Protein AF-A0AAU0M7L0-F1 (afdb_monomer)

Foldseek 3Di:
DPPVVVVVVPLADDPLCQQQLQDDPPDDLVVVVVLLVVLQLVLVQQLPADDDSNVVSVVSNVSSVVVCQCSVDPVSVVVSVVSNVVGPPPPPDPDPPRQLLSNLVSCLSVLVLPSNQVSLVVNCVVPVLALSSLLSNLSSCLLVLVLVSNQVSLVSSVVSCPVVRCLLSSLLSLLVSLQSLLVVLVDPDDHDPPDDRDPDSPVSSVVSLVSSLVSLVRNCVRGGLASLLVSLLSNLVSCVVVLNLVSSLVSLLSSLQSPDDYDPVSLLSSLLSNLVSLCSVCVPPQLVVNLVVLVVVLVVLVPGNHDPVSSVLNNVLSVLSNVLSVLVVVLVVLVVVDQPDCPVPDDPVVVLVVVVVVCPPPDPVVNVVCVVVVVVVVVVVVVVSVVVVVVSVVSSVVSVVSSVVSVVVNCVSNPPPPPPSVVVSD

Radius of gyration: 33.62 Å; Cα contacts (8 Å, |Δi|>4): 455; chains: 1; bounding box: 93×35×106 Å

Solvent-accessible surface area (backbone atoms only — not comparable to full-atom values): 22797 Å² total; per-residue (Å²): 145,68,64,77,76,52,46,79,74,67,81,63,80,78,58,61,44,70,72,66,56,72,49,58,90,85,56,54,56,67,57,45,46,51,53,46,54,55,53,43,60,56,26,54,42,39,34,74,43,77,65,68,67,8,51,53,19,45,55,50,41,55,53,46,56,54,45,51,63,39,42,66,44,68,67,47,32,52,54,48,56,52,49,63,71,66,52,74,79,73,75,90,59,74,77,77,82,73,60,27,49,61,36,14,49,54,27,46,76,71,64,37,58,68,63,13,47,53,25,18,50,50,18,32,72,75,38,77,72,42,25,67,26,24,35,53,33,17,51,39,24,30,54,69,54,38,60,67,59,14,47,52,26,28,52,51,14,53,65,48,40,76,82,55,82,54,42,26,58,36,22,40,49,38,13,46,49,25,38,32,60,22,52,56,62,72,46,92,63,85,62,61,96,91,55,74,83,60,97,60,43,65,69,53,25,55,50,24,39,55,51,12,48,55,22,34,56,53,8,55,76,65,40,47,52,45,50,34,26,57,48,25,38,56,48,18,55,49,24,52,78,68,70,37,28,67,59,15,26,51,29,16,50,50,25,56,36,48,78,45,86,66,56,72,67,57,51,48,51,30,55,28,51,27,53,42,19,56,51,62,64,41,70,84,49,55,40,69,58,37,42,56,49,42,53,51,52,50,53,50,59,73,72,43,72,41,50,69,81,69,41,50,61,53,53,52,48,46,53,50,51,40,54,39,30,53,47,51,42,53,47,51,56,61,60,69,68,57,78,64,95,50,81,84,69,62,68,67,56,70,58,54,52,55,52,56,67,72,42,77,86,51,62,70,68,58,54,54,49,52,51,51,53,50,52,51,52,48,50,53,50,53,51,50,52,54,49,54,50,50,52,51,52,51,49,49,54,50,48,53,51,54,44,52,52,45,50,52,58,52,43,64,60,46,65,54,78,71,52,70,63,57,69,73,28,76

Sequence (426 aa):
MTDVTVAEQTGTEVDLYAALGLLDRGATTEEIRGSLRILEVQNRARASRAGATGADARAMLALVDRAKVVFADDDSRMAYDLRLRQTPVAGEAAEPIVDWRGRAWNYYYLQDEGAAGVAARKAREQDPNSAMAFVVSAWVSLLQGDLRQATRESDEAFVLDELAEDTADVHHVRGAVFYSLGAAQETDQPLAPGMMRVPDPVPYRNRQYARALKSFDRALMSASPQEAAEIRWRKALVWEKKEDYRTMYAESLGGLSTGAEMTDFMQQRLVTTLCRAVDLEFRQATPHKEIEGLATYEKQISRSAVPGELRRPVLAYLKTATRRAKKISELDDLKGKGAPFGAEGGAPVKILIAAAVVLVLAQIWAILYFLVAGAVAWAAYAFYMRKEWREVQQRIQQLRKEIGDLNREIAARIDLPIDRESTQRA

Secondary structure (DSSP, 8-state):
--STTTGGGTT----HHHHHS---TTS-HHHHHHHHHHHHHHHHHHHTSSHHHHHHHHHHHHHHHHHHHHTSSHHHHHHHHHHHHHS---TT-------HHHHHHHHHHTT-HHHHHHHHHHHHHH-TT-HHHHHHHHHHHHHTT-HHHHHHHHHHHHHH-TT-SSHHHHHHHHHHHHHHHHHHTTS-SPPSTTPPPPSSHHHHHHHHHHHHHHHHHHHHHH--HHHHHHHHHHHHHHHHHTT-HHHHHHHHHHHHTS-----HHHHHHHHHHHHHHHHHHHTT--HHHHHHHHHHHHHHHHHS---HHHHHHHHHHHHHHHHHHHHHHHHHHHHHT-SPTTTT----HHHHHHHHHHGGGS-HHHHHHHHHHHHHHHHHHHHHHHHHHHHHHHHHHHHHHHHHHHHHHHHHHH-S---HHHHH--

pLDDT: mean 81.0, std 16.61, range [29.88, 97.75]

Mean predicted aligned error: 12.18 Å

Nearest PDB structures (foldseek):
  4r7s-assembly1_A  TM=3.655E-01  e=9.842E-02  Parabacteroides merdae ATCC 43184
  9hmf-assembly1_L  TM=2.121E-01  e=2.626E-01  Campylobacter jejuni
  7b70-assembly1_I  TM=2.858E-01  e=2.593E+00  Drosophila melanogaster
  6u1s-assembly1_A  TM=1.843E-01  e=9.211E+00  synthetic construct

Structure (mmCIF, N/CA/C/O backbone):
data_AF-A0AAU0M7L0-F1
#
_entry.id   AF-A0AAU0M7L0-F1
#
loop_
_atom_site.group_PDB
_atom_site.id
_atom_site.type_symbol
_atom_site.label_atom_id
_atom_site.label_alt_id
_atom_site.label_comp_id
_atom_site.label_asym_id
_atom_site.label_entity_id
_atom_site.label_seq_id
_atom_site.pdbx_PDB_ins_code
_atom_site.Cartn_x
_atom_site.Cartn_y
_atom_site.Cartn_z
_atom_site.occupancy
_atom_site.B_iso_or_equiv
_atom_site.auth_seq_id
_atom_site.auth_comp_id
_atom_site.auth_asym_id
_atom_site.auth_atom_id
_atom_site.pdbx_PDB_model_num
ATOM 1 N N . MET A 1 1 ? -25.244 -9.023 26.313 1.00 38.47 1 MET A N 1
ATOM 2 C CA . MET A 1 1 ? -26.043 -9.611 25.210 1.00 38.47 1 MET A CA 1
ATOM 3 C C . MET A 1 1 ? -27.535 -9.705 25.571 1.00 38.47 1 MET A C 1
ATOM 5 O O . MET A 1 1 ? -28.230 -10.568 25.059 1.00 38.47 1 MET A O 1
ATOM 9 N N . THR A 1 2 ? -28.039 -8.803 26.422 1.00 29.88 2 THR A N 1
ATOM 10 C CA . THR A 1 2 ? -29.402 -8.880 26.984 1.00 29.88 2 THR A CA 1
ATOM 11 C C . THR A 1 2 ? -30.219 -7.599 26.796 1.00 29.88 2 THR A C 1
ATOM 13 O O . THR A 1 2 ? -31.430 -7.664 26.940 1.00 29.88 2 THR A O 1
ATOM 16 N N . ASP A 1 3 ? -29.613 -6.473 26.400 1.00 38.16 3 ASP A N 1
ATOM 17 C CA . ASP A 1 3 ? -30.335 -5.191 26.289 1.00 38.16 3 ASP A CA 1
ATOM 18 C C . ASP A 1 3 ? -30.925 -4.892 24.906 1.00 38.16 3 ASP A C 1
ATOM 20 O O . ASP A 1 3 ? -31.907 -4.162 24.799 1.00 38.16 3 ASP A O 1
ATOM 24 N N . VAL A 1 4 ? -30.393 -5.479 23.829 1.00 37.97 4 VAL A N 1
ATOM 25 C CA . VAL A 1 4 ? -30.873 -5.166 22.466 1.00 37.97 4 VAL A CA 1
ATOM 26 C C . VAL A 1 4 ? -32.240 -5.803 22.187 1.00 37.97 4 VAL A C 1
ATOM 28 O O . VAL A 1 4 ? -33.074 -5.210 21.515 1.00 37.97 4 VAL A O 1
ATOM 31 N N . THR A 1 5 ? -32.515 -6.973 22.768 1.00 33.62 5 THR A N 1
ATOM 32 C CA . THR A 1 5 ? -33.802 -7.679 22.635 1.00 33.62 5 THR A CA 1
ATOM 33 C C . THR A 1 5 ? -34.905 -7.137 23.547 1.00 33.62 5 THR A C 1
ATOM 35 O O . THR A 1 5 ? -36.073 -7.436 23.324 1.00 33.62 5 THR A O 1
ATOM 38 N N . VAL A 1 6 ? -34.568 -6.341 24.569 1.00 33.97 6 VAL A N 1
ATOM 39 C CA . VAL A 1 6 ? -35.561 -5.746 25.486 1.00 33.97 6 VAL A CA 1
ATOM 40 C C . VAL A 1 6 ? -36.114 -4.428 24.927 1.00 33.97 6 VAL A C 1
ATOM 42 O O . VAL A 1 6 ? -37.282 -4.116 25.145 1.00 33.97 6 VAL A O 1
ATOM 45 N N . ALA A 1 7 ? -35.331 -3.698 24.124 1.00 37.25 7 ALA A N 1
ATOM 46 C CA . ALA A 1 7 ? -35.765 -2.451 23.486 1.00 37.25 7 ALA A CA 1
ATOM 47 C C . ALA A 1 7 ? -36.877 -2.641 22.430 1.00 37.25 7 ALA A C 1
ATOM 49 O O . ALA A 1 7 ? -37.674 -1.732 22.204 1.00 37.25 7 ALA A O 1
ATOM 50 N N . GLU A 1 8 ? -36.995 -3.827 21.819 1.00 33.16 8 GLU A N 1
ATOM 51 C CA . GLU A 1 8 ? -38.114 -4.137 20.911 1.00 33.16 8 GLU A CA 1
ATOM 52 C C . GLU A 1 8 ? -39.466 -4.259 21.637 1.00 33.16 8 GLU A C 1
ATOM 54 O O . GLU A 1 8 ? -40.510 -4.180 20.992 1.00 33.16 8 GLU A O 1
ATOM 59 N N . GLN A 1 9 ? -39.480 -4.398 22.971 1.00 33.34 9 GLN A N 1
ATOM 60 C CA . GLN A 1 9 ? -40.713 -4.555 23.754 1.00 33.34 9 GLN A CA 1
ATOM 61 C C . GLN A 1 9 ? -41.178 -3.282 24.482 1.00 33.34 9 GLN A C 1
ATOM 63 O O . GLN A 1 9 ? -42.248 -3.300 25.088 1.00 33.34 9 GLN A O 1
ATOM 68 N N . THR A 1 10 ? -40.438 -2.167 24.411 1.00 34.53 10 THR A N 1
ATOM 69 C CA . THR A 1 10 ? -40.736 -0.950 25.201 1.00 34.53 10 THR A CA 1
ATOM 70 C C . THR A 1 10 ? -41.035 0.318 24.395 1.00 34.53 10 THR A C 1
ATOM 72 O O . THR A 1 10 ? -41.332 1.350 24.990 1.00 34.53 10 THR A O 1
ATOM 75 N N . GLY A 1 11 ? -41.050 0.275 23.058 1.00 41.97 11 GLY A N 1
ATOM 76 C CA . GLY A 1 11 ? -41.496 1.416 22.240 1.00 41.97 11 GLY A CA 1
ATOM 77 C C . GLY A 1 11 ? -40.574 2.646 22.272 1.00 41.97 11 GLY A C 1
ATOM 78 O O . GLY A 1 11 ? -40.995 3.733 21.880 1.00 41.97 11 GLY A O 1
ATOM 79 N N . THR A 1 12 ? -39.323 2.503 22.715 1.00 57.22 12 THR A N 1
ATOM 80 C CA . THR A 1 12 ? -38.305 3.559 22.663 1.00 57.22 12 THR A CA 1
ATOM 81 C C . THR A 1 12 ? -37.548 3.508 21.333 1.00 57.22 12 THR A C 1
ATOM 83 O O . THR A 1 12 ? -36.765 2.598 21.063 1.00 57.22 12 THR A O 1
ATOM 86 N N . GLU A 1 13 ? -37.787 4.495 20.465 1.00 69.38 13 GLU A N 1
ATOM 87 C CA . GLU A 1 13 ? -37.030 4.668 19.218 1.00 69.38 13 GLU A CA 1
ATOM 88 C C . GLU A 1 13 ? -35.545 4.919 19.553 1.00 69.38 13 GLU A C 1
ATOM 90 O O . GLU A 1 13 ? -35.214 5.867 20.265 1.00 69.38 13 GLU A O 1
ATOM 95 N N . VAL A 1 14 ? -34.645 4.062 19.057 1.00 76.25 14 VAL A N 1
ATOM 96 C CA . VAL A 1 14 ? -33.193 4.207 19.252 1.00 76.25 14 VAL A CA 1
ATOM 97 C C . VAL A 1 14 ? -32.716 5.432 18.478 1.00 76.25 14 VAL A C 1
ATOM 99 O O . VAL A 1 14 ? -32.933 5.503 17.268 1.00 76.25 14 VAL A O 1
ATOM 102 N N . ASP A 1 15 ? -32.041 6.368 19.151 1.00 81.94 15 ASP A N 1
ATOM 103 C CA . ASP A 1 15 ? -31.387 7.508 18.502 1.00 81.94 15 ASP A CA 1
ATOM 104 C C . ASP A 1 15 ? -30.162 7.025 17.708 1.00 81.94 15 ASP A C 1
ATOM 106 O O . ASP A 1 15 ? -29.078 6.819 18.255 1.00 81.94 15 ASP A O 1
ATOM 110 N N . LEU A 1 16 ? -30.340 6.839 16.401 1.00 81.00 16 LEU A N 1
ATOM 111 C CA . LEU A 1 16 ? -29.315 6.377 15.471 1.00 81.00 16 LEU A CA 1
ATOM 112 C C . LEU A 1 16 ? -28.214 7.423 15.275 1.00 81.00 16 LEU A C 1
ATOM 114 O O . LEU A 1 16 ? -27.080 7.039 14.989 1.00 81.00 16 LEU A O 1
ATOM 118 N N . TYR A 1 17 ? -28.506 8.714 15.488 1.00 77.69 17 TYR A N 1
ATOM 119 C CA . TYR A 1 17 ? -27.475 9.750 15.485 1.00 77.69 17 TYR A CA 1
ATOM 120 C C . TYR A 1 17 ? -26.511 9.548 16.655 1.00 77.69 17 TYR A C 1
ATOM 122 O O . TYR A 1 17 ? -25.291 9.540 16.477 1.00 77.69 17 TYR A O 1
ATOM 130 N N . ALA A 1 18 ? -27.057 9.307 17.848 1.00 72.94 18 ALA A N 1
ATOM 131 C CA . ALA A 1 18 ? -26.269 9.085 19.055 1.00 72.94 18 ALA A CA 1
ATOM 132 C C . ALA A 1 18 ? -25.574 7.712 19.082 1.00 72.94 18 ALA A C 1
ATOM 134 O O . ALA A 1 18 ? -24.417 7.629 19.514 1.00 72.94 18 ALA A O 1
ATOM 135 N N . ALA A 1 19 ? -26.266 6.663 18.622 1.00 74.12 19 ALA A N 1
ATOM 136 C CA . ALA A 1 19 ? -25.807 5.274 18.658 1.00 74.12 19 ALA A CA 1
ATOM 137 C C . ALA A 1 19 ? -24.678 4.998 17.657 1.00 74.12 19 ALA A C 1
ATOM 139 O O . ALA A 1 19 ? -23.717 4.314 17.997 1.00 74.12 19 ALA A O 1
ATOM 140 N N . LEU A 1 20 ? -24.752 5.567 16.449 1.00 74.62 20 LEU A N 1
ATOM 141 C CA . LEU A 1 20 ? -23.670 5.461 15.464 1.00 74.62 20 LEU A CA 1
ATOM 142 C C . LEU A 1 20 ? -22.566 6.500 15.702 1.00 74.62 20 LEU A C 1
ATOM 144 O O . LEU A 1 20 ? -21.464 6.357 15.177 1.00 74.62 20 LEU A O 1
ATOM 148 N N . GLY A 1 21 ? -22.841 7.546 16.492 1.00 64.69 21 GLY A N 1
ATOM 149 C CA . GLY A 1 21 ? -21.853 8.532 16.942 1.00 64.69 21 GLY A CA 1
ATOM 150 C C . GLY A 1 21 ? -21.171 9.329 15.824 1.00 64.69 21 GLY A C 1
ATOM 151 O O . GLY A 1 21 ? -20.168 9.980 16.091 1.00 64.69 21 GLY A O 1
ATOM 152 N N . LEU A 1 22 ? -21.690 9.241 14.595 1.00 57.03 22 LEU A N 1
ATOM 153 C CA . LEU A 1 22 ? -21.101 9.781 13.363 1.00 57.03 22 LEU A CA 1
ATOM 154 C C . LEU A 1 22 ? -22.060 10.595 12.512 1.00 57.03 22 LEU A C 1
ATOM 156 O O . LEU A 1 22 ? -21.652 11.188 11.516 1.00 57.03 22 LEU A O 1
ATOM 160 N N . LEU A 1 23 ? -23.342 10.562 12.845 1.00 59.94 23 LEU A N 1
ATOM 161 C CA . LEU A 1 23 ? -24.332 11.266 12.061 1.00 59.94 23 LEU A CA 1
ATOM 162 C C . LEU A 1 23 ? -24.509 12.635 12.706 1.00 59.94 23 LEU A C 1
ATOM 164 O O . LEU A 1 23 ? -25.010 12.746 13.826 1.00 59.94 23 LEU A O 1
ATOM 168 N N . ASP A 1 24 ? -24.064 13.674 12.007 1.00 65.31 24 ASP A N 1
ATOM 169 C CA . ASP A 1 24 ? -24.452 15.032 12.352 1.00 65.31 24 ASP A CA 1
ATOM 170 C C . ASP A 1 24 ? -25.914 15.229 11.933 1.00 65.31 24 ASP A C 1
ATOM 172 O O . ASP A 1 24 ? -26.299 14.967 10.790 1.00 65.31 24 ASP A O 1
ATOM 176 N N . ARG A 1 25 ? -26.744 15.707 12.863 1.00 70.94 25 ARG A N 1
ATOM 177 C CA . ARG A 1 25 ? -28.136 16.069 12.570 1.00 70.94 25 ARG A CA 1
ATOM 178 C C . ARG A 1 25 ? -28.222 17.207 11.546 1.00 70.94 25 ARG A C 1
ATOM 180 O O . ARG A 1 25 ? -29.257 17.330 10.895 1.00 70.94 25 ARG A O 1
ATOM 187 N N . GLY A 1 26 ? -27.159 18.004 11.393 1.00 71.69 26 GLY A N 1
ATOM 188 C CA . GLY A 1 26 ? -27.014 19.053 10.383 1.00 71.69 26 GLY A CA 1
ATOM 189 C C . GLY A 1 26 ? -26.494 18.587 9.017 1.00 71.69 26 GLY A C 1
ATOM 190 O O . GLY A 1 26 ? -26.627 19.341 8.055 1.00 71.69 26 GLY A O 1
ATOM 191 N N . ALA A 1 27 ? -25.953 17.368 8.895 1.00 79.00 27 ALA A N 1
ATOM 192 C CA . ALA A 1 27 ? -25.453 16.849 7.619 1.00 79.00 27 ALA A CA 1
ATOM 193 C C . ALA A 1 27 ? -26.594 16.571 6.631 1.00 79.00 27 ALA A C 1
ATOM 195 O O . ALA A 1 27 ? -27.729 16.280 7.026 1.00 79.00 27 ALA A O 1
ATOM 196 N N . THR A 1 28 ? -26.302 16.616 5.335 1.00 84.50 28 THR A N 1
ATOM 197 C CA . THR A 1 28 ? -27.233 16.199 4.279 1.00 84.50 28 THR A CA 1
ATOM 198 C C . THR A 1 28 ? -27.445 14.683 4.297 1.00 84.50 28 THR A C 1
ATOM 200 O O . THR A 1 28 ? -26.626 13.917 4.808 1.00 84.50 28 THR A O 1
ATOM 203 N N . THR A 1 29 ? -28.560 14.216 3.734 1.00 85.12 29 THR A N 1
ATOM 204 C CA . THR A 1 29 ? -28.870 12.777 3.704 1.00 85.12 29 THR A CA 1
ATOM 205 C C . THR A 1 29 ? -27.843 11.990 2.884 1.00 85.12 29 THR A C 1
ATOM 207 O O . THR A 1 29 ? -27.488 10.876 3.262 1.00 85.12 29 THR A O 1
ATOM 210 N N . GLU A 1 30 ? -27.273 12.572 1.823 1.00 83.56 30 GLU A N 1
ATOM 211 C CA . GLU A 1 30 ? -26.216 11.902 1.052 1.00 83.56 30 GLU A CA 1
ATOM 212 C C . GLU A 1 30 ? -24.898 11.785 1.835 1.00 83.56 30 GLU A C 1
ATOM 214 O O . GLU A 1 30 ? -24.257 10.735 1.782 1.00 83.56 30 GLU A O 1
ATOM 219 N N . GLU A 1 31 ? -24.517 12.796 2.621 1.00 80.31 31 GLU A N 1
ATOM 220 C CA . GLU A 1 31 ? -23.343 12.720 3.508 1.00 80.31 31 GLU A CA 1
ATOM 221 C C . GLU A 1 31 ? -23.516 11.628 4.571 1.00 80.31 31 GLU A C 1
ATOM 223 O O . GLU A 1 31 ? -22.611 10.818 4.780 1.00 80.31 31 GLU A O 1
ATOM 228 N N . ILE A 1 32 ? -24.707 11.535 5.176 1.00 83.44 32 ILE A N 1
ATOM 229 C CA . ILE A 1 32 ? -25.056 10.459 6.115 1.00 83.44 32 ILE A CA 1
ATOM 230 C C . ILE A 1 32 ? -24.905 9.090 5.441 1.00 83.44 32 ILE A C 1
ATOM 232 O O . ILE A 1 32 ? -24.262 8.193 5.989 1.00 83.44 32 ILE A O 1
ATOM 236 N N . ARG A 1 33 ? -25.436 8.920 4.224 1.00 86.75 33 ARG A N 1
ATOM 237 C CA . ARG A 1 33 ? -25.305 7.667 3.461 1.00 86.75 33 ARG A CA 1
ATOM 238 C C . ARG A 1 33 ? -23.850 7.340 3.130 1.00 86.75 33 ARG A C 1
ATOM 240 O O . ARG A 1 33 ? -23.478 6.167 3.179 1.00 86.75 33 ARG A O 1
ATOM 247 N N . GLY A 1 34 ? -23.027 8.344 2.823 1.00 81.06 34 GLY A N 1
ATOM 248 C CA . GLY A 1 34 ? -21.582 8.196 2.649 1.00 81.06 34 GLY A CA 1
ATOM 249 C C . GLY A 1 34 ? -20.910 7.625 3.901 1.00 81.06 34 GLY A C 1
ATOM 250 O O . GLY A 1 34 ? -20.238 6.593 3.821 1.00 81.06 34 GLY A O 1
ATOM 251 N N . SER A 1 35 ? -21.176 8.220 5.065 1.00 79.88 35 SER A N 1
ATOM 252 C CA . SER A 1 35 ? -20.666 7.749 6.360 1.00 79.88 35 SER A CA 1
ATOM 253 C C . SER A 1 35 ? -21.127 6.325 6.696 1.00 79.88 35 SER A C 1
ATOM 255 O O . SER A 1 35 ? -20.330 5.513 7.167 1.00 79.88 35 SER A O 1
ATOM 257 N N . LEU A 1 36 ? -22.381 5.970 6.390 1.00 85.06 36 LEU A N 1
ATOM 258 C CA . LEU A 1 36 ? -22.899 4.611 6.601 1.00 85.06 36 LEU A CA 1
ATOM 259 C C . LEU A 1 36 ? -22.179 3.556 5.749 1.00 85.06 36 LEU A C 1
ATOM 261 O O . LEU A 1 36 ? -21.941 2.451 6.235 1.00 85.06 36 LEU A O 1
ATOM 265 N N . ARG A 1 37 ? -21.802 3.874 4.500 1.00 83.00 37 ARG A N 1
ATOM 266 C CA . ARG A 1 37 ? -21.021 2.953 3.647 1.00 83.00 37 ARG A CA 1
ATOM 267 C C . ARG A 1 37 ? -19.632 2.695 4.235 1.00 83.00 37 ARG A C 1
ATOM 269 O O . ARG A 1 37 ? -19.170 1.557 4.232 1.00 83.00 37 ARG A O 1
ATOM 276 N N . ILE A 1 38 ? -18.982 3.733 4.765 1.00 75.00 38 ILE A N 1
ATOM 277 C CA . ILE A 1 38 ? -17.669 3.614 5.419 1.00 75.00 38 ILE A CA 1
ATOM 278 C C . ILE A 1 38 ? -17.776 2.708 6.654 1.00 75.00 38 ILE A C 1
ATOM 280 O O . ILE A 1 38 ? -17.021 1.739 6.774 1.00 75.00 38 ILE A O 1
ATOM 284 N N . LEU A 1 39 ? -18.757 2.980 7.522 1.00 78.81 39 LEU A N 1
ATOM 285 C CA . LEU A 1 39 ? -19.015 2.192 8.727 1.00 78.81 39 LEU A CA 1
ATOM 286 C C . LEU A 1 39 ? -19.292 0.722 8.421 1.00 78.81 39 LEU A C 1
ATOM 288 O O . LEU A 1 39 ? -18.783 -0.160 9.113 1.00 78.81 39 LEU A O 1
ATOM 292 N N . GLU A 1 40 ? -20.094 0.450 7.395 1.00 83.94 40 GLU A N 1
ATOM 293 C CA . GLU A 1 40 ? -20.426 -0.911 6.992 1.00 83.94 40 GLU A CA 1
ATOM 294 C C . GLU A 1 40 ? -19.183 -1.703 6.594 1.00 83.94 40 GLU A C 1
ATOM 296 O O . GLU A 1 40 ? -18.961 -2.794 7.116 1.00 83.94 40 GLU A O 1
ATOM 301 N N . VAL A 1 41 ? -18.362 -1.172 5.685 1.00 76.50 41 VAL A N 1
ATOM 302 C CA . VAL A 1 41 ? -17.199 -1.911 5.175 1.00 76.50 41 VAL A CA 1
ATOM 303 C C . VAL A 1 41 ? -16.218 -2.227 6.306 1.00 76.50 41 VAL A C 1
ATOM 305 O O . VAL A 1 41 ? -15.707 -3.345 6.398 1.00 76.50 41 VAL A O 1
ATOM 308 N N . GLN A 1 42 ? -16.008 -1.278 7.217 1.00 73.12 42 GLN A N 1
ATOM 309 C CA . GLN A 1 42 ? -15.109 -1.453 8.359 1.00 73.12 42 GLN A CA 1
ATOM 310 C C . GLN A 1 42 ? -15.634 -2.472 9.366 1.00 73.12 42 GLN A C 1
ATOM 312 O O . GLN A 1 42 ? -14.890 -3.344 9.821 1.00 73.12 42 GLN A O 1
ATOM 317 N N . ASN A 1 43 ? -16.920 -2.392 9.708 1.00 78.50 43 ASN A N 1
ATOM 318 C CA . ASN A 1 43 ? -17.501 -3.320 10.667 1.00 78.50 43 ASN A CA 1
ATOM 319 C C . ASN A 1 43 ? -17.708 -4.710 10.058 1.00 78.50 43 ASN A C 1
ATOM 321 O O . ASN A 1 43 ? -17.582 -5.684 10.786 1.00 78.50 43 ASN A O 1
ATOM 325 N N . ARG A 1 44 ? -17.904 -4.857 8.739 1.00 79.81 44 ARG A N 1
ATOM 326 C CA . ARG A 1 44 ? -17.899 -6.175 8.070 1.00 79.81 44 ARG A CA 1
ATOM 327 C C . ARG A 1 44 ? -16.572 -6.905 8.247 1.00 79.81 44 ARG A C 1
ATOM 329 O O . ARG A 1 44 ? -16.583 -8.098 8.545 1.00 79.81 44 ARG A O 1
ATOM 336 N N . ALA A 1 45 ? -15.448 -6.198 8.116 1.00 68.12 45 ALA A N 1
ATOM 337 C CA . ALA A 1 45 ? -14.123 -6.776 8.340 1.00 68.12 45 ALA A CA 1
ATOM 338 C C . ALA A 1 45 ? -13.990 -7.334 9.766 1.00 68.12 45 ALA A C 1
ATOM 340 O O . ALA A 1 45 ? -13.670 -8.510 9.955 1.00 68.12 45 ALA A O 1
ATOM 341 N N . ARG A 1 46 ? -14.355 -6.518 10.762 1.00 71.00 46 ARG A N 1
ATOM 342 C CA . ARG A 1 46 ? -14.269 -6.868 12.187 1.00 71.00 46 ARG A CA 1
ATOM 343 C C . ARG A 1 46 ? -15.307 -7.912 12.612 1.00 71.00 46 ARG A C 1
ATOM 345 O O . ARG A 1 46 ? -15.012 -8.763 13.441 1.00 71.00 46 ARG A O 1
ATOM 352 N N . ALA A 1 47 ? -16.497 -7.908 12.011 1.00 78.19 47 ALA A N 1
ATOM 353 C CA . ALA A 1 47 ? -17.601 -8.820 12.322 1.00 78.19 47 ALA A CA 1
ATOM 354 C C . ALA A 1 47 ? -17.289 -10.289 12.018 1.00 78.19 47 ALA A C 1
ATOM 356 O O . ALA A 1 47 ? -17.930 -11.175 12.589 1.00 78.19 47 ALA A O 1
ATOM 357 N N . SER A 1 48 ? -16.314 -10.552 11.143 1.00 70.62 48 SER A N 1
ATOM 358 C CA . SER A 1 48 ? -15.829 -11.905 10.847 1.00 70.62 48 SER A CA 1
ATOM 359 C C . SER A 1 48 ? -15.028 -12.531 11.997 1.00 70.62 48 SER A C 1
ATOM 361 O O . SER A 1 48 ? -14.833 -13.746 12.018 1.00 70.62 48 SER A O 1
ATOM 363 N N . ARG A 1 49 ? -14.587 -11.722 12.971 1.00 67.19 49 ARG A N 1
ATOM 364 C CA . ARG A 1 49 ? -13.779 -12.180 14.101 1.00 67.19 49 ARG A CA 1
ATOM 365 C C . ARG A 1 49 ? -14.618 -12.913 15.153 1.00 67.19 49 ARG A C 1
ATOM 367 O O . ARG A 1 49 ? -15.814 -12.656 15.348 1.00 67.19 49 ARG A O 1
ATOM 374 N N . ALA A 1 50 ? -13.960 -13.833 15.852 1.00 63.78 50 ALA A N 1
ATOM 375 C CA . ALA A 1 50 ? -14.477 -14.436 17.075 1.00 63.78 50 ALA A CA 1
ATOM 376 C C . ALA A 1 50 ? -14.285 -13.479 18.270 1.00 63.78 50 ALA A C 1
ATOM 378 O O . ALA A 1 50 ? -13.532 -12.513 18.180 1.00 63.78 50 ALA A O 1
ATOM 379 N N . GLY A 1 51 ? -14.975 -13.737 19.382 1.00 70.12 51 GLY A N 1
ATOM 380 C CA . GLY A 1 51 ? -14.830 -12.949 20.611 1.00 70.12 51 GLY A CA 1
ATOM 381 C C . GLY A 1 51 ? -15.621 -11.636 20.634 1.00 70.12 51 GLY A C 1
ATOM 382 O O . GLY A 1 51 ? -16.526 -11.414 19.818 1.00 70.12 51 GLY A O 1
ATOM 383 N N . ALA A 1 52 ? -15.296 -10.785 21.611 1.00 70.19 52 ALA A N 1
ATOM 384 C CA . ALA A 1 52 ? -16.010 -9.538 21.891 1.00 70.19 52 ALA A CA 1
ATOM 385 C C . ALA A 1 52 ? -15.933 -8.550 20.715 1.00 70.19 52 ALA A C 1
ATOM 387 O O . ALA A 1 52 ? -16.963 -8.062 20.257 1.00 70.19 52 ALA A O 1
ATOM 388 N N . THR A 1 53 ? -14.747 -8.368 20.128 1.00 67.69 53 THR A N 1
ATOM 389 C CA . THR A 1 53 ? -14.518 -7.459 18.991 1.00 67.69 53 THR A CA 1
ATOM 390 C C . THR A 1 53 ? -15.414 -7.778 17.786 1.00 67.69 53 THR A C 1
ATOM 392 O O . THR A 1 53 ? -15.979 -6.875 17.165 1.00 67.69 53 THR A O 1
ATOM 395 N N . GLY A 1 54 ? -15.613 -9.061 17.468 1.00 73.56 54 GLY A N 1
ATOM 396 C CA . GLY A 1 54 ? -16.528 -9.462 16.398 1.00 73.56 54 GLY A CA 1
ATOM 397 C C . GLY A 1 54 ? -18.006 -9.321 16.765 1.00 73.56 54 GLY A C 1
ATOM 398 O O . GLY A 1 54 ? -18.826 -9.006 15.900 1.00 73.56 54 GLY A O 1
ATOM 399 N N . ALA A 1 55 ? -18.365 -9.537 18.034 1.00 76.75 55 ALA A N 1
ATOM 400 C CA . ALA A 1 55 ? -19.732 -9.335 18.514 1.00 76.75 55 ALA A CA 1
ATOM 401 C C . ALA A 1 55 ? -20.143 -7.857 18.445 1.00 76.75 55 ALA A C 1
ATOM 403 O O . ALA A 1 55 ? -21.225 -7.556 17.938 1.00 76.75 55 ALA A O 1
ATOM 404 N N . ASP A 1 56 ? -19.251 -6.954 18.851 1.00 74.81 56 ASP A N 1
ATOM 405 C CA . ASP A 1 56 ? -19.466 -5.507 18.793 1.00 74.81 56 ASP A CA 1
ATOM 406 C C . ASP A 1 56 ? -19.641 -5.028 17.349 1.00 74.81 56 ASP A C 1
ATOM 408 O O . ASP A 1 56 ? -20.576 -4.292 17.032 1.00 74.81 56 ASP A O 1
ATOM 412 N N . ALA A 1 57 ? -18.797 -5.516 16.437 1.00 79.06 57 ALA A N 1
ATOM 413 C CA . ALA A 1 57 ? -18.896 -5.180 15.023 1.00 79.06 57 ALA A CA 1
ATOM 414 C C . ALA A 1 57 ? -20.206 -5.680 14.384 1.00 79.06 57 ALA A C 1
ATOM 416 O O . ALA A 1 57 ? -20.811 -4.968 13.582 1.00 79.06 57 ALA A O 1
ATOM 417 N N . ARG A 1 58 ? -20.703 -6.869 14.763 1.00 82.44 58 ARG A N 1
ATOM 418 C CA . ARG A 1 58 ? -22.019 -7.365 14.312 1.00 82.44 58 ARG A CA 1
ATOM 419 C C . ARG A 1 58 ? -23.173 -6.518 14.851 1.00 82.44 58 ARG A C 1
ATOM 421 O O . ARG A 1 58 ? -24.111 -6.244 14.107 1.00 82.44 58 ARG A O 1
ATOM 428 N N . ALA A 1 59 ? -23.097 -6.074 16.106 1.00 82.50 59 ALA A N 1
ATOM 429 C CA . ALA A 1 59 ? -24.083 -5.155 16.675 1.00 82.50 59 ALA A CA 1
ATOM 430 C C . ALA A 1 59 ? -24.077 -3.799 15.947 1.00 82.50 59 ALA A C 1
ATOM 432 O O . ALA A 1 59 ? -25.137 -3.263 15.625 1.00 82.50 59 ALA A O 1
ATOM 433 N N . MET A 1 60 ? -22.890 -3.287 15.606 1.00 82.25 60 MET A N 1
ATOM 434 C CA . MET A 1 60 ? -22.742 -2.058 14.828 1.00 82.25 60 MET A CA 1
ATOM 435 C C . MET A 1 60 ? -23.333 -2.194 13.417 1.00 82.25 60 MET A C 1
ATOM 437 O O . MET A 1 60 ? -24.034 -1.296 12.958 1.00 82.25 60 MET A O 1
ATOM 441 N N . LEU A 1 61 ? -23.127 -3.330 12.741 1.00 86.56 61 LEU A N 1
ATOM 442 C CA . LEU A 1 61 ? -23.733 -3.583 11.427 1.00 86.56 61 LEU A CA 1
ATOM 443 C C . LEU A 1 61 ? -25.263 -3.591 11.476 1.00 86.56 61 LEU A C 1
ATOM 445 O O . LEU A 1 61 ? -25.890 -3.004 10.601 1.00 86.56 61 LEU A O 1
ATOM 449 N N . ALA A 1 62 ? -25.866 -4.163 12.521 1.00 86.44 62 ALA A N 1
ATOM 450 C CA . ALA A 1 62 ? -27.319 -4.132 12.686 1.00 86.44 62 ALA A CA 1
ATOM 451 C C . ALA A 1 62 ? -27.862 -2.693 12.816 1.00 86.44 62 ALA A C 1
ATOM 453 O O . ALA A 1 62 ? -28.910 -2.362 12.256 1.00 86.44 62 ALA A O 1
ATOM 454 N N . LEU A 1 63 ? -27.130 -1.810 13.510 1.00 86.12 63 LEU A N 1
ATOM 455 C CA . LEU A 1 63 ? -27.469 -0.385 13.585 1.00 86.12 63 LEU A CA 1
ATOM 456 C C . LEU A 1 63 ? -27.300 0.316 12.232 1.00 86.12 63 LEU A C 1
ATOM 458 O O . LEU A 1 63 ? -28.152 1.123 11.856 1.00 86.12 63 LEU A O 1
ATOM 462 N N . VAL A 1 64 ? -26.239 -0.005 11.485 1.00 87.19 64 VAL A N 1
ATOM 463 C CA . VAL A 1 64 ? -26.003 0.530 10.135 1.00 87.19 64 VAL A CA 1
ATOM 464 C C . VAL A 1 64 ? -27.115 0.114 9.171 1.00 87.19 64 VAL A C 1
ATOM 466 O O . VAL A 1 64 ? -27.610 0.957 8.424 1.00 87.19 64 VAL A O 1
ATOM 469 N N . ASP A 1 65 ? -27.563 -1.140 9.212 1.00 89.44 65 ASP A N 1
ATOM 470 C CA . ASP A 1 65 ? -28.651 -1.632 8.361 1.00 89.44 65 ASP A CA 1
ATOM 471 C C . ASP A 1 65 ? -29.968 -0.904 8.652 1.00 89.44 65 ASP A C 1
ATOM 473 O O . ASP A 1 65 ? -30.646 -0.447 7.728 1.00 89.44 65 ASP A O 1
ATOM 477 N N . ARG A 1 66 ? -30.293 -0.692 9.934 1.00 88.69 66 ARG A N 1
ATOM 478 C CA . ARG A 1 66 ? -31.456 0.116 10.329 1.00 88.69 66 ARG A CA 1
ATOM 479 C C . ARG A 1 66 ? -31.320 1.567 9.859 1.00 88.69 66 ARG A C 1
ATOM 481 O O . ARG A 1 66 ? -32.274 2.136 9.330 1.00 88.69 66 ARG A O 1
ATOM 488 N N . ALA A 1 67 ? -30.137 2.158 10.007 1.00 88.25 67 ALA A N 1
ATOM 489 C CA . ALA A 1 67 ? -29.867 3.526 9.582 1.00 88.25 67 ALA A CA 1
ATOM 490 C C . ALA A 1 67 ? -29.973 3.707 8.064 1.00 88.25 67 ALA A C 1
ATOM 492 O O . ALA A 1 67 ? -30.504 4.715 7.616 1.00 88.25 67 ALA A O 1
ATOM 493 N N . LYS A 1 68 ? -29.567 2.727 7.255 1.00 90.06 68 LYS A N 1
ATOM 494 C CA . LYS A 1 68 ? -29.734 2.792 5.794 1.00 90.06 68 LYS A CA 1
ATOM 495 C C . LYS A 1 68 ? -31.191 2.855 5.350 1.00 90.06 68 LYS A C 1
ATOM 497 O O . LYS A 1 68 ? -31.472 3.476 4.331 1.00 90.06 68 LYS A O 1
ATOM 502 N N . VAL A 1 69 ? -32.095 2.214 6.092 1.00 90.56 69 VAL A N 1
ATOM 503 C CA . VAL A 1 69 ? -33.541 2.294 5.838 1.00 90.56 69 VAL A CA 1
ATOM 504 C C . VAL A 1 69 ? -34.076 3.667 6.240 1.00 90.56 69 VAL A C 1
ATOM 506 O O . VAL A 1 69 ? -34.847 4.271 5.504 1.00 90.56 69 VAL A O 1
ATOM 509 N N . VAL A 1 70 ? -33.650 4.174 7.398 1.00 89.44 70 VAL A N 1
ATOM 510 C CA . VAL A 1 70 ? -34.090 5.471 7.930 1.00 89.44 70 VAL A CA 1
ATOM 511 C C . VAL A 1 70 ? -33.580 6.649 7.095 1.00 89.44 70 VAL A C 1
ATOM 513 O O . VAL A 1 70 ? -34.331 7.585 6.837 1.00 89.44 70 VAL A O 1
ATOM 516 N N . PHE A 1 71 ? -32.329 6.599 6.647 1.00 90.31 71 PHE A N 1
ATOM 517 C CA . PHE A 1 71 ? -31.659 7.649 5.876 1.00 90.31 71 PHE A CA 1
ATOM 518 C C . PHE A 1 71 ? -31.580 7.299 4.383 1.00 90.31 71 PHE A C 1
ATOM 520 O O . PHE A 1 71 ? -30.589 7.605 3.719 1.00 90.31 71 PHE A O 1
ATOM 527 N N . ALA A 1 72 ? -32.595 6.603 3.861 1.00 89.00 72 ALA A N 1
ATOM 528 C CA . ALA A 1 72 ? -32.679 6.267 2.444 1.00 89.00 72 ALA A CA 1
ATOM 529 C C . ALA A 1 72 ? -32.903 7.522 1.583 1.00 89.00 72 ALA A C 1
ATOM 531 O O . ALA A 1 72 ? -32.244 7.678 0.552 1.00 89.00 72 ALA A O 1
ATOM 532 N N . ASP A 1 73 ? -33.785 8.412 2.046 1.00 90.81 73 ASP A N 1
ATOM 533 C CA . ASP A 1 73 ? -34.153 9.677 1.415 1.00 90.81 73 ASP A CA 1
ATOM 534 C C . ASP A 1 73 ? -34.557 10.737 2.464 1.00 90.81 73 ASP A C 1
ATOM 536 O O . ASP A 1 73 ? -34.582 10.482 3.674 1.00 90.81 73 ASP A O 1
ATOM 540 N N . ASP A 1 74 ? -34.806 11.965 2.002 1.00 88.56 74 ASP A N 1
ATOM 541 C CA . ASP A 1 74 ? -35.133 13.092 2.882 1.00 88.56 74 ASP A CA 1
ATOM 542 C C . ASP A 1 74 ? -36.495 12.920 3.578 1.00 88.56 74 ASP A C 1
ATOM 544 O O . ASP A 1 74 ? -36.651 13.345 4.726 1.00 88.56 74 ASP A O 1
ATOM 548 N N . ASP A 1 75 ? -37.457 12.246 2.940 1.00 88.75 75 ASP A N 1
ATOM 549 C CA . ASP A 1 75 ? -38.792 12.017 3.501 1.00 88.75 75 ASP A CA 1
ATOM 550 C C . ASP A 1 75 ? -38.737 10.987 4.639 1.00 88.75 75 ASP A C 1
ATOM 552 O O . ASP A 1 75 ? -39.300 11.205 5.720 1.00 88.75 75 ASP A O 1
ATOM 556 N N . SER A 1 76 ? -38.007 9.882 4.439 1.00 89.19 76 SER A N 1
ATOM 557 C CA . SER A 1 76 ? -37.802 8.836 5.445 1.00 89.19 76 SER A CA 1
ATOM 558 C C . SER A 1 76 ? -37.057 9.374 6.667 1.00 89.19 76 SER A C 1
ATOM 560 O O . SER A 1 76 ? -37.444 9.090 7.809 1.00 89.19 76 SER A O 1
ATOM 562 N N . ARG A 1 77 ? -36.037 10.209 6.432 1.00 88.25 77 ARG A N 1
ATOM 563 C CA . ARG A 1 77 ? -35.289 10.897 7.486 1.00 88.25 77 ARG A CA 1
ATOM 564 C C . ARG A 1 77 ? -36.183 11.857 8.258 1.00 88.25 77 ARG A C 1
ATOM 566 O O . ARG A 1 77 ? -36.207 11.801 9.483 1.00 88.25 77 ARG A O 1
ATOM 573 N N . MET A 1 78 ? -36.942 12.710 7.570 1.00 86.56 78 MET A N 1
ATOM 574 C CA . MET A 1 78 ? -37.822 13.680 8.223 1.00 86.56 78 MET A CA 1
ATOM 575 C C . MET A 1 78 ? -38.878 12.982 9.091 1.00 86.56 78 MET A C 1
ATOM 577 O O . MET A 1 78 ? -39.136 13.410 10.217 1.00 86.56 78 MET A O 1
ATOM 581 N N . ALA A 1 79 ? -39.452 11.874 8.612 1.00 87.00 79 ALA A N 1
ATOM 582 C CA . ALA A 1 79 ? -40.381 11.062 9.395 1.00 87.00 79 ALA A CA 1
ATOM 583 C C . ALA A 1 79 ? -39.723 10.472 10.654 1.00 87.00 79 ALA A C 1
ATOM 585 O O . ALA A 1 79 ? -40.334 10.452 11.724 1.00 87.00 79 ALA A O 1
ATOM 586 N N . TYR A 1 80 ? -38.476 10.012 10.546 1.00 86.69 80 TYR A N 1
ATOM 587 C CA . TYR A 1 80 ? -37.707 9.523 11.687 1.00 86.69 80 TYR A CA 1
ATOM 588 C C . TYR A 1 80 ? -37.368 10.632 12.691 1.00 86.69 80 TYR A C 1
ATOM 590 O O . TYR A 1 80 ? -37.595 10.450 13.886 1.00 86.69 80 TYR A O 1
ATOM 598 N N . ASP A 1 81 ? -36.924 11.800 12.226 1.00 85.38 81 ASP A N 1
ATOM 599 C CA . ASP A 1 81 ? -36.628 12.957 13.078 1.00 85.38 81 ASP A CA 1
ATOM 600 C C . ASP A 1 81 ? -37.869 13.423 13.850 1.00 85.38 81 ASP A C 1
ATOM 602 O O . ASP A 1 81 ? -37.779 13.810 15.018 1.00 85.38 81 ASP A O 1
ATOM 606 N N . LEU A 1 82 ? -39.047 13.358 13.221 1.00 85.19 82 LEU A N 1
ATOM 607 C CA . LEU A 1 82 ? -40.326 13.633 13.875 1.00 85.19 82 LEU A CA 1
ATOM 608 C C . LEU A 1 82 ? -40.656 12.594 14.953 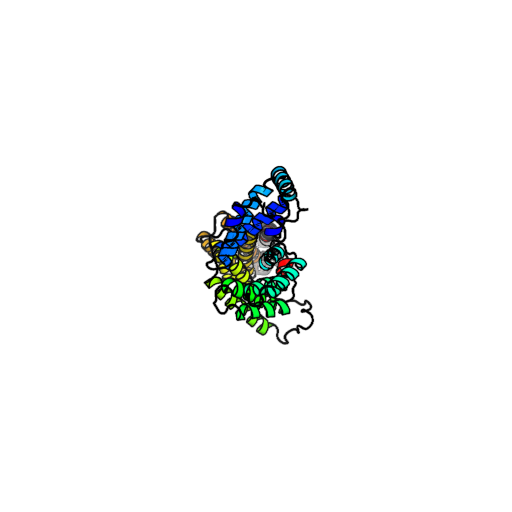1.00 85.19 82 LEU A C 1
ATOM 610 O O . LEU A 1 82 ? -41.054 12.991 16.048 1.00 85.19 82 LEU A O 1
ATOM 614 N N . ARG A 1 83 ? -40.451 11.293 14.689 1.00 85.31 83 ARG A N 1
ATOM 615 C CA . ARG A 1 83 ? -40.626 10.235 15.704 1.00 85.31 83 ARG A CA 1
ATOM 616 C C . ARG A 1 83 ? -39.684 10.437 16.886 1.00 85.31 83 ARG A C 1
ATOM 618 O O . ARG A 1 83 ? -40.131 10.404 18.026 1.00 85.31 83 ARG A O 1
ATOM 625 N N . LEU A 1 84 ? -38.415 10.745 16.623 1.00 82.38 84 LEU A N 1
ATOM 626 C CA . LEU A 1 84 ? -37.404 10.957 17.659 1.00 82.38 84 LEU A CA 1
ATOM 627 C C . LEU A 1 84 ? -37.747 12.136 18.585 1.00 82.38 84 LEU A C 1
ATOM 629 O O . LEU A 1 84 ? -37.449 12.091 19.774 1.00 82.38 84 LEU A O 1
ATOM 633 N N . ARG A 1 85 ? -38.409 13.178 18.060 1.00 78.69 85 ARG A N 1
ATOM 634 C CA . ARG A 1 85 ? -38.924 14.313 18.853 1.00 78.69 85 ARG A CA 1
ATOM 635 C C . ARG A 1 85 ? -40.162 13.970 19.685 1.00 78.69 85 ARG A C 1
ATOM 637 O O . ARG A 1 85 ? -40.447 14.678 20.646 1.00 78.69 85 ARG A O 1
ATOM 644 N N . GLN A 1 86 ? -40.920 12.951 19.284 1.00 74.75 86 GLN A N 1
ATOM 645 C CA . GLN A 1 86 ? -42.157 12.521 19.943 1.00 74.75 86 GLN A CA 1
ATOM 646 C C . GLN A 1 86 ? -41.918 11.453 21.016 1.00 74.75 86 GLN A C 1
ATOM 648 O O . GLN A 1 86 ? -42.772 11.273 21.884 1.00 74.75 86 GLN A O 1
ATOM 653 N N . THR A 1 87 ? -40.773 10.768 20.987 1.00 64.56 87 THR A N 1
ATOM 654 C CA . THR A 1 87 ? -40.376 9.812 22.024 1.00 64.56 87 THR A CA 1
ATOM 655 C C . THR A 1 87 ? -40.165 10.550 23.355 1.00 64.56 87 THR A C 1
ATOM 657 O O . THR A 1 87 ? -39.303 11.430 23.427 1.00 64.56 87 THR A O 1
ATOM 660 N N . PRO A 1 88 ? -40.916 10.223 24.426 1.00 53.47 88 PRO A N 1
ATOM 661 C CA . PRO A 1 88 ? -40.649 10.768 25.752 1.00 53.47 88 PRO A CA 1
ATOM 662 C C . PRO A 1 88 ? -39.225 10.388 26.159 1.00 53.47 88 PRO A C 1
ATOM 664 O O . PRO A 1 88 ? -38.843 9.226 26.017 1.00 53.47 88 PRO A O 1
ATOM 667 N N . VAL A 1 89 ? -38.443 11.346 26.668 1.00 51.78 89 VAL A N 1
ATOM 668 C CA . VAL A 1 89 ? -37.148 11.050 27.296 1.00 51.78 89 VAL A CA 1
ATOM 669 C C . VAL A 1 89 ? -37.446 10.098 28.452 1.00 51.78 89 VAL A C 1
ATOM 671 O O . VAL A 1 89 ? -38.003 10.521 29.464 1.00 51.78 89 VAL A O 1
ATOM 674 N N . ALA A 1 90 ? -37.188 8.803 28.263 1.00 46.56 90 ALA A N 1
ATOM 675 C CA . ALA A 1 90 ? -37.398 7.804 29.297 1.00 46.56 90 ALA A CA 1
ATOM 676 C C . ALA A 1 90 ? -36.600 8.247 30.531 1.00 46.56 90 ALA A C 1
ATOM 678 O O . ALA A 1 90 ? -35.384 8.422 30.455 1.00 46.56 90 ALA A O 1
ATOM 679 N N . GLY A 1 91 ? -37.317 8.535 31.619 1.00 41.75 91 GLY A N 1
ATOM 680 C CA . GLY A 1 91 ? -36.747 9.097 32.838 1.00 41.75 91 GLY A CA 1
ATOM 681 C C . GLY A 1 91 ? -35.622 8.228 33.384 1.00 41.75 91 GLY A C 1
ATOM 682 O O . GLY A 1 91 ? -35.757 7.010 33.382 1.00 41.75 91 GLY A O 1
ATOM 683 N N . GLU A 1 92 ? -34.537 8.882 33.813 1.00 43.16 92 GLU A N 1
ATOM 684 C CA . GLU A 1 92 ? -33.424 8.354 34.625 1.00 43.16 92 GLU A CA 1
ATOM 685 C C . GLU A 1 92 ? -33.046 6.881 34.369 1.00 43.16 92 GLU A C 1
ATOM 687 O O . GLU A 1 92 ? -32.709 6.131 35.284 1.00 43.16 92 GLU A O 1
ATOM 692 N N . ALA A 1 93 ? -33.059 6.451 33.107 1.00 43.72 93 ALA A N 1
ATOM 693 C CA . ALA A 1 93 ? -32.304 5.283 32.699 1.00 43.72 93 ALA A CA 1
ATOM 694 C C . ALA A 1 93 ? -30.831 5.680 32.821 1.00 43.72 93 ALA A C 1
ATOM 696 O O . ALA A 1 93 ? -30.450 6.731 32.301 1.00 43.72 93 ALA A O 1
ATOM 697 N N . ALA A 1 94 ? -30.041 4.887 33.555 1.00 41.59 94 ALA A N 1
ATOM 698 C CA . ALA A 1 94 ? -28.600 5.077 33.711 1.00 41.59 94 ALA A CA 1
ATOM 699 C C . ALA A 1 94 ? -28.002 5.582 32.393 1.00 41.59 94 ALA A C 1
ATOM 701 O O . ALA A 1 94 ? -28.257 4.963 31.356 1.00 41.59 94 ALA A O 1
ATOM 702 N N . GLU A 1 95 ? -27.302 6.727 32.431 1.00 46.19 95 GLU A N 1
ATOM 703 C CA . GLU A 1 95 ? -26.759 7.363 31.227 1.00 46.19 95 GLU A CA 1
ATOM 704 C C . GLU A 1 95 ? -26.147 6.281 30.330 1.00 46.19 95 GLU A C 1
ATOM 706 O O . GLU A 1 95 ? -25.288 5.530 30.811 1.00 46.19 95 GLU A O 1
ATOM 711 N N . PRO A 1 96 ? -26.618 6.122 29.076 1.00 55.41 96 PRO A N 1
ATOM 712 C CA . PRO A 1 96 ? -26.160 5.036 28.231 1.00 55.41 96 PRO A CA 1
ATOM 713 C C . PRO A 1 96 ? -24.645 5.146 28.128 1.00 55.41 96 PRO A C 1
ATOM 715 O O . PRO A 1 96 ? -24.131 6.174 27.682 1.00 55.41 96 PRO A O 1
ATOM 718 N N . ILE A 1 97 ? -23.942 4.109 28.599 1.00 64.81 97 ILE A N 1
ATOM 719 C CA . ILE A 1 97 ? -22.482 4.060 28.589 1.00 64.81 97 ILE A CA 1
ATOM 720 C C . ILE A 1 97 ? -22.044 4.330 27.152 1.00 64.81 97 ILE A C 1
ATOM 722 O O . ILE A 1 97 ? -22.287 3.533 26.246 1.00 64.81 97 ILE A O 1
ATOM 726 N N . VAL A 1 98 ? -21.454 5.502 26.937 1.00 76.25 98 VAL A N 1
ATOM 727 C CA . VAL A 1 98 ? -21.053 5.944 25.608 1.00 76.25 98 VAL A CA 1
ATOM 728 C C . VAL A 1 98 ? -19.923 5.038 25.131 1.00 76.25 98 VAL A C 1
ATOM 730 O O . VAL A 1 98 ? -18.898 4.945 25.798 1.00 76.25 98 VAL A O 1
ATOM 733 N N . ASP A 1 99 ? -20.075 4.406 23.965 1.00 81.00 99 ASP A N 1
ATOM 734 C CA . ASP A 1 99 ? -18.984 3.659 23.329 1.00 81.00 99 ASP A CA 1
ATOM 735 C C . ASP A 1 99 ? -17.933 4.632 22.769 1.00 81.00 99 ASP A C 1
ATOM 737 O O . ASP A 1 99 ? -17.924 4.996 21.587 1.00 81.00 99 ASP A O 1
ATOM 741 N N . TRP A 1 100 ? -17.047 5.106 23.648 1.00 87.56 100 TRP A N 1
ATOM 742 C CA . TRP A 1 100 ? -15.973 6.024 23.276 1.00 87.56 100 TRP A CA 1
ATOM 743 C C . TRP A 1 100 ? -14.970 5.382 22.315 1.00 87.56 100 TRP A C 1
ATOM 745 O O . TRP A 1 100 ? -14.418 6.086 21.468 1.00 87.56 100 TRP A O 1
ATOM 755 N N . ARG A 1 101 ? -14.768 4.058 22.384 1.00 87.56 101 ARG A N 1
ATOM 756 C CA . ARG A 1 101 ? -13.872 3.320 21.480 1.00 87.56 101 ARG A CA 1
ATOM 757 C C . ARG A 1 101 ? -14.435 3.290 20.060 1.00 87.56 101 ARG A C 1
ATOM 759 O O . ARG A 1 101 ? -13.709 3.608 19.118 1.00 87.56 101 ARG A O 1
ATOM 766 N N . GLY A 1 102 ? -15.712 2.946 19.898 1.00 79.62 102 GLY A N 1
ATOM 767 C CA . GLY A 1 102 ? -16.404 3.005 18.610 1.00 79.62 102 GLY A CA 1
ATOM 768 C C . GLY A 1 102 ? -16.363 4.413 18.020 1.00 79.62 102 GLY A C 1
ATOM 769 O O . GLY A 1 102 ? -15.926 4.593 16.885 1.00 79.62 102 GLY A O 1
ATOM 770 N N . ARG A 1 103 ? -16.686 5.434 18.828 1.00 83.88 103 ARG A N 1
ATOM 771 C CA . ARG A 1 103 ? -16.596 6.849 18.419 1.00 83.88 103 ARG A CA 1
ATOM 772 C C . ARG A 1 103 ? -15.185 7.272 18.003 1.00 83.88 103 ARG A C 1
ATOM 774 O O . ARG A 1 103 ? -15.038 8.020 17.043 1.00 83.88 103 ARG A O 1
ATOM 781 N N . ALA A 1 104 ? -14.147 6.790 18.681 1.00 88.06 104 ALA A N 1
ATOM 782 C CA . ALA A 1 104 ? -12.766 7.098 18.319 1.00 88.06 104 ALA A CA 1
ATOM 783 C C . ALA A 1 104 ? -12.398 6.552 16.933 1.00 88.06 104 ALA A C 1
ATOM 785 O O . ALA A 1 104 ? -11.845 7.287 16.118 1.00 88.06 104 ALA A O 1
ATOM 786 N N . TRP A 1 105 ? -12.751 5.295 16.641 1.00 84.31 105 TRP A N 1
ATOM 787 C CA . TRP A 1 105 ? -12.535 4.699 15.317 1.00 84.31 105 TRP A CA 1
ATOM 788 C C . TRP A 1 105 ? -13.268 5.464 14.229 1.00 84.31 105 TRP A C 1
ATOM 790 O O . TRP A 1 105 ? -12.709 5.796 13.189 1.00 84.31 105 TRP A O 1
ATOM 800 N N . ASN A 1 106 ? -14.516 5.773 14.517 1.00 78.19 106 ASN A N 1
ATOM 801 C CA . ASN A 1 106 ? -15.398 6.530 13.665 1.00 78.19 106 ASN A CA 1
ATOM 802 C C . ASN A 1 106 ? -14.800 7.894 13.271 1.00 78.19 106 ASN A C 1
ATOM 804 O O . ASN A 1 106 ? -14.655 8.177 12.081 1.00 78.19 106 ASN A O 1
ATOM 808 N N . TYR A 1 107 ? -14.362 8.698 14.244 1.00 82.25 107 TYR A N 1
ATOM 809 C CA . TYR A 1 107 ? -13.696 9.976 13.970 1.00 82.25 107 TYR A CA 1
ATOM 810 C C . TYR A 1 107 ? -12.340 9.810 13.276 1.00 82.25 107 TYR A C 1
ATOM 812 O O . TYR A 1 107 ? -12.022 10.583 12.375 1.00 82.25 107 TYR A O 1
ATOM 820 N N . TYR A 1 108 ? -11.561 8.784 13.635 1.00 83.62 108 TYR A N 1
ATOM 821 C CA . TYR A 1 108 ? -10.291 8.474 12.971 1.00 83.62 108 TYR A CA 1
ATOM 822 C C . TYR A 1 108 ? -10.484 8.242 11.467 1.00 83.62 108 TYR A C 1
ATOM 824 O O . TYR A 1 108 ? -9.758 8.801 10.643 1.00 83.62 108 TYR A O 1
ATOM 832 N N . TYR A 1 109 ? -11.495 7.463 11.085 1.00 75.69 109 TYR A N 1
ATOM 833 C CA . TYR A 1 109 ? -11.773 7.183 9.679 1.00 75.69 109 TYR A CA 1
ATOM 834 C C . TYR A 1 109 ? -12.352 8.376 8.917 1.00 75.69 109 TYR A C 1
ATOM 836 O O . TYR A 1 109 ? -12.127 8.480 7.714 1.00 75.69 109 TYR A O 1
ATOM 844 N N . LEU A 1 110 ? -13.031 9.292 9.609 1.00 72.94 110 LEU A N 1
ATOM 845 C CA . LEU A 1 110 ? -13.410 10.594 9.056 1.00 72.94 110 LEU A CA 1
ATOM 846 C C . LEU A 1 110 ? -12.258 11.606 9.020 1.00 72.94 110 LEU A C 1
ATOM 848 O O . LEU A 1 110 ? -12.439 12.699 8.494 1.00 72.94 110 LEU A O 1
ATOM 852 N N . GLN A 1 111 ? -11.086 11.247 9.552 1.00 77.00 111 GLN A N 1
ATOM 853 C CA . GLN A 1 111 ? -9.924 12.128 9.672 1.00 77.00 111 GLN A CA 1
ATOM 854 C C . GLN A 1 111 ? -10.189 13.374 10.546 1.00 77.00 111 GLN A C 1
ATOM 856 O O . GLN A 1 111 ? -9.491 14.379 10.424 1.00 77.00 111 GLN A O 1
ATOM 861 N N . ASP A 1 112 ? -11.159 13.312 11.468 1.00 82.31 112 ASP A N 1
ATOM 862 C CA . ASP A 1 112 ? -11.352 14.343 12.496 1.00 82.31 112 ASP A CA 1
ATOM 863 C C . ASP A 1 112 ? -10.394 14.078 13.665 1.00 82.31 112 ASP A C 1
ATOM 865 O O . ASP A 1 112 ? -10.737 13.468 14.681 1.00 82.31 112 ASP A O 1
ATOM 869 N N . GLU A 1 113 ? -9.148 14.514 13.486 1.00 84.19 113 GLU A N 1
ATOM 870 C CA . GLU A 1 113 ? -8.044 14.325 14.432 1.00 84.19 113 GLU A CA 1
ATOM 871 C C . GLU A 1 113 ? -8.365 14.803 15.854 1.00 84.19 113 GLU A C 1
ATOM 873 O O . GLU A 1 113 ? -7.955 14.170 16.834 1.00 84.19 113 GLU A O 1
ATOM 878 N N . GLY A 1 114 ? -9.093 15.917 15.977 1.00 84.69 114 GLY A N 1
ATOM 879 C CA . GLY A 1 114 ? -9.428 16.526 17.260 1.00 84.69 114 GLY A CA 1
ATOM 880 C C . GLY A 1 114 ? -10.461 15.700 18.019 1.00 84.69 114 GLY A C 1
ATOM 881 O O . GLY A 1 114 ? -10.229 15.315 19.172 1.00 84.69 114 GLY A O 1
ATOM 882 N N . ALA A 1 115 ? -11.582 15.384 17.365 1.00 84.75 115 ALA A N 1
ATOM 883 C CA . ALA A 1 115 ? -12.635 14.573 17.967 1.00 84.75 115 ALA A CA 1
ATOM 884 C C . ALA A 1 115 ? -12.153 13.144 18.253 1.00 84.75 115 ALA A C 1
ATOM 886 O O . ALA A 1 115 ? -12.418 12.608 19.336 1.00 84.75 115 ALA A O 1
ATOM 887 N N . ALA A 1 116 ? -11.374 12.557 17.337 1.00 88.69 116 ALA A N 1
ATOM 888 C CA . ALA A 1 116 ? -10.785 11.236 17.512 1.00 88.69 116 ALA A CA 1
ATOM 889 C C . ALA A 1 116 ? -9.855 11.190 18.729 1.00 88.69 116 ALA A C 1
ATOM 891 O O . ALA A 1 116 ? -9.941 10.255 19.524 1.00 88.69 116 ALA A O 1
ATOM 892 N N . GLY A 1 117 ? -9.027 12.221 18.937 1.00 90.56 117 GLY A N 1
ATOM 893 C CA . GLY A 1 117 ? -8.127 12.311 20.091 1.00 90.56 117 GLY A CA 1
ATOM 894 C C . GLY A 1 117 ? -8.869 12.357 21.425 1.00 90.56 117 GLY A C 1
ATOM 895 O O . GLY A 1 117 ? -8.510 11.650 22.371 1.00 90.56 117 GLY A O 1
ATOM 896 N N . VAL A 1 118 ? -9.941 13.151 21.504 1.00 91.62 118 VAL A N 1
ATOM 897 C CA . VAL A 1 118 ? -10.774 13.233 22.713 1.00 91.62 118 VAL A CA 1
ATOM 898 C C . VAL A 1 118 ? -11.495 11.912 22.971 1.00 91.62 118 VAL A C 1
ATOM 900 O O . VAL A 1 118 ? -11.478 11.430 24.104 1.00 91.62 118 VAL A O 1
ATOM 903 N N . ALA A 1 119 ? -12.102 11.314 21.945 1.00 89.75 119 ALA A N 1
ATOM 904 C CA . ALA A 1 119 ? -12.808 10.043 22.075 1.00 89.75 119 ALA A CA 1
ATOM 905 C C . ALA A 1 119 ? -11.857 8.900 22.464 1.00 89.75 119 ALA A C 1
ATOM 907 O O . ALA A 1 119 ? -12.167 8.142 23.378 1.00 89.75 119 ALA A O 1
ATOM 908 N N . ALA A 1 120 ? -10.669 8.826 21.856 1.00 94.06 120 ALA A N 1
ATOM 909 C CA . ALA A 1 120 ? -9.658 7.827 22.191 1.00 94.06 120 ALA A CA 1
ATOM 910 C C . ALA A 1 120 ? -9.184 7.964 23.644 1.00 94.06 120 ALA A C 1
ATOM 912 O O . ALA A 1 120 ? -9.070 6.966 24.351 1.00 94.06 120 ALA A O 1
ATOM 913 N N . ARG A 1 121 ? -8.971 9.196 24.133 1.00 95.12 121 ARG A N 1
ATOM 914 C CA . ARG A 1 121 ? -8.632 9.428 25.545 1.00 95.12 121 ARG A CA 1
ATOM 915 C C . ARG A 1 121 ? -9.747 8.960 26.478 1.00 95.12 121 ARG A C 1
ATOM 917 O O . ARG A 1 121 ? -9.463 8.231 27.422 1.00 95.12 121 ARG A O 1
ATOM 924 N N . LYS A 1 122 ? -11.001 9.318 26.188 1.00 93.44 122 LYS A N 1
ATOM 925 C CA . LYS A 1 122 ? -12.153 8.869 26.985 1.00 93.44 122 LYS A CA 1
ATOM 926 C C . LYS A 1 122 ? -12.322 7.350 26.966 1.00 93.44 122 LYS A C 1
ATOM 928 O O . LYS A 1 122 ? -12.676 6.779 27.989 1.00 93.44 122 LYS A O 1
ATOM 933 N N . ALA A 1 123 ? -12.021 6.691 25.846 1.00 92.38 123 ALA A N 1
ATOM 934 C CA . ALA A 1 123 ? -12.033 5.233 25.759 1.00 92.38 123 ALA A CA 1
ATOM 935 C C . ALA A 1 123 ? -11.020 4.597 26.726 1.00 92.38 123 ALA A C 1
ATOM 937 O O . ALA A 1 123 ? -11.355 3.630 27.400 1.00 92.38 123 ALA A O 1
ATOM 938 N N . ARG A 1 124 ? -9.815 5.174 26.850 1.00 94.25 124 ARG A N 1
ATOM 939 C CA . ARG A 1 124 ? -8.799 4.717 27.816 1.00 94.25 124 ARG A CA 1
ATOM 940 C C . ARG A 1 124 ? -9.171 5.019 29.268 1.00 94.25 124 ARG A C 1
ATOM 942 O O . ARG A 1 124 ? -8.845 4.240 30.148 1.00 94.25 124 ARG A O 1
ATOM 949 N N . GLU A 1 125 ? -9.822 6.150 29.532 1.00 94.19 125 GLU A N 1
ATOM 950 C CA . GLU A 1 125 ? -10.319 6.484 30.877 1.00 94.19 125 GLU A CA 1
ATOM 951 C C . GLU A 1 125 ? -11.444 5.534 31.312 1.00 94.19 125 GLU A C 1
ATOM 953 O O . GLU A 1 125 ? -11.516 5.155 32.479 1.00 94.19 125 GLU A O 1
ATOM 958 N N . GLN A 1 126 ? -12.306 5.144 30.370 1.00 91.12 126 GLN A N 1
ATOM 959 C CA . GLN A 1 126 ? -13.411 4.222 30.603 1.00 91.12 126 GLN A CA 1
ATOM 960 C C . GLN A 1 126 ? -12.937 2.778 30.805 1.00 91.12 126 GLN A C 1
ATOM 962 O O . GLN A 1 126 ? -13.461 2.092 31.680 1.00 91.12 126 GLN A O 1
ATOM 967 N N . ASP A 1 127 ? -11.969 2.320 30.008 1.00 88.38 127 ASP A N 1
ATOM 968 C CA . ASP A 1 127 ? -11.376 0.988 30.136 1.00 88.38 127 ASP A CA 1
ATOM 969 C C . ASP A 1 127 ? -9.839 1.051 30.028 1.00 88.38 127 ASP A C 1
ATOM 971 O O . ASP A 1 127 ? -9.273 0.892 28.937 1.00 88.38 127 ASP A O 1
ATOM 975 N N . PRO A 1 128 ? -9.142 1.282 31.160 1.00 90.69 128 PRO A N 1
ATOM 976 C CA . PRO A 1 128 ? -7.687 1.427 31.187 1.00 90.69 128 PRO A CA 1
ATOM 977 C C . PRO A 1 128 ? -6.906 0.160 30.834 1.00 90.69 128 PRO A C 1
ATOM 979 O O . PRO A 1 128 ? -5.716 0.262 30.562 1.00 90.69 128 PRO A O 1
ATOM 982 N N . ASN A 1 129 ? -7.540 -1.017 30.843 1.00 90.00 129 ASN A N 1
ATOM 983 C CA . ASN A 1 129 ? -6.880 -2.290 30.543 1.00 90.00 129 ASN A CA 1
ATOM 984 C C . ASN A 1 129 ? -7.228 -2.810 29.138 1.00 90.00 129 ASN A C 1
ATOM 986 O O . ASN A 1 129 ? -6.801 -3.898 28.755 1.00 90.00 129 ASN A O 1
ATOM 990 N N . SER A 1 130 ? -7.985 -2.044 28.346 1.00 89.25 130 SER A N 1
ATOM 991 C CA . SER A 1 130 ? -8.333 -2.426 26.980 1.00 89.25 130 SER A CA 1
ATOM 992 C C . SER A 1 130 ? -7.169 -2.200 26.020 1.00 89.25 130 SER A C 1
ATOM 994 O O . SER A 1 130 ? -6.862 -1.059 25.658 1.00 89.25 130 SER A O 1
ATOM 996 N N . ALA A 1 131 ? -6.589 -3.285 25.496 1.00 92.38 131 ALA A N 1
ATOM 997 C CA . ALA A 1 131 ? -5.619 -3.208 24.402 1.00 92.38 131 ALA A CA 1
ATOM 998 C C . ALA A 1 131 ? -6.180 -2.399 23.215 1.00 92.38 131 ALA A C 1
ATOM 1000 O O . ALA A 1 131 ? -5.507 -1.522 22.671 1.00 92.38 131 ALA A O 1
ATOM 1001 N N . MET A 1 132 ? -7.455 -2.605 22.871 1.00 90.06 132 MET A N 1
ATOM 1002 C CA . MET A 1 132 ? -8.114 -1.909 21.764 1.00 90.06 132 MET A CA 1
ATOM 1003 C C . MET A 1 132 ? -8.320 -0.409 21.987 1.00 90.06 132 MET A C 1
ATOM 1005 O O . MET A 1 132 ? -8.288 0.349 21.011 1.00 90.06 132 MET A O 1
ATOM 1009 N N . ALA A 1 133 ? -8.501 0.045 23.232 1.00 92.75 133 ALA A N 1
ATOM 1010 C CA . ALA A 1 133 ? -8.515 1.475 23.533 1.00 92.75 133 ALA A CA 1
ATOM 1011 C C . ALA A 1 133 ? -7.151 2.107 23.213 1.00 92.75 133 ALA A C 1
ATOM 1013 O O . ALA A 1 133 ? -7.089 3.181 22.612 1.00 92.75 133 ALA A O 1
ATOM 1014 N N . PHE A 1 134 ? -6.050 1.421 23.520 1.00 96.44 134 PHE A N 1
ATOM 1015 C CA . PHE A 1 134 ? -4.708 1.879 23.161 1.00 96.44 134 PHE A CA 1
ATOM 1016 C C . PHE A 1 134 ? -4.391 1.741 21.667 1.00 96.44 134 PHE A C 1
ATOM 1018 O O . PHE A 1 134 ? -3.745 2.631 21.116 1.00 96.44 134 PHE A O 1
ATOM 1025 N N . VAL A 1 135 ? -4.904 0.717 20.974 1.00 95.38 135 VAL A N 1
ATOM 1026 C CA . VAL A 1 135 ? -4.747 0.588 19.513 1.00 95.38 135 VAL A CA 1
ATOM 1027 C C . VAL A 1 135 ? -5.329 1.796 18.782 1.00 95.38 135 VAL A C 1
ATOM 1029 O O . VAL A 1 135 ? -4.632 2.413 17.975 1.00 95.38 135 VAL A O 1
ATOM 1032 N N . VAL A 1 136 ? -6.593 2.153 19.048 1.00 93.69 136 VAL A N 1
ATOM 1033 C CA . VAL A 1 136 ? -7.217 3.306 18.372 1.00 93.69 136 VAL A CA 1
ATOM 1034 C C . VAL A 1 136 ? -6.509 4.608 18.738 1.00 93.69 136 VAL A C 1
ATOM 1036 O O . VAL A 1 136 ? -6.331 5.474 17.888 1.00 93.69 136 VAL A O 1
ATOM 1039 N N . SER A 1 137 ? -6.021 4.713 19.974 1.00 96.44 137 SER A N 1
ATOM 1040 C CA . SER A 1 137 ? -5.229 5.857 20.423 1.00 96.44 137 SER A CA 1
ATOM 1041 C C . SER A 1 137 ? -3.940 6.002 19.621 1.00 96.44 137 SER A C 1
ATOM 1043 O O . SER A 1 137 ? -3.682 7.076 19.088 1.00 96.44 137 SER A O 1
ATOM 1045 N N . ALA A 1 138 ? -3.195 4.909 19.436 1.00 96.69 138 ALA A N 1
ATOM 1046 C CA . ALA A 1 138 ? -1.957 4.920 18.669 1.00 96.69 138 ALA A CA 1
ATOM 1047 C C . ALA A 1 138 ? -2.189 5.305 17.199 1.00 96.69 138 ALA A C 1
ATOM 1049 O O . ALA A 1 138 ? -1.412 6.081 16.645 1.00 96.69 138 ALA A O 1
ATOM 1050 N N . TRP A 1 139 ? -3.274 4.830 16.578 1.00 95.25 139 TRP A N 1
ATOM 1051 C CA . TRP A 1 139 ? -3.659 5.253 15.227 1.00 95.25 139 TRP A CA 1
ATOM 1052 C C . TRP A 1 139 ? -3.995 6.741 15.143 1.00 95.25 139 TRP A C 1
ATOM 1054 O O . TRP A 1 139 ? -3.566 7.412 14.206 1.00 95.25 139 TRP A O 1
ATOM 1064 N N . VAL A 1 140 ? -4.723 7.271 16.124 1.00 93.31 140 VAL A N 1
ATOM 1065 C CA . VAL A 1 140 ? -5.029 8.704 16.202 1.00 93.31 140 VAL A CA 1
ATOM 1066 C C . VAL A 1 140 ? -3.762 9.530 16.426 1.00 93.31 140 VAL A C 1
ATOM 1068 O O . VAL A 1 140 ? -3.580 10.550 15.771 1.00 93.31 140 VAL A O 1
ATOM 1071 N N . SER A 1 141 ? -2.849 9.071 17.279 1.00 93.62 141 SER A N 1
ATOM 1072 C CA . SER A 1 141 ? -1.558 9.723 17.503 1.00 93.62 141 SER A CA 1
ATOM 1073 C C . SER A 1 141 ? -0.679 9.722 16.245 1.00 93.62 141 SER A C 1
ATOM 1075 O O . SER A 1 141 ? -0.001 10.712 15.979 1.00 93.62 141 SER A O 1
ATOM 1077 N N . LEU A 1 142 ? -0.716 8.653 15.435 1.00 91.69 142 LEU A N 1
ATOM 1078 C CA . LEU A 1 142 ? -0.075 8.627 14.111 1.00 91.69 142 LEU A CA 1
ATOM 1079 C C . LEU A 1 142 ? -0.690 9.660 13.166 1.00 91.69 142 LEU A C 1
ATOM 1081 O O . LEU A 1 142 ? 0.049 10.408 12.530 1.00 91.69 142 LEU A O 1
ATOM 1085 N N . LEU A 1 143 ? -2.023 9.741 13.129 1.00 87.62 143 LEU A N 1
ATOM 1086 C CA . LEU A 1 143 ? -2.742 10.712 12.306 1.00 87.62 143 LEU A CA 1
ATOM 1087 C C . LEU A 1 143 ? -2.373 12.158 12.683 1.00 87.62 143 LEU A C 1
ATOM 1089 O O . LEU A 1 143 ? -2.118 12.977 11.809 1.00 87.62 143 LEU A O 1
ATOM 1093 N N . GLN A 1 144 ? -2.244 12.436 13.982 1.00 88.44 144 GLN A N 1
ATOM 1094 C CA . GLN A 1 144 ? -1.802 13.726 14.525 1.00 88.44 144 GLN A CA 1
ATOM 1095 C C . GLN A 1 144 ? -0.293 13.993 14.342 1.00 88.44 144 GLN A C 1
ATOM 1097 O O . GLN A 1 144 ? 0.193 15.076 14.671 1.00 88.44 144 GLN A O 1
ATOM 1102 N N . GLY A 1 145 ? 0.479 13.008 13.870 1.00 86.38 145 GLY A N 1
ATOM 1103 C CA . GLY A 1 145 ? 1.934 13.095 13.729 1.00 86.38 145 GLY A CA 1
ATOM 1104 C C . GLY A 1 145 ? 2.720 13.013 15.048 1.00 86.38 145 GLY A C 1
ATOM 1105 O O . GLY A 1 145 ? 3.939 13.218 15.048 1.00 86.38 145 GLY A O 1
ATOM 1106 N N . ASP A 1 146 ? 2.083 12.685 16.178 1.00 89.50 146 ASP A N 1
ATOM 1107 C CA . ASP A 1 146 ? 2.768 12.482 17.459 1.00 89.50 146 ASP A CA 1
ATOM 1108 C C . ASP A 1 146 ? 3.324 11.056 17.565 1.00 89.50 146 ASP A C 1
ATOM 1110 O O . ASP A 1 146 ? 2.787 10.166 18.232 1.00 89.50 146 ASP A O 1
ATOM 1114 N N . LEU A 1 147 ? 4.474 10.844 16.922 1.00 88.69 147 LEU A N 1
ATOM 1115 C CA . LEU A 1 147 ? 5.156 9.548 16.914 1.00 88.69 147 LEU A CA 1
ATOM 1116 C C . LEU A 1 147 ? 5.573 9.070 18.310 1.00 88.69 147 LEU A C 1
ATOM 1118 O O . LEU A 1 147 ? 5.712 7.864 18.532 1.00 88.69 147 LEU A O 1
ATOM 1122 N N . ARG A 1 148 ? 5.794 9.981 19.267 1.00 89.69 148 ARG A N 1
ATOM 1123 C CA . ARG A 1 148 ? 6.154 9.583 20.633 1.00 89.69 148 ARG A CA 1
ATOM 1124 C C . ARG A 1 148 ? 4.957 9.008 21.366 1.00 89.69 148 ARG A C 1
ATOM 1126 O O . ARG A 1 148 ? 5.097 7.974 22.021 1.00 89.69 148 ARG A O 1
ATOM 1133 N N . GLN A 1 149 ? 3.821 9.693 21.283 1.00 92.50 149 GLN A N 1
ATOM 1134 C CA . GLN A 1 149 ? 2.570 9.235 21.868 1.00 92.50 149 GLN A CA 1
ATOM 1135 C C . GLN A 1 149 ? 2.138 7.919 21.212 1.00 92.50 149 GLN A C 1
ATOM 1137 O O . GLN A 1 149 ? 1.922 6.944 21.928 1.00 92.50 149 GLN A O 1
ATOM 1142 N N . ALA A 1 150 ? 2.176 7.844 19.877 1.00 94.06 150 ALA A N 1
ATOM 1143 C CA . ALA A 1 150 ? 1.851 6.632 19.130 1.00 94.06 150 ALA A CA 1
ATOM 1144 C C . ALA A 1 150 ? 2.723 5.435 19.538 1.00 94.06 150 ALA A C 1
ATOM 1146 O O . ALA A 1 150 ? 2.218 4.328 19.707 1.00 94.06 150 ALA A O 1
ATOM 1147 N N . THR A 1 151 ? 4.027 5.654 19.761 1.00 94.38 151 THR A N 1
ATOM 1148 C CA . THR A 1 151 ? 4.931 4.599 20.247 1.00 94.38 151 THR A CA 1
ATOM 1149 C C . THR A 1 151 ? 4.492 4.076 21.609 1.00 94.38 151 THR A C 1
ATOM 1151 O O . THR A 1 151 ? 4.306 2.869 21.748 1.00 94.38 151 THR A O 1
ATOM 1154 N N . ARG A 1 152 ? 4.275 4.971 22.584 1.00 95.50 152 ARG A N 1
ATOM 1155 C CA . ARG A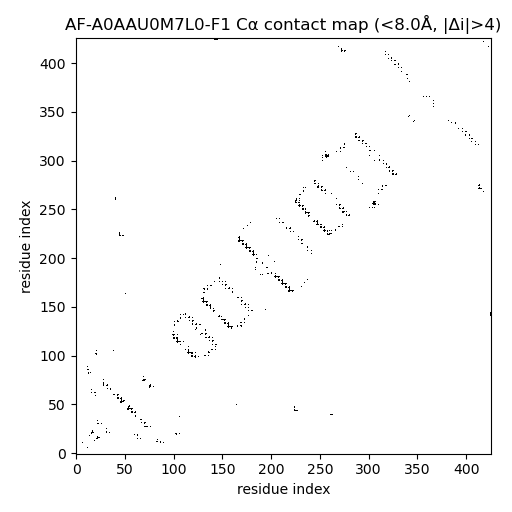 1 152 ? 3.833 4.584 23.933 1.00 95.50 152 ARG A CA 1
ATOM 1156 C C . ARG A 1 152 ? 2.519 3.816 23.893 1.00 95.50 152 ARG A C 1
ATOM 1158 O O . ARG A 1 152 ? 2.434 2.743 24.469 1.00 95.50 152 ARG A O 1
ATOM 1165 N N . GLU A 1 153 ? 1.528 4.336 23.178 1.00 96.56 153 GLU A N 1
ATOM 1166 C CA . GLU A 1 153 ? 0.204 3.716 23.094 1.00 96.56 153 GLU A CA 1
ATOM 1167 C C . GLU A 1 153 ? 0.260 2.358 22.382 1.00 96.56 153 GLU A C 1
ATOM 1169 O O . GLU A 1 153 ? -0.376 1.408 22.824 1.00 96.56 153 GLU A O 1
ATOM 1174 N N . SER A 1 154 ? 1.079 2.214 21.335 1.00 96.38 154 SER A N 1
ATOM 1175 C CA . SER A 1 154 ? 1.243 0.930 20.641 1.00 96.38 154 SER A CA 1
ATOM 1176 C C . SER A 1 154 ? 1.987 -0.129 21.467 1.00 96.38 154 SER A C 1
ATOM 1178 O O . SER A 1 154 ? 1.732 -1.323 21.305 1.00 96.38 154 SER A O 1
ATOM 1180 N N . ASP A 1 155 ? 2.915 0.287 22.333 1.00 95.56 155 ASP A N 1
ATOM 1181 C CA . ASP A 1 155 ? 3.619 -0.616 23.243 1.00 95.56 155 ASP A CA 1
ATOM 1182 C C . ASP A 1 155 ? 2.736 -0.986 24.447 1.00 95.56 155 ASP A C 1
ATOM 1184 O O . ASP A 1 155 ? 2.751 -2.144 24.851 1.00 95.56 155 ASP A O 1
ATOM 1188 N N . GLU A 1 156 ? 1.905 -0.070 24.953 1.00 95.94 156 GLU A N 1
ATOM 1189 C CA . GLU A 1 156 ? 0.905 -0.371 25.988 1.00 95.94 156 GLU A CA 1
ATOM 1190 C C . GLU A 1 156 ? -0.132 -1.382 25.478 1.00 95.94 156 GLU A C 1
ATOM 1192 O O . GLU A 1 156 ? -0.354 -2.412 26.107 1.00 95.94 156 GLU A O 1
ATOM 1197 N N . ALA A 1 157 ? -0.685 -1.159 24.276 1.00 95.31 157 ALA A N 1
ATOM 1198 C CA . ALA A 1 157 ? -1.596 -2.107 23.630 1.00 95.31 157 ALA A CA 1
ATOM 1199 C C . ALA A 1 157 ? -0.979 -3.509 23.501 1.00 95.31 157 ALA A C 1
ATOM 1201 O O . ALA A 1 157 ? -1.664 -4.512 23.660 1.00 95.31 157 ALA A O 1
ATOM 1202 N N . PHE A 1 158 ? 0.326 -3.580 23.225 1.00 94.62 158 PHE A N 1
ATOM 1203 C CA . PHE A 1 158 ? 1.049 -4.843 23.129 1.00 94.62 158 PHE A CA 1
ATOM 1204 C C . PHE A 1 158 ? 1.228 -5.555 24.461 1.00 94.62 158 PHE A C 1
ATOM 1206 O O . PHE A 1 158 ? 1.193 -6.780 24.489 1.00 94.62 158 PHE A O 1
ATOM 1213 N N . VAL A 1 159 ? 1.469 -4.807 25.536 1.00 93.81 159 VAL A N 1
ATOM 1214 C CA . VAL A 1 159 ? 1.577 -5.385 26.878 1.00 93.81 159 VAL A CA 1
ATOM 1215 C C . VAL A 1 159 ? 0.211 -5.882 27.350 1.00 93.81 159 VAL A C 1
ATOM 1217 O O . VAL A 1 159 ? 0.145 -6.948 27.946 1.00 93.81 159 VAL A O 1
ATOM 1220 N N . LEU A 1 160 ? -0.863 -5.153 27.036 1.00 92.06 160 LEU A N 1
ATOM 1221 C CA . LEU A 1 160 ? -2.230 -5.492 27.441 1.00 92.06 160 LEU A CA 1
ATOM 1222 C C . LEU A 1 160 ? -2.861 -6.646 26.638 1.00 92.06 160 LEU A C 1
ATOM 1224 O O . LEU A 1 160 ? -3.791 -7.278 27.130 1.00 92.06 160 LEU A O 1
ATOM 1228 N N . ASP A 1 161 ? -2.366 -6.967 25.438 1.00 88.62 161 ASP A N 1
ATOM 1229 C CA . ASP A 1 161 ? -2.817 -8.123 24.634 1.00 88.62 161 ASP A CA 1
ATOM 1230 C C . ASP A 1 161 ? -2.232 -9.456 25.149 1.00 88.62 161 ASP A C 1
ATOM 1232 O O . ASP A 1 161 ? -1.691 -10.262 24.391 1.00 88.62 161 ASP A O 1
ATOM 1236 N N . GLU A 1 162 ? -2.317 -9.704 26.461 1.00 74.44 162 GLU A N 1
ATOM 1237 C CA . GLU A 1 162 ? -1.760 -10.907 27.103 1.00 74.44 162 GLU A CA 1
ATOM 1238 C C . GLU A 1 162 ? -2.411 -12.203 26.593 1.00 74.44 162 GLU A C 1
ATOM 1240 O O . GLU A 1 162 ? -1.763 -13.250 26.528 1.00 74.44 162 GLU A O 1
ATOM 1245 N N . LEU A 1 163 ? -3.691 -12.131 26.211 1.00 71.25 163 LEU A N 1
ATOM 1246 C CA . LEU A 1 163 ? -4.483 -13.264 25.722 1.00 71.25 163 LEU A CA 1
ATOM 1247 C C . LEU A 1 163 ? -4.425 -13.441 24.197 1.00 71.25 163 LEU A C 1
ATOM 1249 O O . LEU A 1 163 ? -4.987 -14.410 23.685 1.00 71.25 163 LEU A O 1
ATOM 1253 N N . ALA A 1 164 ? -3.725 -12.554 23.480 1.00 74.38 164 ALA A N 1
ATOM 1254 C CA . ALA A 1 164 ? -3.591 -12.577 22.024 1.00 74.38 164 ALA A CA 1
ATOM 1255 C C . ALA A 1 164 ? -4.936 -12.544 21.258 1.00 74.38 164 ALA A C 1
ATOM 1257 O O . ALA A 1 164 ? -5.033 -13.042 20.131 1.00 74.38 164 ALA A O 1
ATOM 1258 N N . GLU A 1 165 ? -5.984 -11.971 21.858 1.00 75.25 165 GLU A N 1
ATOM 1259 C CA . GLU A 1 165 ? -7.313 -11.877 21.241 1.00 75.25 165 GLU A CA 1
ATOM 1260 C C . GLU A 1 165 ? -7.351 -10.795 20.150 1.00 75.25 165 GLU A C 1
ATOM 1262 O O . GLU A 1 165 ? -8.009 -10.978 19.123 1.00 75.25 165 GLU A O 1
ATOM 1267 N N . ASP A 1 166 ? -6.577 -9.716 20.317 1.00 80.81 166 ASP A N 1
ATOM 1268 C CA . ASP A 1 166 ? -6.538 -8.568 19.401 1.00 80.81 166 ASP A CA 1
ATOM 1269 C C . ASP A 1 166 ? -5.194 -8.460 18.647 1.00 80.81 166 ASP A C 1
ATOM 1271 O O . ASP A 1 166 ? -4.845 -7.421 18.074 1.00 80.81 166 ASP A O 1
ATOM 1275 N N . THR A 1 167 ? -4.446 -9.567 18.578 1.00 86.31 167 THR A N 1
ATOM 1276 C CA . THR A 1 167 ? -3.096 -9.655 17.992 1.00 86.31 167 THR A CA 1
ATOM 1277 C C . THR A 1 167 ? -2.992 -9.061 16.589 1.00 86.31 167 THR A C 1
ATOM 1279 O O . THR A 1 167 ? -1.979 -8.433 16.268 1.00 86.31 167 THR A O 1
ATOM 1282 N N . ALA A 1 168 ? -4.019 -9.223 15.747 1.00 89.06 168 ALA A N 1
ATOM 1283 C CA . ALA A 1 168 ? -4.033 -8.640 14.407 1.00 89.06 168 ALA A CA 1
ATOM 1284 C C . ALA A 1 168 ? -3.928 -7.106 14.456 1.00 89.06 168 ALA A C 1
ATOM 1286 O O . ALA A 1 168 ? -3.043 -6.527 13.826 1.00 89.06 168 ALA A O 1
ATOM 1287 N N . ASP A 1 169 ? -4.778 -6.453 15.249 1.00 89.62 169 ASP A N 1
ATOM 1288 C CA . ASP A 1 169 ? -4.856 -4.993 15.345 1.00 89.62 169 ASP A CA 1
ATOM 1289 C C . ASP A 1 169 ? -3.660 -4.391 16.082 1.00 89.62 169 ASP A C 1
ATOM 1291 O O . ASP A 1 169 ? -3.079 -3.397 15.631 1.00 89.62 169 ASP A O 1
ATOM 1295 N N . VAL A 1 170 ? -3.247 -5.028 17.179 1.00 94.44 170 VAL A N 1
ATOM 1296 C CA . VAL A 1 170 ? -2.094 -4.615 17.986 1.00 94.44 170 VAL A CA 1
ATOM 1297 C C . VAL A 1 170 ? -0.821 -4.640 17.148 1.00 94.44 170 VAL A C 1
ATOM 1299 O O . VAL A 1 170 ? -0.065 -3.666 17.098 1.00 94.44 170 VAL A O 1
ATOM 1302 N N . HIS A 1 171 ? -0.571 -5.730 16.424 1.00 95.56 171 HIS A N 1
ATOM 1303 C CA . HIS A 1 171 ? 0.606 -5.796 15.569 1.00 95.56 171 HIS A CA 1
ATOM 1304 C C . HIS A 1 171 ? 0.476 -4.941 14.305 1.00 95.56 171 HIS A C 1
ATOM 1306 O O . HIS A 1 171 ? 1.491 -4.433 13.822 1.00 95.56 171 HIS A O 1
ATOM 1312 N N . HIS A 1 172 ? -0.736 -4.719 13.795 1.00 95.12 172 HIS A N 1
ATOM 1313 C CA . HIS A 1 172 ? -0.958 -3.817 12.671 1.00 95.12 172 HIS A CA 1
ATOM 1314 C C . HIS A 1 172 ? -0.544 -2.380 13.025 1.00 95.12 172 HIS A C 1
ATOM 1316 O O . HIS A 1 172 ? 0.288 -1.803 12.316 1.00 95.12 172 HIS A O 1
ATOM 1322 N N . VAL A 1 173 ? -1.022 -1.832 14.152 1.00 95.88 173 VAL A N 1
ATOM 1323 C CA . VAL A 1 173 ? -0.666 -0.463 14.569 1.00 95.88 173 VAL A CA 1
ATOM 1324 C C . VAL A 1 173 ? 0.815 -0.334 14.914 1.00 95.88 173 VAL A C 1
ATOM 1326 O O . VAL A 1 173 ? 1.463 0.626 14.505 1.00 95.88 173 VAL A O 1
ATOM 1329 N N . ARG A 1 174 ? 1.413 -1.339 15.566 1.00 96.12 174 ARG A N 1
ATOM 1330 C CA . ARG A 1 174 ? 2.862 -1.338 15.835 1.00 96.12 174 ARG A CA 1
ATOM 1331 C C . ARG A 1 174 ? 3.694 -1.355 14.563 1.00 96.12 174 ARG A C 1
ATOM 1333 O O . ARG A 1 174 ? 4.744 -0.718 14.505 1.00 96.12 174 ARG A O 1
ATOM 1340 N N . GLY A 1 175 ? 3.259 -2.114 13.558 1.00 96.19 175 GLY A N 1
ATOM 1341 C CA . GLY A 1 175 ? 3.901 -2.132 12.250 1.00 96.19 175 GLY A CA 1
ATOM 1342 C C . GLY A 1 175 ? 3.917 -0.743 11.620 1.00 96.19 175 GLY A C 1
ATOM 1343 O O . GLY A 1 175 ? 4.971 -0.296 11.164 1.00 96.19 175 GLY A O 1
ATOM 1344 N N . ALA A 1 176 ? 2.781 -0.041 11.678 1.00 95.31 176 ALA A N 1
ATOM 1345 C CA . ALA A 1 176 ? 2.670 1.336 11.214 1.00 95.31 176 ALA A CA 1
ATOM 1346 C C . ALA A 1 176 ? 3.591 2.276 12.003 1.00 95.31 176 ALA A C 1
ATOM 1348 O O . ALA A 1 176 ? 4.440 2.911 11.392 1.00 95.31 176 ALA A O 1
ATOM 1349 N N . VAL A 1 177 ? 3.556 2.253 13.340 1.00 95.06 177 VAL A N 1
ATOM 1350 C CA . VAL A 1 177 ? 4.446 3.074 14.183 1.00 95.06 177 VAL A CA 1
ATOM 1351 C C . VAL A 1 177 ? 5.923 2.874 13.838 1.00 95.06 177 VAL A C 1
ATOM 1353 O O . VAL A 1 177 ? 6.664 3.847 13.688 1.00 95.06 177 VAL A O 1
ATOM 1356 N N . PHE A 1 178 ? 6.386 1.630 13.679 1.00 94.81 178 PHE A N 1
ATOM 1357 C CA . PHE A 1 178 ? 7.781 1.384 13.304 1.00 94.81 178 PHE A CA 1
ATOM 1358 C C . PHE A 1 178 ? 8.104 1.866 11.887 1.00 94.81 178 PHE A C 1
ATOM 1360 O O . PHE A 1 178 ? 9.205 2.368 11.654 1.00 94.81 178 PHE A O 1
ATOM 1367 N N . TYR A 1 179 ? 7.168 1.752 10.945 1.00 93.25 179 TYR A N 1
ATOM 1368 C CA . TYR A 1 179 ? 7.337 2.345 9.623 1.00 93.25 179 TYR A CA 1
ATOM 1369 C C . TYR A 1 179 ? 7.505 3.869 9.717 1.00 93.25 179 TYR A C 1
ATOM 1371 O O . TYR A 1 179 ? 8.497 4.390 9.199 1.00 93.25 179 TYR A O 1
ATOM 1379 N N . SER A 1 180 ? 6.628 4.566 10.444 1.00 90.00 180 SER A N 1
ATOM 1380 C CA . SER A 1 180 ? 6.652 6.028 10.587 1.00 90.00 180 SER A CA 1
ATOM 1381 C C . SER A 1 180 ? 7.908 6.509 11.320 1.00 90.00 180 SER A C 1
ATOM 1383 O O . SER A 1 180 ? 8.530 7.485 10.909 1.00 90.00 180 SER A O 1
ATOM 1385 N N . LEU A 1 181 ? 8.375 5.775 12.341 1.00 89.19 181 LEU A N 1
ATOM 1386 C CA . LEU A 1 181 ? 9.656 6.044 13.012 1.00 89.19 181 LEU A CA 1
ATOM 1387 C C . LEU A 1 181 ? 10.856 5.934 12.064 1.00 89.19 181 LEU A C 1
ATOM 1389 O O . LEU A 1 181 ? 11.793 6.727 12.162 1.00 89.19 181 LEU A O 1
ATOM 1393 N N . GLY A 1 182 ? 10.851 4.947 11.165 1.00 88.62 182 GLY A N 1
ATOM 1394 C CA . GLY A 1 182 ? 11.879 4.820 10.135 1.00 88.62 182 GLY A CA 1
ATOM 1395 C C . GLY A 1 182 ? 11.798 5.952 9.109 1.00 88.62 182 GLY A C 1
ATOM 1396 O O . GLY A 1 182 ? 12.815 6.570 8.799 1.00 88.62 182 GLY A O 1
ATOM 1397 N N . ALA A 1 183 ? 10.590 6.256 8.626 1.00 85.94 183 ALA A N 1
ATOM 1398 C CA . ALA A 1 183 ? 10.331 7.306 7.642 1.00 85.94 183 ALA A CA 1
ATOM 1399 C C . ALA A 1 183 ? 10.688 8.713 8.157 1.00 85.94 183 ALA A C 1
ATOM 1401 O O . ALA A 1 183 ? 11.274 9.502 7.419 1.00 85.94 183 ALA A O 1
ATOM 1402 N N . ALA A 1 184 ? 10.433 9.009 9.433 1.00 82.88 184 ALA A N 1
ATOM 1403 C CA . ALA A 1 184 ? 10.761 10.297 10.047 1.00 82.88 184 ALA A CA 1
ATOM 1404 C C . ALA A 1 184 ? 12.270 10.597 10.087 1.00 82.88 184 ALA A C 1
ATOM 1406 O O . ALA A 1 184 ? 12.667 11.758 10.153 1.00 82.88 184 ALA A O 1
ATOM 1407 N N . GLN A 1 185 ? 13.129 9.571 10.031 1.00 78.25 185 GLN A N 1
ATOM 1408 C CA . GLN A 1 185 ? 14.580 9.769 9.914 1.00 78.25 185 GLN A CA 1
ATOM 1409 C C . GLN A 1 185 ? 15.035 10.056 8.474 1.00 78.25 185 GLN A C 1
ATOM 1411 O O . GLN A 1 185 ? 16.184 10.439 8.274 1.00 78.25 185 GLN A O 1
ATOM 1416 N N . GLU A 1 186 ? 14.170 9.865 7.472 1.00 71.88 186 GLU A N 1
ATOM 1417 C CA . GLU A 1 186 ? 14.462 10.221 6.076 1.00 71.88 186 GLU A CA 1
ATOM 1418 C C . GLU A 1 186 ? 14.184 11.691 5.784 1.00 71.88 186 GLU A C 1
ATOM 1420 O O . GLU A 1 186 ? 14.799 12.281 4.899 1.00 71.88 186 GLU A O 1
ATOM 1425 N N . THR A 1 187 ? 13.207 12.265 6.485 1.00 65.81 187 THR A N 1
ATOM 1426 C CA . THR A 1 187 ? 12.729 13.614 6.214 1.00 65.81 187 THR A CA 1
ATOM 1427 C C . THR A 1 187 ? 13.620 14.655 6.868 1.00 65.81 187 THR A C 1
ATOM 1429 O O . THR A 1 187 ? 13.949 14.550 8.049 1.00 65.81 187 THR A O 1
ATOM 1432 N N . ASP A 1 188 ? 13.891 15.745 6.147 1.00 58.38 188 ASP A N 1
ATOM 1433 C CA . ASP A 1 188 ? 14.522 16.929 6.732 1.00 58.38 188 ASP A CA 1
ATOM 1434 C C . ASP A 1 188 ? 13.587 17.746 7.646 1.00 58.38 188 ASP A C 1
ATOM 1436 O O . ASP A 1 188 ? 13.978 18.787 8.175 1.00 58.38 188 ASP A O 1
ATOM 1440 N N . GLN A 1 189 ? 12.371 17.254 7.887 1.00 56.16 189 GLN A N 1
ATOM 1441 C CA . GLN A 1 189 ? 11.389 17.899 8.745 1.00 56.16 189 GLN A CA 1
ATOM 1442 C C . GLN A 1 189 ? 11.835 17.926 10.221 1.00 56.16 189 GLN A C 1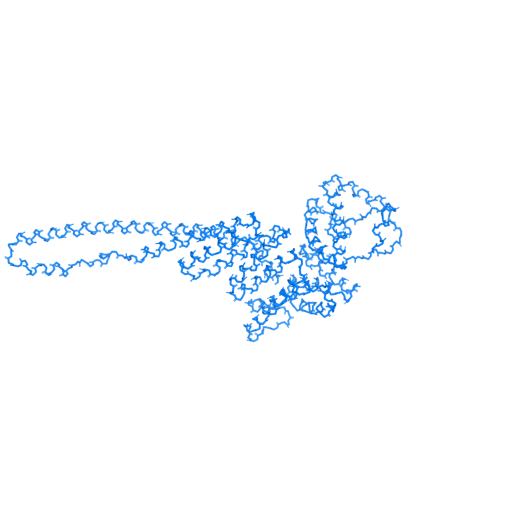
ATOM 1444 O O . GLN A 1 189 ? 12.615 17.069 10.666 1.00 56.16 189 GLN A O 1
ATOM 1449 N N . PRO A 1 190 ? 11.367 18.924 10.996 1.00 54.84 190 PRO A N 1
ATOM 1450 C CA . PRO A 1 190 ? 11.572 18.955 12.436 1.00 54.84 190 PRO A CA 1
ATOM 1451 C C . PRO A 1 190 ? 10.872 17.753 13.072 1.00 54.84 190 PRO A C 1
ATOM 1453 O O . PRO A 1 190 ? 9.682 17.537 12.859 1.00 54.84 190 PRO A O 1
ATOM 1456 N N . LEU A 1 191 ? 11.608 16.975 13.864 1.00 62.19 191 LEU A N 1
ATOM 1457 C CA . LEU A 1 191 ? 11.007 15.928 14.686 1.00 62.19 191 LEU A CA 1
ATOM 1458 C C . LEU A 1 191 ? 10.134 16.566 15.780 1.00 62.19 191 LEU A C 1
ATOM 1460 O O . LEU A 1 191 ? 10.395 17.692 16.212 1.00 62.19 191 LEU A O 1
ATOM 1464 N N . ALA A 1 192 ? 9.132 15.830 16.267 1.00 56.00 192 ALA A N 1
ATOM 1465 C CA . ALA A 1 192 ? 8.267 16.285 17.355 1.00 56.00 192 ALA A CA 1
ATOM 1466 C C . ALA A 1 192 ? 9.085 16.771 18.581 1.00 56.00 192 ALA A C 1
ATOM 1468 O O . ALA A 1 192 ? 10.134 16.187 18.883 1.00 56.00 192 ALA A O 1
ATOM 1469 N N . PRO A 1 193 ? 8.625 17.789 19.340 1.00 45.16 193 PRO A N 1
ATOM 1470 C CA . PRO A 1 193 ? 9.395 18.427 20.416 1.00 45.16 193 PRO A CA 1
ATOM 1471 C C . PRO A 1 193 ? 10.005 17.440 21.419 1.00 45.16 193 PRO A C 1
ATOM 1473 O O . PRO A 1 193 ? 9.277 16.787 22.162 1.00 45.16 193 PRO A O 1
ATOM 1476 N N . GLY A 1 194 ? 11.338 17.297 21.426 1.00 54.50 194 GLY A N 1
ATOM 1477 C CA . GLY A 1 194 ? 12.130 16.384 22.276 1.00 54.50 194 GLY A CA 1
ATOM 1478 C C . GLY A 1 194 ? 12.487 15.018 21.655 1.00 54.50 194 GLY A C 1
ATOM 1479 O O . GLY A 1 194 ? 12.936 14.116 22.363 1.00 54.50 194 GLY A O 1
ATOM 1480 N N . MET A 1 195 ? 12.247 14.824 20.355 1.00 60.69 195 MET A N 1
ATOM 1481 C CA . MET A 1 195 ? 12.809 13.723 19.581 1.00 60.69 195 MET A CA 1
ATOM 1482 C C . MET A 1 195 ? 14.104 14.256 18.989 1.00 60.69 195 MET A C 1
ATOM 1484 O O . MET A 1 195 ? 14.109 15.277 18.304 1.00 60.69 195 MET A O 1
ATOM 1488 N N . MET A 1 196 ? 15.209 13.581 19.275 1.00 61.28 196 MET A N 1
ATOM 1489 C CA . MET A 1 196 ? 16.504 13.929 18.707 1.00 61.28 196 MET A CA 1
ATOM 1490 C C . MET A 1 196 ? 16.734 13.078 17.458 1.00 61.28 196 MET A C 1
ATOM 1492 O O . MET A 1 196 ? 16.445 11.878 17.472 1.00 61.28 196 MET A O 1
ATOM 1496 N N . ARG A 1 197 ? 17.251 13.685 16.380 1.00 67.88 197 ARG A N 1
ATOM 1497 C CA . ARG A 1 197 ? 17.739 12.910 15.231 1.00 67.88 197 ARG A CA 1
ATOM 1498 C C . ARG A 1 197 ? 18.823 11.963 15.717 1.00 67.88 197 ARG A C 1
ATOM 1500 O O . ARG A 1 197 ? 19.697 12.358 16.488 1.00 67.88 197 ARG A O 1
ATOM 1507 N N . VAL A 1 198 ? 18.743 10.713 15.280 1.00 71.62 198 VAL A N 1
ATOM 1508 C CA . VAL A 1 198 ? 19.741 9.720 15.667 1.00 71.62 198 VAL A CA 1
ATOM 1509 C C . VAL A 1 198 ? 21.063 10.076 14.967 1.00 71.62 198 VAL A C 1
ATOM 1511 O O . VAL A 1 198 ? 21.024 10.404 13.781 1.00 71.62 198 VAL A O 1
ATOM 1514 N N . PRO A 1 199 ? 22.221 10.017 15.658 1.00 65.56 199 PRO A N 1
ATOM 1515 C CA . PRO A 1 199 ? 23.521 10.374 15.076 1.00 65.56 199 PRO A CA 1
ATOM 1516 C C . PRO A 1 199 ? 23.878 9.601 13.799 1.00 65.56 199 PRO A C 1
ATOM 1518 O O . PRO A 1 199 ? 24.577 10.134 12.946 1.00 65.56 199 PRO A O 1
ATOM 1521 N N . ASP A 1 200 ? 23.372 8.369 13.662 1.00 69.88 200 ASP A N 1
ATOM 1522 C CA . ASP A 1 200 ? 23.428 7.588 12.426 1.00 69.88 200 ASP A CA 1
ATOM 1523 C C . ASP A 1 200 ? 22.016 7.080 12.055 1.00 69.88 200 ASP A C 1
ATOM 1525 O O . ASP A 1 200 ? 21.516 6.110 12.645 1.00 69.88 200 ASP A O 1
ATOM 1529 N N . PRO A 1 201 ? 21.317 7.757 11.125 1.00 76.31 201 PRO A N 1
ATOM 1530 C CA . PRO A 1 201 ? 19.914 7.483 10.838 1.00 76.31 201 PRO A CA 1
ATOM 1531 C C . PRO A 1 201 ? 19.708 6.186 10.046 1.00 76.31 201 PRO A C 1
ATOM 1533 O O . PRO A 1 201 ? 18.647 5.570 10.160 1.00 76.31 201 PRO A O 1
ATOM 1536 N N . VAL A 1 202 ? 20.700 5.722 9.273 1.00 79.12 202 VAL A N 1
ATOM 1537 C CA . VAL A 1 202 ? 20.518 4.585 8.353 1.00 79.12 202 VAL A CA 1
ATOM 1538 C C . VAL A 1 202 ? 20.357 3.249 9.099 1.00 79.12 202 VAL A C 1
ATOM 1540 O O . VAL A 1 202 ? 19.363 2.556 8.844 1.00 79.12 202 VAL A O 1
ATOM 1543 N N . PRO A 1 203 ? 21.233 2.862 10.052 1.00 85.19 203 PRO A N 1
ATOM 1544 C CA . PRO A 1 203 ? 21.056 1.631 10.825 1.00 85.19 203 PRO A CA 1
ATOM 1545 C C . PRO A 1 203 ? 19.784 1.649 11.675 1.00 85.19 203 PRO A C 1
ATOM 1547 O O . PRO A 1 203 ? 19.081 0.638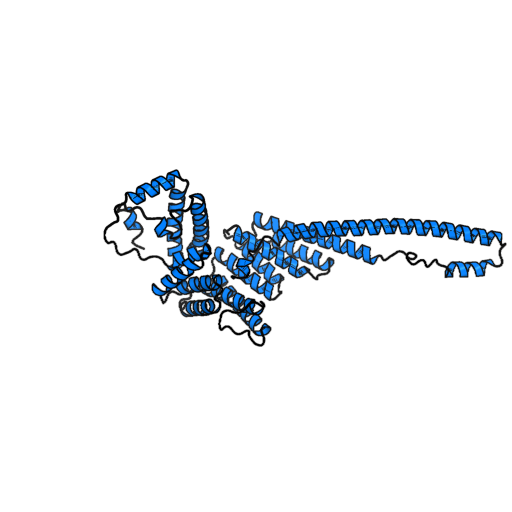 11.758 1.00 85.19 203 PRO A O 1
ATOM 1550 N N . TYR A 1 204 ? 19.457 2.798 12.276 1.00 84.38 204 TYR A N 1
ATOM 1551 C CA . TYR A 1 204 ? 18.233 2.955 13.058 1.00 84.38 204 TYR A CA 1
ATOM 1552 C C . TYR A 1 204 ? 16.995 2.743 12.186 1.00 84.38 204 TYR A C 1
ATOM 1554 O O . TYR A 1 204 ? 16.152 1.907 12.512 1.00 84.38 204 TYR A O 1
ATOM 1562 N N . ARG A 1 205 ? 16.911 3.437 11.048 1.00 86.81 205 ARG A N 1
ATOM 1563 C CA . ARG A 1 205 ? 15.801 3.319 10.100 1.00 86.81 205 ARG A CA 1
ATOM 1564 C C . ARG A 1 205 ? 15.627 1.881 9.619 1.00 86.81 205 ARG A C 1
ATOM 1566 O O . ARG A 1 205 ? 14.529 1.334 9.697 1.00 86.81 205 ARG A O 1
ATOM 1573 N N . ASN A 1 206 ? 16.717 1.234 9.208 1.00 88.69 206 ASN A N 1
ATOM 1574 C CA . ASN A 1 206 ? 16.689 -0.161 8.765 1.00 88.69 206 ASN A CA 1
ATOM 1575 C C . ASN A 1 206 ? 16.187 -1.110 9.861 1.00 88.69 206 ASN A C 1
ATOM 1577 O O . ASN A 1 206 ? 15.438 -2.047 9.571 1.00 88.69 206 ASN A O 1
ATOM 1581 N N . ARG A 1 207 ? 16.552 -0.851 11.123 1.00 91.62 207 ARG A N 1
ATOM 1582 C CA . ARG A 1 207 ? 16.039 -1.596 12.275 1.00 91.62 207 ARG A CA 1
ATOM 1583 C C . ARG A 1 207 ? 14.543 -1.367 12.479 1.00 91.62 207 ARG A C 1
ATOM 1585 O O . ARG A 1 207 ? 13.838 -2.337 12.749 1.00 91.62 207 ARG A O 1
ATOM 1592 N N . GLN A 1 208 ? 14.048 -0.136 12.341 1.00 92.88 208 GLN A N 1
ATOM 1593 C CA . GLN A 1 208 ? 12.612 0.125 12.464 1.00 92.88 208 GLN A CA 1
ATOM 1594 C C . GLN A 1 208 ? 11.823 -0.538 11.334 1.00 92.88 208 GLN A C 1
ATOM 1596 O O . GLN A 1 208 ? 10.854 -1.234 11.615 1.00 92.88 208 GLN A O 1
ATOM 1601 N N . TYR A 1 209 ? 12.291 -0.480 10.086 1.00 94.62 209 TYR A N 1
ATOM 1602 C CA . TYR A 1 209 ? 11.654 -1.210 8.984 1.00 94.62 209 TYR A CA 1
ATOM 1603 C C . TYR A 1 209 ? 11.643 -2.727 9.201 1.00 94.62 209 TYR A C 1
ATOM 1605 O O . TYR A 1 209 ? 10.633 -3.374 8.941 1.00 94.62 209 TYR A O 1
ATOM 1613 N N . ALA A 1 210 ? 12.711 -3.313 9.748 1.00 96.25 210 ALA A N 1
ATOM 1614 C CA . ALA A 1 210 ? 12.712 -4.733 10.103 1.00 96.25 210 ALA A CA 1
ATOM 1615 C C . ALA A 1 210 ? 11.680 -5.069 11.199 1.00 96.25 210 ALA A C 1
ATOM 1617 O O . ALA A 1 210 ? 11.009 -6.100 11.126 1.00 96.25 210 ALA A O 1
ATOM 1618 N N . ARG A 1 211 ? 11.518 -4.194 12.201 1.00 95.62 211 ARG A N 1
ATOM 1619 C CA . ARG A 1 211 ? 10.476 -4.342 13.233 1.00 95.62 211 ARG A CA 1
ATOM 1620 C C . ARG A 1 211 ? 9.076 -4.183 12.643 1.00 95.62 211 ARG A C 1
ATOM 1622 O O . ARG A 1 211 ? 8.205 -4.970 12.996 1.00 95.62 211 ARG A O 1
ATOM 1629 N N . ALA A 1 212 ? 8.884 -3.231 11.730 1.00 96.88 212 ALA A N 1
ATOM 1630 C CA . ALA A 1 212 ? 7.624 -3.013 11.029 1.00 96.88 212 ALA A CA 1
ATOM 1631 C C . ALA A 1 212 ? 7.189 -4.271 10.270 1.00 96.88 212 ALA A C 1
ATOM 1633 O O . ALA A 1 212 ? 6.082 -4.758 10.477 1.00 96.88 212 ALA A O 1
ATOM 1634 N N . LEU A 1 213 ? 8.096 -4.855 9.475 1.00 97.62 213 LEU A N 1
ATOM 1635 C CA . LEU A 1 213 ? 7.845 -6.100 8.743 1.00 97.62 213 LEU A CA 1
ATOM 1636 C C . LEU A 1 213 ? 7.455 -7.246 9.679 1.00 97.62 213 LEU A C 1
ATOM 1638 O O . LEU A 1 213 ? 6.437 -7.891 9.451 1.00 97.62 213 LEU A O 1
ATOM 1642 N N . LYS A 1 214 ? 8.207 -7.451 10.769 1.00 97.06 214 LYS A N 1
ATOM 1643 C CA . LYS A 1 214 ? 7.900 -8.495 11.758 1.00 97.06 214 LYS A CA 1
ATOM 1644 C C . LYS A 1 214 ? 6.519 -8.299 12.388 1.00 97.06 214 LYS A C 1
ATOM 1646 O O . LYS A 1 214 ? 5.816 -9.280 12.617 1.00 97.06 214 LYS A O 1
ATOM 1651 N N . SER A 1 215 ? 6.141 -7.059 12.687 1.00 96.25 215 SER A N 1
ATOM 1652 C CA . SER A 1 215 ? 4.811 -6.747 13.208 1.00 96.25 215 SER A CA 1
ATOM 1653 C C . SER A 1 215 ? 3.730 -7.021 12.162 1.00 96.25 215 SER A C 1
ATOM 1655 O O . SER A 1 215 ? 2.788 -7.740 12.462 1.00 96.25 215 SER A O 1
ATOM 1657 N N . PHE A 1 216 ? 3.884 -6.570 10.915 1.00 97.75 216 PHE A N 1
ATOM 1658 C CA . PHE A 1 216 ? 2.904 -6.874 9.867 1.00 97.75 216 PHE A CA 1
ATOM 1659 C C . PHE A 1 216 ? 2.773 -8.378 9.591 1.00 97.75 216 PHE A C 1
ATOM 1661 O O . PHE A 1 216 ? 1.660 -8.858 9.408 1.00 97.75 216 PHE A O 1
ATOM 1668 N N . ASP A 1 217 ? 3.867 -9.142 9.635 1.00 96.75 217 ASP A N 1
ATOM 1669 C CA . ASP A 1 217 ? 3.814 -10.605 9.513 1.00 96.75 217 ASP A CA 1
ATOM 1670 C C . ASP A 1 217 ? 3.009 -11.246 10.644 1.00 96.75 217 ASP A C 1
ATOM 1672 O O . ASP A 1 217 ? 2.216 -12.151 10.398 1.00 96.75 217 ASP A O 1
ATOM 1676 N N . ARG A 1 218 ? 3.175 -10.760 11.880 1.00 94.50 218 ARG A N 1
ATOM 1677 C CA . ARG A 1 218 ? 2.378 -11.216 13.026 1.00 94.50 218 ARG A CA 1
ATOM 1678 C C . ARG A 1 218 ? 0.912 -10.828 12.893 1.00 94.50 218 ARG A C 1
ATOM 1680 O O . ARG A 1 218 ? 0.058 -11.661 13.167 1.00 94.50 218 ARG A O 1
ATOM 1687 N N . ALA A 1 219 ? 0.625 -9.620 12.413 1.00 93.69 219 ALA A N 1
ATOM 1688 C CA . ALA A 1 219 ? -0.740 -9.178 12.167 1.00 93.69 219 ALA A CA 1
ATOM 1689 C C . ALA A 1 219 ? -1.438 -10.068 11.124 1.00 93.69 219 ALA A C 1
ATOM 1691 O O . ALA A 1 219 ? -2.554 -10.525 11.345 1.00 93.69 219 ALA A O 1
ATOM 1692 N N . LEU A 1 220 ? -0.746 -10.396 10.025 1.00 94.25 220 LEU A N 1
ATOM 1693 C CA . LEU A 1 220 ? -1.274 -11.246 8.952 1.00 94.25 220 LEU A CA 1
ATOM 1694 C C . LEU A 1 220 ? -1.574 -12.689 9.379 1.00 94.25 220 LEU A C 1
ATOM 1696 O O . LEU A 1 220 ? -2.368 -13.342 8.708 1.00 94.25 220 LEU A O 1
ATOM 1700 N N . MET A 1 221 ? -0.971 -13.196 10.460 1.00 91.56 221 MET A N 1
ATOM 1701 C CA . MET A 1 221 ? -1.270 -14.544 10.972 1.00 91.56 221 MET A CA 1
ATOM 1702 C C . MET A 1 221 ? -2.680 -14.655 11.561 1.00 91.56 221 MET A C 1
ATOM 1704 O O . MET A 1 221 ? -3.255 -15.740 11.525 1.00 91.56 221 MET A O 1
ATOM 1708 N N . SER A 1 222 ? -3.224 -13.548 12.073 1.00 87.25 222 SER A N 1
ATOM 1709 C CA . SER A 1 222 ? -4.529 -13.505 12.747 1.00 87.25 222 SER A CA 1
ATOM 1710 C C . SER A 1 222 ? -5.548 -12.603 12.040 1.00 87.25 222 SER A C 1
ATOM 1712 O O . SER A 1 222 ? -6.673 -12.467 12.512 1.00 87.25 222 SER A O 1
ATOM 1714 N N . ALA A 1 223 ? -5.167 -11.965 10.929 1.00 87.19 223 ALA A N 1
ATOM 1715 C CA . ALA A 1 223 ? -6.012 -11.019 10.206 1.00 87.19 223 ALA A CA 1
ATOM 1716 C C . ALA A 1 223 ? -7.120 -11.714 9.405 1.00 87.19 223 ALA A C 1
ATOM 1718 O O . ALA A 1 223 ? -6.901 -12.751 8.770 1.00 87.19 223 ALA A O 1
ATOM 1719 N N . SER A 1 224 ? -8.294 -11.081 9.346 1.00 83.94 224 SER A N 1
ATOM 1720 C CA . SER A 1 224 ? -9.324 -11.456 8.373 1.00 83.94 224 SER A CA 1
ATOM 1721 C C . SER A 1 224 ? -8.865 -11.143 6.935 1.00 83.94 224 SER A C 1
ATOM 1723 O O . SER A 1 224 ? -7.985 -10.298 6.733 1.00 83.94 224 SER A O 1
ATOM 1725 N N . PRO A 1 225 ? -9.454 -11.767 5.894 1.00 82.00 225 PRO A N 1
ATOM 1726 C CA . PRO A 1 225 ? -9.148 -11.429 4.500 1.00 82.00 225 PRO A CA 1
ATOM 1727 C C . PRO A 1 225 ? -9.307 -9.935 4.173 1.00 82.00 225 P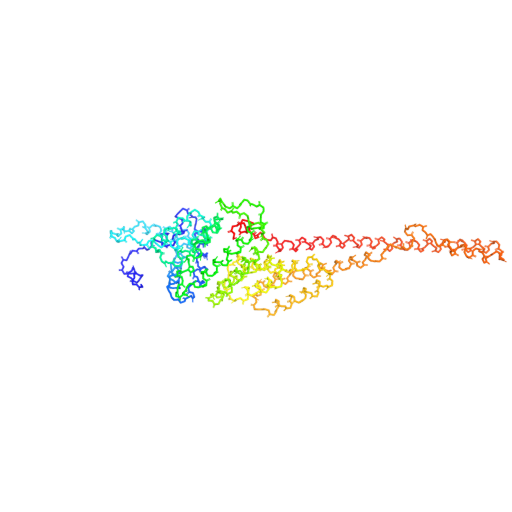RO A C 1
ATOM 1729 O O . PRO A 1 225 ? -8.553 -9.399 3.359 1.00 82.00 225 PRO A O 1
ATOM 1732 N N . GLN A 1 226 ? -10.267 -9.264 4.814 1.00 77.56 226 GLN A N 1
ATOM 1733 C CA . GLN A 1 226 ? -10.526 -7.831 4.674 1.00 77.56 226 GLN A CA 1
ATOM 1734 C C . GLN A 1 226 ? -9.372 -6.994 5.248 1.00 77.56 226 GLN A C 1
ATOM 1736 O O . GLN A 1 226 ? -8.876 -6.084 4.589 1.00 77.56 226 GLN A O 1
ATOM 1741 N N . GLU A 1 227 ? -8.898 -7.329 6.448 1.00 83.50 227 GLU A N 1
ATOM 1742 C CA . GLU A 1 227 ? -7.788 -6.630 7.116 1.00 83.50 227 GLU A CA 1
ATOM 1743 C C . GLU A 1 227 ? -6.446 -6.901 6.440 1.00 83.50 227 GLU A C 1
ATOM 1745 O O . GLU A 1 227 ? -5.590 -6.018 6.339 1.00 83.50 227 GLU A O 1
ATOM 1750 N N . ALA A 1 228 ? -6.274 -8.117 5.920 1.00 91.00 228 ALA A N 1
ATOM 1751 C CA . ALA A 1 228 ? -5.062 -8.526 5.233 1.00 91.00 228 ALA A CA 1
ATOM 1752 C C . ALA A 1 228 ? -4.738 -7.619 4.035 1.00 91.00 228 ALA A C 1
ATOM 1754 O O . ALA A 1 228 ? -3.561 -7.405 3.748 1.00 91.00 228 ALA A O 1
ATOM 1755 N N . ALA A 1 229 ? -5.746 -7.062 3.354 1.00 91.25 229 ALA A N 1
ATOM 1756 C CA . ALA A 1 229 ? -5.536 -6.141 2.240 1.00 91.25 229 ALA A CA 1
ATOM 1757 C C . ALA A 1 229 ? -4.815 -4.853 2.681 1.00 91.25 229 ALA A C 1
ATOM 1759 O O . ALA A 1 229 ? -3.817 -4.467 2.066 1.00 91.25 229 ALA A O 1
ATOM 1760 N N . GLU A 1 230 ? -5.267 -4.219 3.769 1.00 89.75 230 GLU A N 1
ATOM 1761 C CA . GLU A 1 230 ? -4.632 -3.007 4.302 1.00 89.75 230 GLU A CA 1
ATOM 1762 C C . GLU A 1 230 ? -3.252 -3.303 4.892 1.00 89.75 230 GLU A C 1
ATOM 1764 O O . GLU A 1 230 ? -2.285 -2.603 4.579 1.00 89.75 230 GLU A O 1
ATOM 1769 N N . ILE A 1 231 ? -3.129 -4.379 5.674 1.00 94.50 231 ILE A N 1
ATOM 1770 C CA . ILE A 1 231 ? -1.854 -4.761 6.291 1.00 94.50 231 ILE A CA 1
ATOM 1771 C C . ILE A 1 231 ? -0.797 -5.033 5.212 1.00 94.50 231 ILE A C 1
ATOM 1773 O O . ILE A 1 231 ? 0.334 -4.555 5.317 1.00 94.50 231 ILE A O 1
ATOM 1777 N N . ARG A 1 232 ? -1.153 -5.756 4.140 1.00 96.62 232 ARG A N 1
ATOM 1778 C CA . ARG A 1 232 ? -0.244 -6.015 3.010 1.00 96.62 232 ARG A CA 1
ATOM 1779 C C . ARG A 1 232 ? 0.130 -4.747 2.261 1.00 96.62 232 ARG A C 1
ATOM 1781 O O . ARG A 1 232 ? 1.295 -4.588 1.906 1.00 96.62 232 ARG A O 1
ATOM 1788 N N . TRP A 1 233 ? -0.819 -3.837 2.049 1.00 95.00 233 TRP A N 1
ATOM 1789 C CA . TRP A 1 233 ? -0.526 -2.543 1.439 1.00 95.00 233 TRP A CA 1
ATOM 1790 C C . TRP A 1 233 ? 0.499 -1.753 2.271 1.00 95.00 233 TRP A C 1
ATOM 1792 O O . TRP A 1 233 ? 1.518 -1.321 1.734 1.00 95.00 233 TRP A O 1
ATOM 1802 N N . ARG A 1 234 ? 0.310 -1.642 3.593 1.00 95.31 234 ARG A N 1
ATOM 1803 C CA . ARG A 1 234 ? 1.282 -0.971 4.479 1.00 95.31 234 ARG A CA 1
ATOM 1804 C C . ARG A 1 234 ? 2.629 -1.690 4.514 1.00 95.31 234 ARG A C 1
ATOM 1806 O O . ARG A 1 234 ? 3.672 -1.042 4.477 1.00 95.31 234 ARG A O 1
ATOM 1813 N N . LYS A 1 235 ? 2.629 -3.024 4.505 1.00 97.56 235 LYS A N 1
ATOM 1814 C CA . LYS A 1 235 ? 3.851 -3.829 4.388 1.00 97.56 235 LYS A CA 1
ATOM 1815 C C . LYS A 1 235 ? 4.589 -3.557 3.070 1.00 97.56 235 LYS A C 1
ATOM 1817 O O . LYS A 1 235 ? 5.815 -3.459 3.076 1.00 97.56 235 LYS A O 1
ATOM 1822 N N . ALA A 1 236 ? 3.871 -3.362 1.961 1.00 97.06 236 ALA A N 1
ATOM 1823 C CA . ALA A 1 236 ? 4.458 -2.978 0.677 1.00 97.06 236 ALA A CA 1
ATOM 1824 C C . ALA A 1 236 ? 5.160 -1.609 0.743 1.00 97.06 236 ALA A C 1
ATOM 1826 O O . ALA A 1 236 ? 6.243 -1.466 0.178 1.00 97.06 236 ALA A O 1
ATOM 1827 N N . LEU A 1 237 ? 4.621 -0.638 1.493 1.00 94.44 237 LEU A N 1
ATOM 1828 C CA . LEU A 1 237 ? 5.291 0.655 1.711 1.00 94.44 237 LEU A CA 1
ATOM 1829 C C . LEU A 1 237 ? 6.640 0.499 2.425 1.00 94.44 237 LEU A C 1
ATOM 1831 O O . LEU A 1 237 ? 7.595 1.204 2.106 1.00 94.44 237 LEU A O 1
ATOM 1835 N N . VAL A 1 238 ? 6.759 -0.450 3.359 1.00 94.94 238 VAL A N 1
ATOM 1836 C CA . VAL A 1 238 ? 8.050 -0.746 4.001 1.00 94.94 238 VAL A CA 1
ATOM 1837 C C . VAL A 1 238 ? 9.050 -1.288 2.980 1.00 94.94 238 VAL A C 1
ATOM 1839 O O . VAL A 1 238 ? 10.218 -0.902 2.996 1.00 94.94 238 VAL A O 1
ATOM 1842 N N . TRP A 1 239 ? 8.607 -2.166 2.077 1.00 96.50 239 TRP A N 1
ATOM 1843 C CA . TRP A 1 239 ? 9.463 -2.714 1.023 1.00 96.50 239 TRP A CA 1
ATOM 1844 C C . TRP A 1 239 ? 9.895 -1.672 -0.001 1.00 96.50 239 TRP A C 1
ATOM 1846 O O . TRP A 1 239 ? 11.040 -1.718 -0.446 1.00 96.50 239 TRP A O 1
ATOM 1856 N N . GLU A 1 240 ? 9.045 -0.686 -0.289 1.00 92.88 240 GLU A N 1
ATOM 1857 C CA . GLU A 1 240 ? 9.433 0.478 -1.085 1.00 92.88 240 GLU A CA 1
ATOM 1858 C C . GLU A 1 240 ? 10.641 1.194 -0.462 1.00 92.88 240 GLU A C 1
ATOM 1860 O O . GLU A 1 240 ? 11.622 1.465 -1.152 1.00 92.88 240 GLU A O 1
ATOM 1865 N N . LYS A 1 241 ? 10.613 1.432 0.857 1.00 90.69 241 LYS A N 1
ATOM 1866 C CA . LYS A 1 241 ? 11.720 2.071 1.593 1.00 90.69 241 LYS A CA 1
ATOM 1867 C C . LYS A 1 241 ? 12.985 1.223 1.676 1.00 90.69 241 LYS A C 1
ATOM 1869 O O . LYS A 1 241 ? 14.073 1.753 1.881 1.00 90.69 241 LYS A O 1
ATOM 1874 N N . LYS A 1 242 ? 12.849 -0.094 1.542 1.00 92.19 242 LYS A N 1
ATOM 1875 C CA . LYS A 1 242 ? 13.974 -1.034 1.479 1.00 92.19 242 LYS A CA 1
ATOM 1876 C C . LYS A 1 242 ? 14.465 -1.287 0.052 1.00 92.19 242 LYS A C 1
ATOM 1878 O O . LYS A 1 242 ? 15.385 -2.083 -0.102 1.00 92.19 242 LYS A O 1
ATOM 1883 N N . GLU A 1 243 ? 13.857 -0.641 -0.946 1.00 93.12 243 GLU A N 1
ATOM 1884 C CA . GLU A 1 243 ? 14.166 -0.785 -2.375 1.00 93.12 243 GLU A CA 1
ATOM 1885 C C . GLU A 1 243 ? 14.007 -2.226 -2.904 1.00 93.12 243 GLU A C 1
ATOM 1887 O O . GLU A 1 243 ? 14.578 -2.601 -3.926 1.00 93.12 243 GLU A O 1
ATOM 1892 N N . ASP A 1 244 ? 13.185 -3.044 -2.234 1.00 96.19 244 ASP A N 1
ATOM 1893 C CA . ASP A 1 244 ? 12.809 -4.380 -2.707 1.00 96.19 244 ASP A CA 1
ATOM 1894 C C . ASP A 1 244 ? 11.448 -4.318 -3.407 1.00 96.19 244 ASP A C 1
ATOM 1896 O O . ASP A 1 244 ? 10.387 -4.633 -2.855 1.00 96.19 244 ASP A O 1
ATOM 1900 N N . TYR A 1 245 ? 11.488 -3.874 -4.658 1.00 95.81 245 TYR A N 1
ATOM 1901 C CA . TYR A 1 245 ? 10.286 -3.630 -5.447 1.00 95.81 245 TYR A CA 1
ATOM 1902 C C . TYR A 1 245 ? 9.568 -4.916 -5.879 1.00 95.81 245 TYR A C 1
ATOM 1904 O O . TYR A 1 245 ? 8.356 -4.905 -6.096 1.00 95.81 245 TYR A O 1
ATOM 1912 N N . ARG A 1 246 ? 10.271 -6.053 -5.924 1.00 96.31 246 ARG A N 1
ATOM 1913 C CA . ARG A 1 246 ? 9.653 -7.357 -6.208 1.00 96.31 246 ARG A CA 1
ATOM 1914 C C . ARG A 1 246 ? 8.768 -7.796 -5.057 1.00 96.31 246 ARG A C 1
ATOM 1916 O O . ARG A 1 246 ? 7.635 -8.227 -5.275 1.00 96.31 246 ARG A O 1
ATOM 1923 N N . THR A 1 247 ? 9.264 -7.653 -3.830 1.00 97.38 247 THR A N 1
ATOM 1924 C CA . THR A 1 247 ? 8.476 -7.978 -2.642 1.00 97.38 247 THR A CA 1
ATOM 1925 C C . THR A 1 247 ? 7.353 -6.957 -2.436 1.00 97.38 247 THR A C 1
ATOM 1927 O O . THR A 1 247 ? 6.226 -7.348 -2.139 1.00 97.38 247 THR A O 1
ATOM 1930 N N . MET A 1 248 ? 7.593 -5.669 -2.716 1.00 96.94 248 MET A N 1
ATOM 1931 C CA . MET A 1 248 ? 6.543 -4.637 -2.762 1.00 96.94 248 MET A CA 1
ATOM 1932 C C . MET A 1 248 ? 5.402 -5.008 -3.730 1.00 96.94 248 MET A C 1
ATOM 1934 O O . MET A 1 248 ? 4.222 -4.907 -3.372 1.00 96.94 248 MET A O 1
ATOM 1938 N N . TYR A 1 249 ? 5.740 -5.474 -4.939 1.00 97.12 249 TYR A N 1
ATOM 1939 C CA . TYR A 1 249 ? 4.769 -5.965 -5.917 1.00 97.12 249 TYR A CA 1
ATOM 1940 C C . TYR A 1 249 ? 4.005 -7.182 -5.386 1.00 97.12 249 TYR A C 1
ATOM 1942 O O . TYR A 1 249 ? 2.776 -7.207 -5.442 1.00 97.12 249 TYR A O 1
ATOM 1950 N N . ALA A 1 250 ? 4.716 -8.178 -4.848 1.00 97.38 250 ALA A N 1
ATOM 1951 C CA . ALA A 1 250 ? 4.119 -9.413 -4.350 1.00 97.38 250 ALA A CA 1
ATOM 1952 C C . ALA A 1 250 ? 3.130 -9.166 -3.199 1.00 97.38 250 ALA A C 1
ATOM 1954 O O . ALA A 1 250 ? 2.054 -9.764 -3.182 1.00 97.38 250 ALA A O 1
ATOM 1955 N N . GLU A 1 251 ? 3.450 -8.257 -2.273 1.00 97.38 251 GLU A N 1
ATOM 1956 C CA . GLU A 1 251 ? 2.538 -7.895 -1.184 1.00 97.38 251 GLU A CA 1
ATOM 1957 C C . GLU A 1 251 ? 1.287 -7.182 -1.699 1.00 97.38 251 GLU A C 1
ATOM 1959 O O . GLU A 1 251 ? 0.172 -7.543 -1.317 1.00 97.38 251 GLU A O 1
ATOM 1964 N N . SER A 1 252 ? 1.448 -6.240 -2.631 1.00 96.19 252 SER A N 1
ATOM 1965 C CA . SER A 1 252 ? 0.315 -5.531 -3.243 1.00 96.19 252 SER A CA 1
ATOM 1966 C C . SER A 1 252 ? -0.583 -6.485 -4.042 1.00 96.19 252 SER A C 1
ATOM 1968 O O . SER A 1 252 ? -1.809 -6.438 -3.940 1.00 96.19 252 SER A O 1
ATOM 1970 N N . LEU A 1 253 ? 0.019 -7.413 -4.793 1.00 96.56 253 LEU A N 1
ATOM 1971 C CA . LEU A 1 253 ? -0.702 -8.459 -5.516 1.00 96.56 253 LEU A CA 1
ATOM 1972 C C . LEU A 1 253 ? -1.444 -9.397 -4.554 1.00 96.56 253 LEU A C 1
ATOM 1974 O O . LEU A 1 253 ? -2.590 -9.764 -4.818 1.00 96.56 253 LEU A O 1
ATOM 1978 N N . GLY A 1 254 ? -0.811 -9.762 -3.437 1.00 95.25 254 GLY A N 1
ATOM 1979 C CA . GLY A 1 254 ? -1.420 -10.554 -2.372 1.00 95.25 254 GLY A CA 1
ATOM 1980 C C . GLY A 1 254 ? -2.627 -9.855 -1.748 1.00 95.25 254 GLY A C 1
ATOM 1981 O O . GLY A 1 254 ? -3.646 -10.503 -1.533 1.00 95.25 254 GLY A O 1
ATOM 1982 N N . GLY A 1 255 ? -2.544 -8.537 -1.530 1.00 93.38 255 GLY A N 1
ATOM 1983 C CA . GLY A 1 255 ? -3.650 -7.714 -1.031 1.00 93.38 255 GLY A CA 1
ATOM 1984 C C . GLY A 1 255 ? -4.843 -7.685 -1.988 1.00 93.38 255 GLY A C 1
ATOM 1985 O O . GLY A 1 255 ? -5.976 -7.864 -1.561 1.00 93.38 255 GLY A O 1
ATOM 1986 N N . LEU A 1 256 ? -4.594 -7.566 -3.296 1.00 93.44 256 LEU A N 1
ATOM 1987 C CA . LEU A 1 256 ? -5.649 -7.630 -4.320 1.00 93.44 256 LEU A CA 1
ATOM 1988 C C . LEU A 1 256 ? -6.238 -9.036 -4.510 1.00 93.44 256 LEU A C 1
ATOM 1990 O O . LEU A 1 256 ? -7.315 -9.184 -5.085 1.00 93.44 256 LEU A O 1
ATOM 1994 N N . SER A 1 257 ? -5.515 -10.069 -4.074 1.00 93.62 257 SER A N 1
ATOM 1995 C CA . SER A 1 257 ? -5.884 -11.478 -4.249 1.00 93.62 257 SER A CA 1
ATOM 1996 C C . SER A 1 257 ? -6.590 -12.079 -3.031 1.00 93.62 257 SER A C 1
ATOM 1998 O O . SER A 1 257 ? -6.860 -13.277 -3.038 1.00 93.62 257 SER A O 1
ATOM 2000 N N . THR A 1 258 ? -6.894 -11.295 -1.988 1.00 87.50 258 THR A N 1
ATOM 2001 C CA . THR A 1 258 ? -7.549 -11.803 -0.765 1.00 87.50 258 THR A CA 1
ATOM 2002 C C . THR A 1 258 ? -8.974 -12.301 -1.008 1.00 87.50 258 THR A C 1
ATOM 2004 O O . THR A 1 258 ? -9.498 -13.058 -0.197 1.00 87.50 258 THR A O 1
ATOM 2007 N N . GLY A 1 259 ? -9.614 -11.875 -2.104 1.00 80.00 259 GLY A N 1
ATOM 2008 C CA . GLY A 1 259 ? -11.023 -12.161 -2.390 1.00 80.00 259 GLY A CA 1
ATOM 2009 C C . GLY A 1 259 ? -12.000 -11.400 -1.488 1.00 80.00 259 GLY A C 1
ATOM 2010 O O . GLY A 1 259 ? -13.204 -11.625 -1.573 1.00 80.00 259 GLY A O 1
ATOM 2011 N N . ALA A 1 260 ? -11.494 -10.505 -0.636 1.00 79.38 260 ALA A N 1
ATOM 2012 C CA . ALA A 1 260 ? -12.303 -9.680 0.241 1.00 79.38 260 ALA A CA 1
ATOM 2013 C C . ALA A 1 260 ? -12.941 -8.510 -0.518 1.00 79.38 260 ALA A C 1
ATOM 2015 O O . ALA A 1 260 ? -12.342 -7.938 -1.432 1.00 79.38 260 ALA A O 1
ATOM 2016 N N . GLU A 1 261 ? -14.143 -8.121 -0.098 1.00 79.38 261 GLU A N 1
ATOM 2017 C CA . GLU A 1 261 ? -14.740 -6.851 -0.503 1.00 79.38 261 GLU A CA 1
ATOM 2018 C C . GLU A 1 261 ? -13.881 -5.707 0.059 1.00 79.38 261 GLU A C 1
ATOM 2020 O O . GLU A 1 261 ? -13.640 -5.626 1.264 1.00 79.38 261 GLU A O 1
ATOM 2025 N N . MET A 1 262 ? -13.371 -4.854 -0.827 1.00 81.94 262 MET A N 1
ATOM 2026 C CA . MET A 1 262 ? -12.509 -3.720 -0.494 1.00 81.94 262 MET A CA 1
ATOM 2027 C C . MET A 1 262 ? -13.201 -2.424 -0.899 1.00 81.94 262 MET A C 1
ATOM 2029 O O . MET A 1 262 ? -13.871 -2.391 -1.930 1.00 81.94 262 MET A O 1
ATOM 2033 N N . THR A 1 263 ? -12.969 -1.343 -0.154 1.00 80.31 263 THR A N 1
ATOM 2034 C CA . THR A 1 263 ? -13.372 0.001 -0.593 1.00 80.31 263 THR A CA 1
ATOM 2035 C C . THR A 1 263 ? -12.653 0.384 -1.888 1.00 80.31 263 THR A C 1
ATOM 2037 O O . THR A 1 263 ? -11.508 -0.023 -2.104 1.00 80.31 263 THR A O 1
ATOM 2040 N N . ASP A 1 264 ? -13.277 1.223 -2.717 1.00 80.44 264 ASP A N 1
ATOM 2041 C CA . ASP A 1 264 ? -12.656 1.755 -3.944 1.00 80.44 264 ASP A CA 1
ATOM 2042 C C . ASP A 1 264 ? -11.297 2.405 -3.654 1.00 80.44 264 ASP A C 1
ATOM 2044 O O . ASP A 1 264 ? -10.323 2.208 -4.379 1.00 80.44 264 ASP A O 1
ATOM 2048 N N . PHE A 1 265 ? -11.203 3.104 -2.522 1.00 81.19 265 PHE A N 1
ATOM 2049 C CA . PHE A 1 265 ? -9.967 3.698 -2.028 1.00 81.19 265 PHE A CA 1
ATOM 2050 C C . PHE A 1 265 ? -8.853 2.664 -1.809 1.00 81.19 265 PHE A C 1
ATOM 2052 O O . PHE A 1 265 ? -7.724 2.862 -2.262 1.00 81.19 265 PHE A O 1
ATOM 2059 N N . MET A 1 266 ? -9.152 1.544 -1.144 1.00 85.62 266 MET A N 1
ATOM 2060 C CA . MET A 1 266 ? -8.162 0.489 -0.906 1.00 85.62 266 MET A CA 1
ATOM 2061 C C . MET A 1 266 ? -7.778 -0.243 -2.191 1.00 85.62 266 MET A C 1
ATOM 2063 O O . MET A 1 266 ? -6.595 -0.519 -2.405 1.00 85.62 266 MET A O 1
ATOM 2067 N N . GLN A 1 267 ? -8.749 -0.499 -3.071 1.00 89.50 267 GLN A N 1
ATOM 2068 C CA . GLN A 1 267 ? -8.495 -1.065 -4.397 1.00 89.50 267 GLN A CA 1
ATOM 2069 C C . GLN A 1 267 ? -7.528 -0.175 -5.188 1.00 89.50 267 GLN A C 1
ATOM 2071 O O . GLN A 1 267 ? -6.526 -0.659 -5.718 1.00 89.50 267 GLN A O 1
ATOM 2076 N N . GLN A 1 268 ? -7.783 1.135 -5.210 1.00 89.06 268 GLN A N 1
ATOM 2077 C CA . GLN A 1 268 ? -6.946 2.116 -5.891 1.00 89.06 268 GLN A CA 1
ATOM 2078 C C . GLN A 1 268 ? -5.536 2.175 -5.295 1.00 89.06 268 GLN A C 1
ATOM 2080 O O . GLN A 1 268 ? -4.568 2.135 -6.051 1.00 89.06 268 GLN A O 1
ATOM 2085 N N . ARG A 1 269 ? -5.389 2.208 -3.960 1.00 89.75 269 ARG A N 1
ATOM 2086 C CA . ARG A 1 269 ? -4.066 2.207 -3.306 1.00 89.75 269 ARG A CA 1
ATOM 2087 C C . ARG A 1 269 ? -3.240 0.990 -3.697 1.00 89.75 269 ARG A C 1
ATOM 2089 O O . ARG A 1 269 ? -2.103 1.147 -4.128 1.00 89.75 269 ARG A O 1
ATOM 2096 N N . LEU A 1 270 ? -3.814 -0.205 -3.610 1.00 92.94 270 LEU A N 1
ATOM 2097 C CA . LEU A 1 270 ? -3.117 -1.438 -3.967 1.00 92.94 270 LEU A CA 1
ATOM 2098 C C . LEU A 1 270 ? -2.743 -1.491 -5.455 1.00 92.94 270 LEU A C 1
ATOM 2100 O O . LEU A 1 270 ? -1.613 -1.852 -5.781 1.00 92.94 270 LEU A O 1
ATOM 2104 N N . VAL A 1 271 ? -3.653 -1.101 -6.357 1.00 94.00 271 VAL A N 1
ATOM 2105 C CA . VAL A 1 271 ? -3.382 -1.041 -7.806 1.00 94.00 271 VAL A CA 1
ATOM 2106 C C . VAL A 1 271 ? -2.258 -0.050 -8.112 1.00 94.00 271 VAL A C 1
ATOM 2108 O O . VAL A 1 271 ? -1.322 -0.387 -8.840 1.00 94.00 271 VAL A O 1
ATOM 2111 N N . THR A 1 272 ? -2.307 1.150 -7.532 1.00 92.06 272 THR A N 1
ATOM 2112 C CA . THR A 1 272 ? -1.284 2.180 -7.731 1.00 92.06 272 THR A CA 1
ATOM 2113 C C . THR A 1 272 ? 0.066 1.749 -7.162 1.00 92.06 272 THR A C 1
ATOM 2115 O O . THR A 1 272 ? 1.078 1.860 -7.854 1.00 92.06 272 THR A O 1
ATOM 2118 N N . THR A 1 273 ? 0.106 1.207 -5.940 1.00 93.62 273 THR A N 1
ATOM 2119 C CA . THR A 1 273 ? 1.338 0.696 -5.315 1.00 93.62 273 THR A CA 1
ATOM 2120 C C . THR A 1 273 ? 1.944 -0.442 -6.138 1.00 93.62 273 THR A C 1
ATOM 2122 O O . THR A 1 273 ? 3.152 -0.455 -6.365 1.00 93.62 273 THR A O 1
ATOM 2125 N N . LEU A 1 274 ? 1.121 -1.347 -6.670 1.00 95.38 274 LEU A N 1
ATOM 2126 C CA . LEU A 1 274 ? 1.575 -2.425 -7.544 1.00 95.38 274 LEU A CA 1
ATOM 2127 C C . LEU A 1 274 ? 2.210 -1.883 -8.838 1.00 95.38 274 LEU A C 1
ATOM 2129 O O . LEU A 1 274 ? 3.309 -2.302 -9.200 1.00 95.38 274 LEU A O 1
ATOM 2133 N N . CYS A 1 275 ? 1.569 -0.928 -9.519 1.00 94.50 275 CYS A N 1
ATOM 2134 C CA . CYS A 1 275 ? 2.129 -0.295 -10.723 1.00 94.50 275 CYS A CA 1
ATOM 2135 C C . CYS A 1 275 ? 3.425 0.477 -10.421 1.00 94.50 275 CYS A C 1
ATOM 2137 O O . CYS A 1 275 ? 4.395 0.382 -11.176 1.00 94.50 275 CYS A O 1
ATOM 2139 N N . ARG A 1 276 ? 3.462 1.197 -9.293 1.00 93.88 276 ARG A N 1
ATOM 2140 C CA . ARG A 1 276 ? 4.636 1.936 -8.810 1.00 93.88 276 ARG A CA 1
ATOM 2141 C C . ARG A 1 276 ? 5.821 1.013 -8.537 1.00 93.88 276 ARG A C 1
ATOM 2143 O O . ARG A 1 276 ? 6.935 1.361 -8.910 1.00 93.88 276 ARG A O 1
ATOM 2150 N N . ALA A 1 277 ? 5.593 -0.162 -7.949 1.00 95.25 277 ALA A N 1
ATOM 2151 C CA . ALA A 1 277 ? 6.643 -1.154 -7.720 1.00 95.25 277 ALA A CA 1
ATOM 2152 C C . ALA A 1 277 ? 7.340 -1.549 -9.035 1.00 95.25 277 ALA A C 1
ATOM 2154 O O . ALA A 1 277 ? 8.565 -1.554 -9.122 1.00 95.25 277 ALA A O 1
ATOM 2155 N N . VAL A 1 278 ? 6.554 -1.786 -10.090 1.00 95.31 278 VAL A N 1
ATOM 2156 C CA . VAL A 1 278 ? 7.081 -2.111 -11.423 1.00 95.31 278 VAL A CA 1
ATOM 2157 C C . VAL A 1 278 ? 7.854 -0.936 -12.033 1.00 95.31 278 VAL A C 1
ATOM 2159 O O . VAL A 1 278 ? 8.921 -1.151 -12.603 1.00 95.31 278 VAL A O 1
ATOM 2162 N N . ASP A 1 279 ? 7.351 0.302 -11.923 1.00 91.69 279 ASP A N 1
ATOM 2163 C CA . ASP A 1 279 ? 8.083 1.487 -12.413 1.00 91.69 279 ASP A CA 1
ATOM 2164 C C . ASP A 1 279 ? 9.439 1.644 -11.716 1.00 91.69 279 ASP A C 1
ATOM 2166 O O . ASP A 1 279 ? 10.456 1.876 -12.370 1.00 91.69 279 ASP A O 1
ATOM 2170 N N . LEU A 1 280 ? 9.456 1.484 -10.390 1.00 91.38 280 LEU A N 1
ATOM 2171 C CA . LEU A 1 280 ? 10.658 1.625 -9.578 1.00 91.38 280 LEU A CA 1
ATOM 2172 C C . LEU A 1 280 ? 11.699 0.546 -9.894 1.00 91.38 280 LEU A C 1
ATOM 2174 O O . LEU A 1 280 ? 12.874 0.885 -10.034 1.00 91.38 280 LEU A O 1
ATOM 2178 N N . GLU A 1 281 ? 11.289 -0.713 -10.089 1.00 93.62 281 GLU A N 1
ATOM 2179 C CA . GLU A 1 281 ? 12.220 -1.793 -10.449 1.00 93.62 281 GLU A CA 1
ATOM 2180 C C . GLU A 1 281 ? 12.943 -1.529 -11.772 1.00 93.62 281 GLU A C 1
ATOM 2182 O O . GLU A 1 281 ? 14.142 -1.792 -11.889 1.00 93.62 281 GLU A O 1
ATOM 2187 N N . PHE A 1 282 ? 12.236 -0.992 -12.769 1.00 92.94 282 PHE A N 1
ATOM 2188 C CA . PHE A 1 282 ? 12.793 -0.812 -14.110 1.00 92.94 282 PHE A CA 1
ATOM 2189 C C . PHE A 1 282 ? 13.291 0.601 -14.407 1.00 92.94 282 PHE A C 1
ATOM 2191 O O . PHE A 1 282 ? 13.790 0.841 -15.504 1.00 92.94 282 PHE A O 1
ATOM 2198 N N . ARG A 1 283 ? 13.252 1.526 -13.440 1.00 86.81 283 ARG A N 1
ATOM 2199 C CA . ARG A 1 283 ? 13.655 2.931 -13.635 1.00 86.81 283 ARG A CA 1
ATOM 2200 C C . ARG A 1 283 ? 15.063 3.104 -14.217 1.00 86.81 283 ARG A C 1
ATOM 2202 O O . ARG A 1 283 ? 15.308 4.068 -14.937 1.00 86.81 283 ARG A O 1
ATOM 2209 N N . GLN A 1 284 ? 15.981 2.196 -13.892 1.00 85.94 284 GLN A N 1
ATOM 2210 C CA . GLN A 1 284 ? 17.370 2.202 -14.376 1.00 85.94 284 GLN A CA 1
ATOM 2211 C C . GLN A 1 284 ? 17.718 0.953 -15.204 1.00 85.94 284 GLN A C 1
ATOM 2213 O O . GLN A 1 284 ? 18.889 0.691 -15.481 1.00 85.94 284 GLN A O 1
ATOM 2218 N N . ALA A 1 285 ? 16.723 0.145 -15.576 1.00 89.81 285 ALA A N 1
ATOM 2219 C CA . ALA A 1 285 ? 16.952 -1.075 -16.336 1.00 89.81 285 ALA A CA 1
ATOM 2220 C C . ALA A 1 285 ? 17.206 -0.774 -17.819 1.00 89.81 285 ALA A C 1
ATOM 2222 O O . ALA A 1 285 ? 16.751 0.227 -18.369 1.00 89.81 285 ALA A O 1
ATOM 2223 N N . THR A 1 286 ? 17.917 -1.679 -18.493 1.00 92.25 286 THR A N 1
ATOM 2224 C CA . THR A 1 286 ? 18.008 -1.630 -19.954 1.00 92.25 286 THR A CA 1
ATOM 2225 C C . THR A 1 286 ? 16.661 -2.016 -20.576 1.00 92.25 286 THR A C 1
ATOM 2227 O O . THR A 1 286 ? 15.966 -2.870 -20.013 1.00 92.25 286 THR A O 1
ATOM 2230 N N . PRO A 1 287 ? 16.307 -1.489 -21.766 1.00 92.00 287 PRO A N 1
ATOM 2231 C CA . PRO A 1 287 ? 15.021 -1.781 -22.404 1.00 92.00 287 PRO A CA 1
ATOM 2232 C C . PRO A 1 287 ? 14.734 -3.279 -22.563 1.00 92.00 287 PRO A C 1
ATOM 2234 O O . PRO A 1 287 ? 13.614 -3.727 -22.340 1.00 92.00 287 PRO A O 1
ATOM 2237 N N . HIS A 1 288 ? 15.751 -4.083 -22.890 1.00 90.56 288 HIS A N 1
ATOM 2238 C CA . HIS A 1 288 ? 15.600 -5.536 -23.004 1.00 90.56 288 HIS A CA 1
ATOM 2239 C C . HIS A 1 288 ? 15.208 -6.199 -21.676 1.00 90.56 288 HIS A C 1
ATOM 2241 O O . HIS A 1 288 ? 14.276 -7.003 -21.655 1.00 90.56 288 HIS A O 1
ATOM 2247 N N . LYS A 1 289 ? 15.876 -5.833 -20.572 1.00 94.06 289 LYS A N 1
ATOM 2248 C CA . LYS A 1 289 ? 15.556 -6.356 -19.234 1.00 94.06 289 LYS A CA 1
ATOM 2249 C C . LYS A 1 289 ? 14.172 -5.905 -18.775 1.00 94.06 289 LYS A C 1
ATOM 2251 O O . LYS A 1 289 ? 13.443 -6.695 -18.185 1.00 94.06 289 LYS A O 1
ATOM 2256 N N . GLU A 1 290 ? 13.806 -4.660 -19.070 1.00 94.69 290 GLU A N 1
ATOM 2257 C CA . GLU A 1 290 ? 12.476 -4.128 -18.777 1.00 94.69 290 GLU A CA 1
ATOM 2258 C C . GLU A 1 290 ? 11.384 -4.910 -19.524 1.00 94.69 290 GLU A C 1
ATOM 2260 O O . GLU A 1 290 ? 10.421 -5.350 -18.905 1.00 94.69 290 GLU A O 1
ATOM 2265 N N . ILE A 1 291 ? 11.539 -5.167 -20.828 1.00 95.62 291 ILE A N 1
ATOM 2266 C CA . ILE A 1 291 ? 10.547 -5.918 -21.620 1.00 95.62 291 ILE A CA 1
ATOM 2267 C C . ILE A 1 291 ? 10.348 -7.342 -21.075 1.00 95.62 291 ILE A C 1
ATOM 2269 O O . ILE A 1 291 ? 9.209 -7.793 -20.934 1.00 95.62 291 ILE A O 1
ATOM 2273 N N . GLU A 1 292 ? 11.435 -8.054 -20.768 1.00 95.06 292 GLU A N 1
ATOM 2274 C CA . GLU A 1 292 ? 11.375 -9.413 -20.212 1.00 95.06 292 GLU A CA 1
ATOM 2275 C C . GLU A 1 292 ? 10.734 -9.431 -18.813 1.00 95.06 292 GLU A C 1
ATOM 2277 O O . GLU A 1 292 ? 9.870 -10.265 -18.509 1.00 95.06 292 GLU A O 1
ATOM 2282 N N . GLY A 1 293 ? 11.111 -8.469 -17.969 1.00 94.88 293 GLY A N 1
ATOM 2283 C CA . GLY A 1 293 ? 10.556 -8.308 -16.632 1.00 94.88 293 GLY A CA 1
ATOM 2284 C C . GLY A 1 293 ? 9.063 -7.972 -16.643 1.00 94.88 293 GLY A C 1
ATOM 2285 O O . GLY A 1 293 ? 8.279 -8.602 -15.932 1.00 94.88 293 GLY A O 1
ATOM 2286 N N . LEU A 1 294 ? 8.632 -7.057 -17.514 1.00 96.75 294 LEU A N 1
ATOM 2287 C CA . LEU A 1 294 ? 7.221 -6.702 -17.688 1.00 96.75 294 LEU A CA 1
ATOM 2288 C C . LEU A 1 294 ? 6.372 -7.896 -18.144 1.00 96.75 294 LEU A C 1
ATOM 2290 O O . LEU A 1 294 ? 5.272 -8.089 -17.625 1.00 96.75 294 LEU A O 1
ATOM 2294 N N . ALA A 1 295 ? 6.888 -8.740 -19.043 1.00 96.25 295 ALA A N 1
ATOM 2295 C CA . ALA A 1 295 ? 6.207 -9.971 -19.453 1.00 96.25 295 ALA A CA 1
ATOM 2296 C C . ALA A 1 295 ? 6.036 -10.958 -18.281 1.00 96.25 295 ALA A C 1
ATOM 2298 O O . ALA A 1 295 ? 5.017 -11.651 -18.175 1.00 96.25 295 ALA A O 1
ATOM 2299 N N . THR A 1 296 ? 7.008 -10.999 -17.366 1.00 96.44 296 THR A N 1
ATOM 2300 C CA . THR A 1 296 ? 6.919 -11.802 -16.140 1.00 96.44 296 THR A CA 1
ATOM 2301 C C . THR A 1 296 ? 5.800 -11.294 -15.232 1.00 96.44 296 THR A C 1
ATOM 2303 O O . THR A 1 296 ? 4.966 -12.092 -14.796 1.00 96.44 296 THR A O 1
ATOM 2306 N N . TYR A 1 297 ? 5.713 -9.981 -15.012 1.00 96.19 297 TYR A N 1
ATOM 2307 C CA . TYR A 1 297 ? 4.636 -9.375 -14.225 1.00 96.19 297 TYR A CA 1
ATOM 2308 C C . TYR A 1 297 ? 3.256 -9.534 -14.866 1.00 96.19 297 TYR A C 1
ATOM 2310 O O . TYR A 1 297 ? 2.287 -9.846 -14.173 1.00 96.19 297 TYR A O 1
ATOM 2318 N N . GLU A 1 298 ? 3.158 -9.415 -16.192 1.00 96.50 298 GLU A N 1
ATOM 2319 C CA . GLU A 1 298 ? 1.912 -9.656 -16.929 1.00 96.50 298 GLU A CA 1
ATOM 2320 C C . GLU A 1 298 ? 1.424 -11.096 -16.720 1.00 96.50 298 GLU A C 1
ATOM 2322 O O . GLU A 1 298 ? 0.243 -11.335 -16.450 1.00 96.50 298 GLU A O 1
ATOM 2327 N N . LYS A 1 299 ? 2.341 -12.066 -16.769 1.00 96.12 299 LYS A N 1
ATOM 2328 C CA . LYS A 1 299 ? 2.043 -13.479 -16.519 1.00 96.12 299 LYS A CA 1
ATOM 2329 C C . LYS A 1 299 ? 1.629 -13.737 -15.070 1.00 96.12 299 LYS A C 1
ATOM 2331 O O . LYS A 1 299 ? 0.697 -14.511 -14.852 1.00 96.12 299 LYS A O 1
ATOM 2336 N N . GLN A 1 300 ? 2.299 -13.117 -14.097 1.00 95.62 300 GLN A N 1
ATOM 2337 C CA . GLN A 1 300 ? 1.962 -13.254 -12.676 1.00 95.62 300 GLN A CA 1
ATOM 2338 C C . GLN A 1 300 ? 0.550 -12.741 -12.393 1.00 95.62 300 GLN A C 1
ATOM 2340 O O . GLN A 1 300 ? -0.277 -13.495 -11.879 1.00 95.62 300 GLN A O 1
ATOM 2345 N N . ILE A 1 301 ? 0.228 -11.510 -12.804 1.00 95.19 301 ILE A N 1
ATOM 2346 C CA . ILE A 1 301 ? -1.099 -10.953 -12.534 1.00 95.19 301 ILE A CA 1
ATOM 2347 C C . ILE A 1 301 ? -2.205 -11.661 -13.324 1.00 95.19 301 ILE A C 1
ATOM 2349 O O . ILE A 1 301 ? -3.301 -11.861 -12.802 1.00 95.19 301 ILE A O 1
ATOM 2353 N N . SER A 1 302 ? -1.922 -12.132 -14.542 1.00 94.12 302 SER A N 1
ATOM 2354 C CA . SER A 1 302 ? -2.893 -12.906 -15.329 1.00 94.12 302 SER A CA 1
ATOM 2355 C C . SER A 1 302 ? -3.255 -14.246 -14.684 1.00 94.12 302 SER A C 1
ATOM 2357 O O . SER A 1 302 ? -4.364 -14.734 -14.882 1.00 94.12 302 SER A O 1
ATOM 2359 N N . ARG A 1 303 ? -2.333 -14.840 -13.916 1.00 94.44 303 ARG A N 1
ATOM 2360 C CA . ARG A 1 303 ? -2.529 -16.110 -13.194 1.00 94.44 303 ARG A CA 1
ATOM 2361 C C . ARG A 1 303 ? -3.027 -15.930 -11.761 1.00 94.44 303 ARG A C 1
ATOM 2363 O O . ARG A 1 303 ? -3.333 -16.918 -11.103 1.00 94.44 303 ARG A O 1
ATOM 2370 N N . SER A 1 304 ? -3.057 -14.696 -11.271 1.00 94.25 304 SER A N 1
ATOM 2371 C CA . SER A 1 304 ? -3.463 -14.383 -9.904 1.00 94.25 304 SER A CA 1
ATOM 2372 C C . SER A 1 304 ? -4.980 -14.476 -9.708 1.00 94.25 304 SER A C 1
ATOM 2374 O O . SER A 1 304 ? -5.758 -14.397 -10.662 1.00 94.25 304 SER A O 1
ATOM 2376 N N . ALA A 1 305 ? -5.401 -14.563 -8.446 1.00 93.88 305 ALA A N 1
ATOM 2377 C CA . ALA A 1 305 ? -6.809 -14.531 -8.054 1.00 93.88 305 ALA A CA 1
ATOM 2378 C C . ALA A 1 305 ? -7.430 -13.118 -8.093 1.00 93.88 305 ALA A C 1
ATOM 2380 O O . ALA A 1 305 ? -8.592 -12.955 -7.731 1.00 93.88 305 ALA A O 1
ATOM 2381 N N . VAL A 1 306 ? -6.691 -12.096 -8.550 1.00 93.38 306 VAL A N 1
ATOM 2382 C CA . VAL A 1 306 ? -7.180 -10.709 -8.619 1.00 93.38 306 VAL A CA 1
ATOM 2383 C C . VAL A 1 306 ? -8.438 -10.618 -9.494 1.00 93.38 306 VAL A C 1
ATOM 2385 O O . VAL A 1 306 ? -8.392 -11.087 -10.638 1.00 93.38 306 VAL A O 1
ATOM 2388 N N . PRO A 1 307 ? -9.530 -9.985 -9.023 1.00 91.44 307 PRO A N 1
ATOM 2389 C CA . PRO A 1 307 ? -10.753 -9.791 -9.799 1.00 91.44 307 PRO A CA 1
ATOM 2390 C C . PRO A 1 307 ? -10.510 -9.117 -11.153 1.00 91.44 307 PRO A C 1
ATOM 2392 O O . PRO A 1 307 ? -9.646 -8.250 -11.291 1.00 91.44 307 PRO A O 1
ATOM 2395 N N . GLY A 1 308 ? -11.308 -9.480 -12.162 1.00 89.94 308 GLY A N 1
ATOM 2396 C CA . GLY A 1 308 ? -11.145 -8.979 -13.532 1.00 89.94 308 GLY A CA 1
ATOM 2397 C C . GLY A 1 308 ? -11.139 -7.449 -13.635 1.00 89.94 308 GLY A C 1
ATOM 2398 O O . GLY A 1 308 ? -10.303 -6.897 -14.351 1.00 89.94 308 GLY A O 1
ATOM 2399 N N . GLU A 1 309 ? -12.003 -6.773 -12.877 1.00 89.88 309 GLU A N 1
ATOM 2400 C CA . GLU A 1 309 ? -12.099 -5.307 -12.863 1.00 89.88 309 GLU A CA 1
ATOM 2401 C C . GLU A 1 309 ? -10.832 -4.631 -12.316 1.00 89.88 309 GLU A C 1
ATOM 2403 O O . GLU A 1 309 ? -10.376 -3.641 -12.880 1.00 89.88 309 GLU A O 1
ATOM 2408 N N . LEU A 1 310 ? -10.183 -5.222 -11.307 1.00 90.56 310 LEU A N 1
ATOM 2409 C CA . LEU A 1 310 ? -8.922 -4.724 -10.733 1.00 90.56 310 LEU A CA 1
ATOM 2410 C C . LEU A 1 310 ? -7.699 -5.119 -11.562 1.00 90.56 310 LEU A C 1
ATOM 2412 O O . LEU A 1 310 ? -6.691 -4.415 -11.603 1.00 90.56 310 LEU A O 1
ATOM 2416 N N . ARG A 1 311 ? -7.790 -6.243 -12.275 1.00 94.00 311 ARG A N 1
ATOM 2417 C CA . ARG A 1 311 ? -6.727 -6.756 -13.140 1.00 94.00 311 ARG A CA 1
ATOM 2418 C C . ARG A 1 311 ? -6.556 -5.921 -14.410 1.00 94.00 311 ARG A C 1
ATOM 2420 O O . ARG A 1 311 ? -5.429 -5.684 -14.848 1.00 94.00 311 ARG A O 1
ATOM 2427 N N . ARG A 1 312 ? -7.663 -5.489 -15.025 1.00 93.00 312 ARG A N 1
ATOM 2428 C CA . ARG A 1 312 ? -7.684 -4.701 -16.274 1.00 93.00 312 ARG A CA 1
ATOM 2429 C C . ARG A 1 312 ? -6.781 -3.456 -16.243 1.00 93.00 312 ARG A C 1
ATOM 2431 O O . ARG A 1 312 ? -5.963 -3.339 -17.160 1.00 93.00 312 ARG A O 1
ATOM 2438 N N . PRO A 1 313 ? -6.871 -2.545 -15.252 1.00 91.69 313 PRO A N 1
ATOM 2439 C CA . PRO A 1 313 ? -6.043 -1.339 -15.229 1.00 91.69 313 PRO A CA 1
ATOM 2440 C C . PRO A 1 313 ? -4.548 -1.652 -15.109 1.00 91.69 313 PRO A C 1
ATOM 2442 O O . PRO A 1 313 ? -3.743 -1.012 -15.787 1.00 91.69 313 PRO A O 1
ATOM 2445 N N . VAL A 1 314 ? -4.171 -2.676 -14.338 1.00 94.19 314 VAL A N 1
ATOM 2446 C CA . VAL A 1 314 ? -2.769 -3.096 -14.205 1.00 94.19 314 VAL A CA 1
ATOM 2447 C C . VAL A 1 314 ? -2.241 -3.710 -15.504 1.00 94.19 314 VAL A C 1
ATOM 2449 O O . VAL A 1 314 ? -1.149 -3.373 -15.953 1.00 94.19 314 VAL A O 1
ATOM 2452 N N . LEU A 1 315 ? -3.014 -4.578 -16.162 1.00 95.31 315 LEU A N 1
ATOM 2453 C CA . LEU A 1 315 ? -2.620 -5.133 -17.463 1.00 95.31 315 LEU A CA 1
ATOM 2454 C C . LEU A 1 315 ? -2.475 -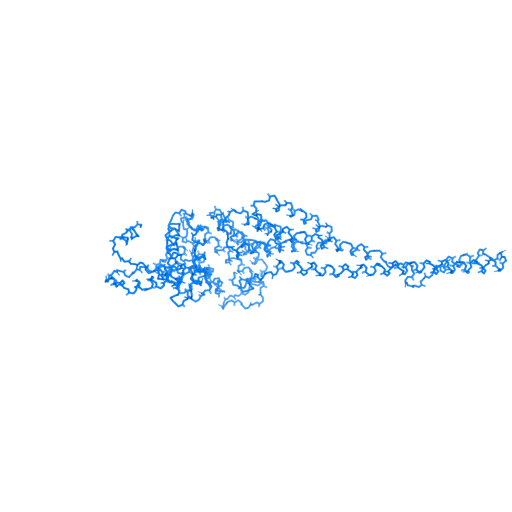4.038 -18.526 1.00 95.31 315 LEU A C 1
ATOM 2456 O O . LEU A 1 315 ? -1.556 -4.089 -19.343 1.00 95.31 315 LEU A O 1
ATOM 2460 N N . ALA A 1 316 ? -3.360 -3.038 -18.518 1.00 94.06 316 ALA A N 1
ATOM 2461 C CA . ALA A 1 316 ? -3.241 -1.881 -19.399 1.00 94.06 316 ALA A CA 1
ATOM 2462 C C . ALA A 1 316 ? -1.944 -1.102 -19.125 1.00 94.06 316 ALA A C 1
ATOM 2464 O O . ALA A 1 316 ? -1.220 -0.780 -20.068 1.00 94.06 316 ALA A O 1
ATOM 2465 N N . TYR A 1 317 ? -1.613 -0.876 -17.849 1.00 94.88 317 TYR A N 1
ATOM 2466 C CA . TYR A 1 317 ? -0.349 -0.269 -17.436 1.00 94.88 317 TYR A CA 1
ATOM 2467 C C . TYR A 1 317 ? 0.869 -1.054 -17.956 1.00 94.88 317 TYR A C 1
ATOM 2469 O O . TYR A 1 317 ? 1.701 -0.485 -18.664 1.00 94.88 317 TYR A O 1
ATOM 2477 N N . LEU A 1 318 ? 0.941 -2.366 -17.699 1.00 96.12 318 LEU A N 1
ATOM 2478 C CA . LEU A 1 318 ? 2.064 -3.219 -18.118 1.00 96.12 318 LEU A CA 1
ATOM 2479 C C . LEU A 1 318 ? 2.248 -3.235 -19.643 1.00 96.12 318 LEU A C 1
ATOM 2481 O O . LEU A 1 318 ? 3.374 -3.177 -20.145 1.00 96.12 318 LEU A O 1
ATOM 2485 N N . LYS A 1 319 ? 1.146 -3.244 -20.402 1.00 96.12 319 LYS A N 1
ATOM 2486 C CA . LYS A 1 319 ? 1.179 -3.157 -21.870 1.00 96.12 319 LYS A CA 1
ATOM 2487 C C . LYS A 1 319 ? 1.689 -1.803 -22.354 1.00 96.12 319 LYS A C 1
ATOM 2489 O O . LYS A 1 319 ? 2.484 -1.749 -23.294 1.00 96.12 319 LYS A O 1
ATOM 2494 N N . THR A 1 320 ? 1.259 -0.705 -21.733 1.00 95.38 320 THR A N 1
ATOM 2495 C CA . THR A 1 320 ? 1.760 0.641 -22.051 1.00 95.38 320 THR A CA 1
ATOM 2496 C C . THR A 1 320 ? 3.250 0.769 -21.715 1.00 95.38 320 THR A C 1
ATOM 2498 O O . THR A 1 320 ? 4.011 1.211 -22.577 1.00 95.38 320 THR A O 1
ATOM 2501 N N . ALA A 1 321 ? 3.698 0.273 -20.557 1.00 94.50 321 ALA A N 1
ATOM 2502 C CA . ALA A 1 321 ? 5.115 0.212 -20.188 1.00 94.50 321 ALA A CA 1
ATOM 2503 C C . ALA A 1 321 ? 5.939 -0.633 -21.179 1.00 94.50 321 ALA A C 1
ATOM 2505 O O . ALA A 1 321 ? 6.986 -0.200 -21.653 1.00 94.50 321 ALA A O 1
ATOM 2506 N N . THR A 1 322 ? 5.416 -1.782 -21.619 1.00 96.94 322 T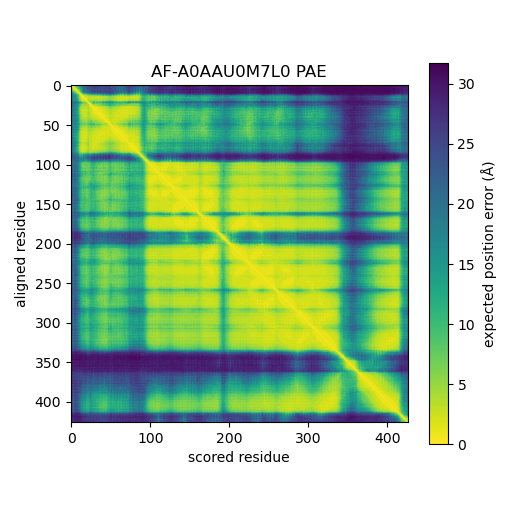HR A N 1
ATOM 2507 C CA . THR A 1 322 ? 6.099 -2.639 -22.605 1.00 96.94 322 THR A CA 1
ATOM 2508 C C . THR A 1 322 ? 6.246 -1.933 -23.954 1.00 96.94 322 THR A C 1
ATOM 2510 O O . THR A 1 322 ? 7.290 -2.020 -24.604 1.00 96.94 322 THR A O 1
ATOM 2513 N N . ARG A 1 323 ? 5.210 -1.204 -24.397 1.00 96.62 323 ARG A N 1
ATOM 2514 C CA . ARG A 1 323 ? 5.276 -0.383 -25.618 1.00 96.62 323 ARG A CA 1
ATOM 2515 C C . ARG A 1 323 ? 6.313 0.732 -25.489 1.00 96.62 323 ARG A C 1
ATOM 2517 O O . ARG A 1 323 ? 7.045 0.963 -26.450 1.00 96.62 323 ARG A O 1
ATOM 2524 N N . ARG A 1 324 ? 6.398 1.387 -24.325 1.00 95.69 324 ARG A N 1
ATOM 2525 C CA . ARG A 1 324 ? 7.429 2.394 -24.029 1.00 95.69 324 ARG A CA 1
ATOM 2526 C C . ARG A 1 324 ? 8.822 1.784 -24.161 1.00 95.69 324 ARG A C 1
ATOM 2528 O O . ARG A 1 324 ? 9.616 2.287 -24.950 1.00 95.69 324 ARG A O 1
ATOM 2535 N N . ALA A 1 325 ? 9.089 0.686 -23.458 1.00 94.75 325 ALA A N 1
ATOM 2536 C CA . ALA A 1 325 ? 10.393 0.029 -23.450 1.00 94.75 325 ALA A CA 1
ATOM 2537 C C . ALA A 1 325 ? 10.843 -0.385 -24.864 1.00 94.75 325 ALA A C 1
ATOM 2539 O O . ALA A 1 325 ? 11.971 -0.111 -25.267 1.00 94.75 325 ALA A O 1
ATOM 2540 N N . LYS A 1 326 ? 9.934 -0.939 -25.682 1.00 96.56 326 LYS A N 1
ATOM 2541 C CA . LYS A 1 326 ? 10.215 -1.271 -27.093 1.00 96.56 326 LYS A CA 1
ATOM 2542 C C . LYS A 1 326 ? 10.617 -0.050 -27.927 1.00 96.56 326 LYS A C 1
ATOM 2544 O O . LYS A 1 326 ? 11.546 -0.143 -28.721 1.00 96.56 326 LYS A O 1
ATOM 2549 N N . LYS A 1 327 ? 9.951 1.094 -27.740 1.00 95.25 327 LYS A N 1
ATOM 2550 C CA . LYS A 1 327 ? 10.300 2.340 -28.446 1.00 95.25 327 LYS A CA 1
ATOM 2551 C C . LYS A 1 327 ? 11.629 2.927 -27.978 1.00 95.25 327 LYS A C 1
ATOM 2553 O O . LYS A 1 327 ? 12.347 3.491 -28.796 1.00 95.25 327 LYS A O 1
ATOM 2558 N N . ILE A 1 328 ? 11.960 2.801 -26.691 1.00 92.56 328 ILE A N 1
ATOM 2559 C CA . ILE A 1 328 ? 13.276 3.202 -26.171 1.00 92.56 328 ILE A CA 1
ATOM 2560 C C . ILE A 1 328 ? 14.367 2.325 -26.798 1.00 92.56 328 ILE A C 1
ATOM 2562 O O . ILE A 1 328 ? 15.342 2.867 -27.303 1.00 92.56 328 ILE A O 1
ATOM 2566 N N . SER A 1 329 ? 14.156 1.006 -26.870 1.00 93.81 329 SER A N 1
ATOM 2567 C CA . SER A 1 329 ? 15.067 0.089 -27.570 1.00 93.81 329 SER A CA 1
ATOM 2568 C C . SER A 1 329 ? 15.286 0.508 -29.029 1.00 93.81 329 SER A C 1
ATOM 2570 O O . SER A 1 329 ? 16.425 0.641 -29.458 1.00 93.81 329 SER A O 1
ATOM 2572 N N . GLU A 1 330 ? 14.211 0.795 -29.774 1.00 93.88 330 GLU A N 1
ATOM 2573 C CA . GLU A 1 330 ? 14.305 1.263 -31.168 1.00 93.88 330 GLU A CA 1
ATOM 2574 C C . GLU A 1 330 ? 15.069 2.595 -31.277 1.00 93.88 330 GLU A C 1
ATOM 2576 O O . GLU A 1 330 ? 15.867 2.800 -32.192 1.00 93.88 330 GLU A O 1
ATOM 2581 N N . LEU A 1 331 ? 14.840 3.515 -30.337 1.00 91.12 331 LEU A N 1
ATOM 2582 C CA . LEU A 1 331 ? 15.535 4.797 -30.289 1.00 91.12 331 LEU A CA 1
ATOM 2583 C C . LEU A 1 331 ? 17.041 4.618 -30.051 1.00 91.12 331 LEU A C 1
ATOM 2585 O O . LEU A 1 331 ? 17.840 5.330 -30.665 1.00 91.12 331 LEU A O 1
ATOM 2589 N N . ASP A 1 332 ? 17.423 3.703 -29.166 1.00 90.06 332 ASP A N 1
ATOM 2590 C CA . ASP A 1 332 ? 18.823 3.423 -28.854 1.00 90.06 332 ASP A CA 1
ATOM 2591 C C . ASP A 1 332 ? 19.526 2.728 -30.028 1.00 90.06 332 ASP A C 1
ATOM 2593 O O . ASP A 1 332 ? 20.624 3.149 -30.404 1.00 90.06 332 ASP A O 1
ATOM 2597 N N . ASP A 1 333 ? 18.853 1.794 -30.709 1.00 89.75 333 ASP A N 1
ATOM 2598 C CA . ASP A 1 333 ? 19.343 1.172 -31.947 1.00 89.75 333 ASP A CA 1
ATOM 2599 C C . ASP A 1 333 ? 19.597 2.219 -33.046 1.00 89.75 333 ASP A C 1
ATOM 2601 O O . ASP A 1 333 ? 20.620 2.189 -33.734 1.00 89.75 333 ASP A O 1
ATOM 2605 N N . LEU A 1 334 ? 18.686 3.186 -33.211 1.00 88.25 334 LEU A N 1
ATOM 2606 C CA . LEU A 1 334 ? 18.831 4.256 -34.204 1.00 88.25 334 LEU A CA 1
ATOM 2607 C C . LEU A 1 334 ? 19.964 5.231 -33.871 1.00 88.25 334 LEU A C 1
ATOM 2609 O O . LEU A 1 334 ? 20.642 5.699 -34.784 1.00 88.25 334 LEU A O 1
ATOM 2613 N N . LYS A 1 335 ? 20.197 5.533 -32.589 1.00 84.19 335 LYS A N 1
ATOM 2614 C CA . LYS A 1 335 ? 21.349 6.348 -32.168 1.00 84.19 335 LYS A CA 1
ATOM 2615 C C . LYS A 1 335 ? 22.669 5.603 -32.366 1.00 84.19 335 LYS A C 1
ATOM 2617 O O . LYS A 1 335 ? 23.654 6.223 -32.761 1.00 84.19 335 LYS A O 1
ATOM 2622 N N . GLY A 1 336 ? 22.679 4.291 -32.121 1.00 81.75 336 GLY A N 1
ATOM 2623 C CA . GLY A 1 336 ? 23.852 3.432 -32.277 1.00 81.75 336 GLY A CA 1
ATOM 2624 C C . GLY A 1 336 ? 24.358 3.324 -33.718 1.00 81.75 336 GLY A C 1
ATOM 2625 O O . GLY A 1 336 ? 25.545 3.089 -33.926 1.00 81.75 336 GLY A O 1
ATOM 2626 N N . LYS A 1 337 ? 23.499 3.570 -34.720 1.00 77.19 337 LYS A N 1
ATOM 2627 C CA . LYS A 1 337 ? 23.880 3.564 -36.145 1.00 77.19 337 LYS A CA 1
ATOM 2628 C C . LYS A 1 337 ? 24.894 4.654 -36.534 1.00 77.19 337 LYS A C 1
ATOM 2630 O O . LYS A 1 337 ? 25.514 4.524 -37.585 1.00 77.19 337 LYS A O 1
ATOM 2635 N N . GLY A 1 338 ? 25.112 5.671 -35.690 1.00 64.19 338 GLY A N 1
ATOM 2636 C CA . GLY A 1 338 ? 26.095 6.736 -35.925 1.00 64.19 338 GLY A CA 1
ATOM 2637 C C . GLY A 1 338 ? 25.766 7.627 -37.131 1.00 64.19 338 GLY A C 1
ATOM 2638 O O . GLY A 1 338 ? 24.868 7.336 -37.919 1.00 64.19 338 GLY A O 1
ATOM 2639 N N . ALA A 1 339 ? 26.473 8.750 -37.279 1.00 61.31 339 ALA A N 1
ATOM 2640 C CA . ALA A 1 339 ? 26.369 9.549 -38.499 1.00 61.31 339 ALA A CA 1
ATOM 2641 C C . ALA A 1 339 ? 27.061 8.814 -39.666 1.00 61.31 339 ALA A C 1
ATOM 2643 O O . ALA A 1 339 ? 28.100 8.185 -39.450 1.00 61.31 339 ALA A O 1
ATOM 2644 N N . PRO A 1 340 ? 26.547 8.911 -40.906 1.00 59.34 340 PRO A N 1
ATOM 2645 C CA . PRO A 1 340 ? 27.236 8.389 -42.081 1.00 59.34 340 PRO A CA 1
ATOM 2646 C C . PRO A 1 340 ? 28.688 8.878 -42.160 1.00 59.34 340 PRO A C 1
ATOM 2648 O O . PRO A 1 340 ? 28.953 10.064 -41.930 1.00 59.34 340 PRO A O 1
ATOM 2651 N N . PHE A 1 341 ? 29.612 8.005 -42.580 1.00 46.50 341 PHE A N 1
ATOM 2652 C CA . PHE A 1 341 ? 30.947 8.419 -43.026 1.00 46.50 341 PHE A CA 1
ATOM 2653 C C . PHE A 1 341 ? 30.807 9.566 -44.043 1.00 46.50 341 PHE A C 1
ATOM 2655 O O . PHE A 1 341 ? 30.205 9.390 -45.102 1.00 46.50 341 PHE A O 1
ATOM 2662 N N . GLY A 1 342 ? 31.339 10.745 -43.705 1.00 50.00 342 GLY A N 1
ATOM 2663 C CA . GLY A 1 342 ? 31.272 11.948 -44.544 1.00 50.00 342 GLY A CA 1
ATOM 2664 C C . GLY A 1 342 ? 30.408 13.095 -44.004 1.00 50.00 342 GLY A C 1
ATOM 2665 O O . GLY A 1 342 ? 30.455 14.180 -44.580 1.00 50.00 342 GLY A O 1
ATOM 2666 N N . ALA A 1 343 ? 29.689 12.927 -42.886 1.00 47.53 343 ALA A N 1
ATOM 2667 C CA . ALA A 1 343 ? 29.043 14.059 -42.203 1.00 47.53 343 ALA A CA 1
ATOM 2668 C C . ALA A 1 343 ? 30.062 15.086 -41.652 1.00 47.53 343 ALA A C 1
ATOM 2670 O O . ALA A 1 343 ? 29.748 16.268 -41.556 1.00 47.53 343 ALA A O 1
ATOM 2671 N N . GLU A 1 344 ? 31.299 14.652 -41.380 1.00 42.47 344 GLU A N 1
ATOM 2672 C CA . GLU A 1 344 ? 32.432 15.499 -40.962 1.00 42.47 344 GLU A CA 1
ATOM 2673 C C . GLU A 1 344 ? 33.355 15.920 -42.129 1.00 42.47 344 GLU A C 1
ATOM 2675 O O . GLU A 1 344 ? 34.490 16.336 -41.923 1.00 42.47 344 GLU A O 1
ATOM 2680 N N . GLY A 1 345 ? 32.900 15.826 -43.385 1.00 47.25 345 GLY A N 1
ATOM 2681 C CA . GLY A 1 345 ? 33.611 16.424 -44.528 1.00 47.25 345 GLY A CA 1
ATOM 2682 C C . GLY A 1 345 ? 34.875 15.694 -45.006 1.00 47.25 345 GLY A C 1
ATOM 2683 O O . GLY A 1 345 ? 35.540 16.157 -45.931 1.00 47.25 345 GLY A O 1
ATOM 2684 N N . GLY A 1 346 ? 35.203 14.530 -44.444 1.00 46.44 346 GLY A N 1
ATOM 2685 C CA . GLY A 1 346 ? 36.295 13.690 -44.933 1.00 46.44 346 GLY A CA 1
ATOM 2686 C C . GLY A 1 346 ? 35.895 12.906 -46.182 1.00 46.44 346 GLY A C 1
ATOM 2687 O O . GLY A 1 346 ? 35.466 11.759 -46.081 1.00 46.44 346 GLY A O 1
ATOM 2688 N N . ALA A 1 347 ? 36.038 13.494 -47.372 1.00 53.31 347 ALA A N 1
ATOM 2689 C CA . ALA A 1 347 ? 36.056 12.717 -48.613 1.00 53.31 347 ALA A CA 1
ATOM 2690 C C . ALA A 1 347 ? 37.140 11.613 -48.524 1.00 53.31 347 ALA A C 1
ATOM 2692 O O . ALA A 1 347 ? 38.120 11.783 -47.788 1.00 53.31 347 ALA A O 1
ATOM 2693 N N . PRO A 1 348 ? 37.047 10.497 -49.278 1.00 57.03 348 PRO A N 1
ATOM 2694 C CA . PRO A 1 348 ? 38.102 9.487 -49.343 1.00 57.03 348 PRO A CA 1
ATOM 2695 C C . PRO A 1 348 ? 39.272 10.011 -50.192 1.00 57.03 348 PRO A C 1
ATOM 2697 O O . PRO A 1 348 ? 39.669 9.420 -51.194 1.00 57.03 348 PRO A O 1
ATOM 2700 N N . VAL A 1 349 ? 39.841 11.146 -49.781 1.00 56.00 349 VAL A N 1
ATOM 2701 C CA . VAL A 1 349 ? 40.971 11.829 -50.414 1.00 56.00 349 VAL A CA 1
ATOM 2702 C C . V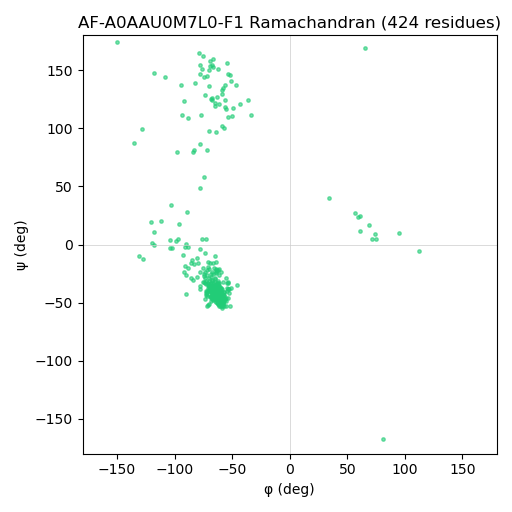AL A 1 349 ? 42.144 10.861 -50.561 1.00 56.00 349 VAL A C 1
ATOM 2704 O O . VAL A 1 349 ? 42.834 10.882 -51.567 1.00 56.00 349 VAL A O 1
ATOM 2707 N N . LYS A 1 350 ? 42.312 9.918 -49.628 1.00 52.53 350 LYS A N 1
ATOM 2708 C CA . LYS A 1 350 ? 43.372 8.902 -49.682 1.00 52.53 350 LYS A CA 1
ATOM 2709 C C . LYS A 1 350 ? 43.191 7.879 -50.816 1.00 52.53 350 LYS A C 1
ATOM 2711 O O . LYS A 1 350 ? 44.187 7.465 -51.397 1.00 52.53 350 LYS A O 1
ATOM 2716 N N . ILE A 1 351 ? 41.954 7.512 -51.171 1.00 59.41 351 ILE A N 1
ATOM 2717 C CA . ILE A 1 351 ? 41.672 6.592 -52.292 1.00 59.41 351 ILE A CA 1
ATOM 2718 C C . ILE A 1 351 ? 41.792 7.337 -53.627 1.00 59.41 351 ILE A C 1
ATOM 2720 O O . ILE A 1 351 ? 42.356 6.803 -54.576 1.00 59.41 351 ILE A O 1
ATOM 2724 N N . LEU A 1 352 ? 41.341 8.595 -53.683 1.00 57.94 352 LEU A N 1
ATOM 2725 C CA . LEU A 1 352 ? 41.492 9.447 -54.868 1.00 57.94 352 LEU A CA 1
ATOM 2726 C C . LEU A 1 352 ? 42.962 9.807 -55.143 1.00 57.94 352 LEU A C 1
ATOM 2728 O O . LEU A 1 352 ? 43.380 9.795 -56.297 1.00 57.94 352 LEU A O 1
ATOM 2732 N N . ILE A 1 353 ? 43.768 10.045 -54.102 1.00 59.81 353 ILE A N 1
ATOM 2733 C CA . ILE A 1 353 ? 45.220 10.249 -54.226 1.00 59.81 353 ILE A CA 1
ATOM 2734 C C . ILE A 1 353 ? 45.914 8.953 -54.671 1.00 59.81 353 ILE A C 1
ATOM 2736 O O . ILE A 1 353 ? 46.754 8.997 -55.565 1.00 59.81 353 ILE A O 1
ATOM 2740 N N . ALA A 1 354 ? 45.541 7.792 -54.119 1.00 58.69 354 ALA A N 1
ATOM 2741 C CA . ALA A 1 354 ? 46.101 6.508 -54.546 1.00 58.69 354 ALA A CA 1
ATOM 2742 C C . ALA A 1 354 ? 45.753 6.172 -56.011 1.00 58.69 354 ALA A C 1
ATOM 2744 O O . ALA A 1 354 ? 46.611 5.700 -56.755 1.00 58.69 354 ALA A O 1
ATOM 2745 N N . ALA A 1 355 ? 44.529 6.477 -56.453 1.00 60.34 355 ALA A N 1
ATOM 2746 C CA . ALA A 1 355 ? 44.107 6.309 -57.843 1.00 60.34 355 ALA A CA 1
ATOM 2747 C C . ALA A 1 355 ? 44.822 7.282 -58.801 1.00 60.34 355 ALA A C 1
ATOM 2749 O O . ALA A 1 355 ? 45.176 6.896 -59.914 1.00 60.34 355 ALA A O 1
ATOM 2750 N N . ALA A 1 356 ? 45.094 8.518 -58.363 1.00 59.81 356 ALA A N 1
ATOM 2751 C CA . ALA A 1 356 ? 45.817 9.513 -59.156 1.00 59.81 356 ALA A CA 1
ATOM 2752 C C . ALA A 1 356 ? 47.277 9.112 -59.436 1.00 59.81 356 ALA A C 1
ATOM 2754 O O . ALA A 1 356 ? 47.788 9.416 -60.510 1.00 59.81 356 ALA A O 1
ATOM 2755 N N . VAL A 1 357 ? 47.930 8.383 -58.522 1.00 62.50 357 VAL A N 1
ATOM 2756 C CA . VAL A 1 357 ? 49.313 7.894 -58.699 1.00 62.50 357 VAL A CA 1
ATOM 2757 C C . VAL A 1 357 ? 49.398 6.746 -59.716 1.00 62.50 357 VAL A C 1
ATOM 2759 O O . VAL A 1 357 ? 50.377 6.652 -60.451 1.00 62.50 357 VAL A O 1
ATOM 2762 N N . VAL A 1 358 ? 48.360 5.910 -59.830 1.00 60.03 358 VAL A N 1
ATOM 2763 C CA . VAL A 1 358 ? 48.305 4.799 -60.805 1.00 60.03 358 VAL A CA 1
ATOM 2764 C C . VAL A 1 358 ? 47.973 5.288 -62.227 1.00 60.03 358 VAL A C 1
ATOM 2766 O O . VAL A 1 358 ? 48.337 4.649 -63.211 1.00 60.03 358 VAL A O 1
ATOM 2769 N N . LEU A 1 359 ? 47.330 6.450 -62.358 1.00 56.41 359 LEU A N 1
ATOM 2770 C CA . LEU A 1 359 ? 46.839 6.994 -63.630 1.00 56.41 359 LEU A CA 1
ATOM 2771 C C . LEU A 1 359 ? 47.852 7.851 -64.413 1.00 56.41 359 LEU A C 1
ATOM 2773 O O . LEU A 1 359 ? 47.551 8.256 -65.532 1.00 56.41 359 LEU A O 1
ATOM 2777 N N . VAL A 1 360 ? 49.064 8.076 -63.891 1.00 57.75 360 VAL A N 1
ATOM 2778 C CA . VAL A 1 360 ? 50.112 8.913 -64.525 1.00 57.75 360 VAL A CA 1
ATOM 2779 C C . VAL A 1 360 ? 50.630 8.343 -65.867 1.00 57.75 360 VAL A C 1
ATOM 2781 O O . VAL A 1 360 ? 51.301 9.047 -66.615 1.00 57.75 360 VAL A O 1
ATOM 2784 N N . LEU A 1 361 ? 50.269 7.106 -66.234 1.00 56.22 361 LEU A N 1
ATOM 2785 C CA . LEU A 1 361 ? 50.626 6.480 -67.521 1.00 56.22 361 LEU A CA 1
ATOM 2786 C C . LEU A 1 361 ? 49.481 6.427 -68.553 1.00 56.22 361 LEU A C 1
ATOM 2788 O O . LEU A 1 361 ? 49.705 5.999 -69.684 1.00 56.22 361 LEU A O 1
ATOM 2792 N N . ALA A 1 362 ? 48.270 6.869 -68.205 1.00 58.50 362 ALA A N 1
ATOM 2793 C CA . ALA A 1 362 ? 47.126 6.904 -69.117 1.00 58.50 362 ALA A CA 1
ATOM 2794 C C . ALA A 1 362 ? 46.788 8.348 -69.509 1.00 58.50 362 ALA A C 1
ATOM 2796 O O . ALA A 1 362 ? 46.918 9.272 -68.710 1.00 58.50 362 ALA A O 1
ATOM 2797 N N . GLN A 1 363 ? 46.357 8.547 -70.757 1.00 70.69 363 GLN A N 1
ATOM 2798 C CA . GLN A 1 363 ? 46.082 9.865 -71.333 1.00 70.69 363 GLN A CA 1
ATOM 2799 C C . GLN A 1 363 ? 45.251 10.771 -70.407 1.00 70.69 363 GLN A C 1
ATOM 2801 O O . GLN A 1 363 ? 44.256 10.333 -69.835 1.00 70.69 363 GLN A O 1
ATOM 2806 N N . ILE A 1 364 ? 45.627 12.053 -70.321 1.00 69.56 364 ILE A N 1
ATOM 2807 C CA . ILE A 1 364 ? 45.036 13.098 -69.455 1.00 69.56 364 ILE A CA 1
ATOM 2808 C C . ILE A 1 364 ? 43.493 13.105 -69.484 1.00 69.56 364 ILE A C 1
ATOM 2810 O O . ILE A 1 364 ? 42.848 13.328 -68.460 1.00 69.56 364 ILE A O 1
ATOM 2814 N N . TRP A 1 365 ? 42.891 12.792 -70.634 1.00 70.25 365 TRP A N 1
ATOM 2815 C CA . TRP A 1 365 ? 41.439 12.700 -70.806 1.00 70.25 365 TRP A CA 1
ATOM 2816 C C . TRP A 1 365 ? 40.779 11.572 -69.997 1.00 70.25 365 TRP A C 1
ATOM 2818 O O . TRP A 1 365 ? 39.682 11.762 -69.476 1.00 70.25 365 TRP A O 1
ATOM 2828 N N . ALA A 1 366 ? 41.449 10.428 -69.824 1.00 72.12 366 ALA A N 1
ATOM 2829 C CA . ALA A 1 366 ? 40.961 9.335 -68.984 1.00 72.12 366 ALA A CA 1
ATOM 2830 C C . ALA A 1 366 ? 40.974 9.730 -67.499 1.00 72.12 366 ALA A C 1
ATOM 2832 O O . ALA A 1 366 ? 40.017 9.454 -66.781 1.00 72.12 366 ALA A O 1
ATOM 2833 N N . ILE A 1 367 ? 42.011 10.447 -67.053 1.00 70.31 367 ILE A N 1
ATOM 2834 C CA . ILE A 1 367 ? 42.120 10.959 -65.677 1.00 70.31 367 ILE A CA 1
ATOM 2835 C C . ILE A 1 367 ? 40.963 11.913 -65.372 1.00 70.31 367 ILE A C 1
ATOM 2837 O O . ILE A 1 367 ? 40.282 11.762 -64.358 1.00 70.31 367 ILE A O 1
ATOM 2841 N N . LEU A 1 368 ? 40.706 12.866 -66.274 1.00 75.31 368 LEU A N 1
ATOM 2842 C CA . LEU A 1 368 ? 39.618 13.827 -66.114 1.00 75.31 368 LEU A CA 1
ATOM 2843 C C . LEU A 1 368 ? 38.253 13.121 -66.057 1.00 75.31 368 LEU A C 1
ATOM 2845 O O . LEU A 1 368 ? 37.428 13.443 -65.204 1.00 75.31 368 LEU A O 1
ATOM 2849 N N . TYR A 1 369 ? 38.043 12.117 -66.915 1.00 80.50 369 TYR A N 1
ATOM 2850 C CA . TYR A 1 369 ? 36.826 11.306 -66.917 1.00 80.50 369 TYR A CA 1
ATOM 2851 C C . TYR A 1 369 ? 36.623 10.559 -65.591 1.00 80.50 369 TYR A C 1
ATOM 2853 O O . TYR A 1 369 ? 35.543 10.646 -65.010 1.00 80.50 369 TYR A O 1
ATOM 2861 N N . PHE A 1 370 ? 37.650 9.882 -65.062 1.00 79.69 370 PHE A N 1
ATOM 2862 C CA . PHE A 1 370 ? 37.551 9.170 -63.781 1.00 79.69 370 PHE A CA 1
ATOM 2863 C C . PHE A 1 370 ? 37.346 10.110 -62.590 1.00 79.69 370 PHE A C 1
ATOM 2865 O O . PHE A 1 370 ? 36.598 9.769 -61.674 1.00 79.69 370 PHE A O 1
ATOM 2872 N N . LEU A 1 371 ? 37.949 11.302 -62.605 1.00 80.44 371 LEU A N 1
ATOM 2873 C CA . LEU A 1 371 ? 37.721 12.313 -61.571 1.00 80.44 371 LEU A CA 1
ATOM 2874 C C . LEU A 1 371 ? 36.278 12.824 -61.589 1.00 80.44 371 LEU A C 1
ATOM 2876 O O . LEU A 1 371 ? 35.647 12.901 -60.536 1.00 80.44 371 LEU A O 1
ATOM 2880 N N . VAL A 1 372 ? 35.729 13.123 -62.771 1.00 82.69 372 VAL A N 1
ATOM 2881 C CA . VAL A 1 372 ? 34.332 13.562 -62.910 1.00 82.69 372 VAL A CA 1
ATOM 2882 C C . VAL A 1 372 ? 33.367 12.432 -62.544 1.00 82.69 372 VAL A C 1
ATOM 2884 O O . VAL A 1 372 ? 32.450 12.652 -61.756 1.00 82.69 372 VAL A O 1
ATOM 2887 N N . ALA A 1 373 ? 33.588 11.213 -63.041 1.00 81.44 373 ALA A N 1
ATOM 2888 C CA . ALA A 1 373 ? 32.763 10.052 -62.709 1.00 81.44 373 ALA A CA 1
ATOM 2889 C C . ALA A 1 373 ? 32.800 9.736 -61.203 1.00 81.44 373 ALA A C 1
ATOM 2891 O O . ALA A 1 373 ? 31.756 9.496 -60.597 1.00 81.44 373 ALA A O 1
ATOM 2892 N N . GLY A 1 374 ? 33.979 9.812 -60.577 1.00 83.31 374 GLY A N 1
ATOM 2893 C CA . GLY A 1 374 ? 34.151 9.657 -59.134 1.00 83.31 374 GLY A CA 1
ATOM 2894 C C . GLY A 1 374 ? 33.451 10.756 -58.331 1.00 83.31 374 GLY A C 1
ATOM 2895 O O . GLY A 1 374 ? 32.790 10.457 -57.337 1.00 83.31 374 GLY A O 1
ATOM 2896 N N . ALA A 1 375 ? 33.52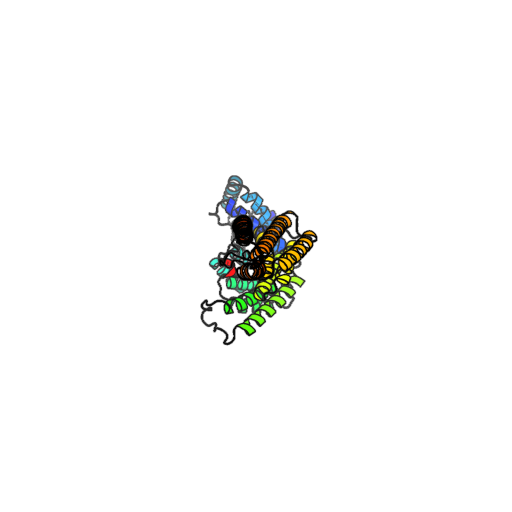4 12.012 -58.781 1.00 82.19 375 ALA A N 1
ATOM 2897 C CA . ALA A 1 375 ? 32.830 13.132 -58.147 1.00 82.19 375 ALA A CA 1
ATOM 2898 C C . ALA A 1 375 ? 31.301 12.997 -58.240 1.00 82.19 375 ALA A C 1
ATOM 2900 O O . ALA A 1 375 ? 30.607 13.225 -57.250 1.00 82.19 375 ALA A O 1
ATOM 2901 N N . VAL A 1 376 ? 30.771 12.574 -59.393 1.00 84.00 376 VAL A N 1
ATOM 2902 C CA . VAL A 1 376 ? 29.331 12.327 -59.588 1.00 84.00 376 VAL A CA 1
ATOM 2903 C C . VAL A 1 376 ? 28.855 11.146 -58.740 1.00 84.00 376 VAL A C 1
ATOM 2905 O O . VAL A 1 376 ? 27.840 11.264 -58.053 1.00 84.00 376 VAL A O 1
ATOM 2908 N N . ALA A 1 377 ? 29.597 10.034 -58.724 1.00 81.31 377 ALA A N 1
ATOM 2909 C CA . ALA A 1 377 ? 29.278 8.877 -57.887 1.00 81.31 377 ALA A CA 1
ATOM 2910 C C . ALA A 1 377 ? 29.301 9.232 -56.390 1.00 81.31 377 ALA A C 1
ATOM 2912 O O . ALA A 1 377 ? 28.399 8.844 -55.647 1.00 81.31 377 ALA A O 1
ATOM 2913 N N . TRP A 1 378 ? 30.281 10.028 -55.950 1.00 82.19 378 TRP A N 1
ATOM 2914 C CA . TRP A 1 378 ? 30.347 10.522 -54.575 1.00 82.19 378 TRP A CA 1
ATOM 2915 C C . TRP A 1 378 ? 29.194 11.472 -54.244 1.00 82.19 378 TRP A C 1
ATOM 2917 O O . TRP A 1 378 ? 28.589 11.337 -53.186 1.00 82.19 378 TRP A O 1
ATOM 2927 N N . ALA A 1 379 ? 28.838 12.393 -55.144 1.00 82.25 379 ALA A N 1
ATOM 2928 C CA . ALA A 1 379 ? 27.705 13.293 -54.948 1.00 82.25 379 ALA A CA 1
ATOM 2929 C C . ALA A 1 379 ? 26.375 12.524 -54.846 1.00 82.25 379 ALA A C 1
ATOM 2931 O O . ALA A 1 379 ? 25.556 12.830 -53.978 1.00 82.25 379 ALA A O 1
ATOM 2932 N N . ALA A 1 380 ? 26.183 11.491 -55.673 1.00 82.31 380 ALA A N 1
ATOM 2933 C CA . ALA A 1 380 ? 25.024 10.603 -55.602 1.00 82.31 380 ALA A CA 1
ATOM 2934 C C . ALA A 1 380 ? 24.981 9.825 -54.274 1.00 82.31 380 ALA A C 1
ATOM 2936 O O . ALA A 1 380 ? 23.942 9.798 -53.612 1.00 82.31 380 ALA A O 1
ATOM 2937 N N . TYR A 1 381 ? 26.116 9.264 -53.839 1.00 81.94 381 TYR A N 1
ATOM 2938 C CA . TYR A 1 381 ? 26.244 8.585 -52.546 1.00 81.94 381 TYR A CA 1
ATOM 2939 C C . TYR A 1 381 ? 25.981 9.534 -51.365 1.00 81.94 381 TYR A C 1
ATOM 2941 O O . TYR A 1 381 ? 25.188 9.223 -50.479 1.00 81.94 381 TYR A O 1
ATOM 2949 N N . ALA A 1 382 ? 26.571 10.731 -51.370 1.00 81.19 382 ALA A N 1
ATOM 2950 C CA . ALA A 1 382 ? 26.374 11.738 -50.332 1.00 81.19 382 ALA A CA 1
ATOM 2951 C C . ALA A 1 382 ? 24.914 12.217 -50.265 1.00 81.19 382 ALA A C 1
ATOM 2953 O O . ALA A 1 382 ? 24.369 12.405 -49.175 1.00 81.19 382 ALA A O 1
ATOM 2954 N N . PHE A 1 383 ? 24.250 12.383 -51.414 1.00 82.56 383 PHE A N 1
ATOM 2955 C CA . PHE A 1 383 ? 22.831 12.728 -51.470 1.00 82.56 383 PHE A CA 1
ATOM 2956 C C . PHE A 1 383 ? 21.946 11.610 -50.903 1.00 82.56 383 PHE A C 1
ATOM 2958 O O . PHE A 1 383 ? 21.048 11.896 -50.105 1.00 82.56 383 PHE A O 1
ATOM 2965 N N . TYR A 1 384 ? 22.229 10.354 -51.262 1.00 82.56 384 TYR A N 1
ATOM 2966 C CA . TYR A 1 384 ? 21.552 9.176 -50.717 1.00 82.56 384 TYR A CA 1
ATOM 2967 C C . TYR A 1 384 ? 21.706 9.100 -49.189 1.00 82.56 384 TYR A C 1
ATOM 2969 O O . TYR A 1 384 ? 20.701 9.116 -48.476 1.00 82.56 384 TYR A O 1
ATOM 2977 N N . MET A 1 385 ? 22.938 9.169 -48.672 1.00 79.12 385 MET A N 1
ATOM 2978 C CA . MET A 1 385 ? 23.203 9.129 -47.226 1.00 79.12 385 MET A CA 1
ATOM 2979 C C . MET A 1 385 ? 22.563 10.308 -46.481 1.00 79.12 385 MET A C 1
ATOM 2981 O O . MET A 1 385 ? 22.061 10.151 -45.371 1.00 79.12 385 MET A O 1
ATOM 2985 N N . ARG A 1 386 ? 22.520 11.505 -47.082 1.00 82.00 386 ARG A N 1
ATOM 2986 C CA . ARG A 1 386 ? 21.850 12.677 -46.489 1.00 82.00 386 ARG A CA 1
ATOM 2987 C C . ARG A 1 386 ? 20.327 12.540 -46.471 1.00 82.00 386 ARG A C 1
ATOM 2989 O O . ARG A 1 386 ? 19.670 13.165 -45.635 1.00 82.00 386 ARG A O 1
ATOM 2996 N N . LYS A 1 387 ? 19.738 11.801 -47.414 1.00 85.38 387 LYS A N 1
ATOM 2997 C CA . LYS A 1 387 ? 18.307 11.474 -47.400 1.00 85.38 387 LYS A CA 1
ATOM 2998 C C . LYS A 1 387 ? 18.013 10.473 -46.281 1.00 85.38 387 LYS A C 1
ATOM 3000 O O . LYS A 1 387 ? 17.198 10.785 -45.420 1.00 85.38 387 LYS A O 1
ATOM 3005 N N . GLU A 1 388 ? 18.750 9.366 -46.235 1.00 84.06 388 GLU A N 1
ATOM 3006 C CA . GLU A 1 388 ? 18.619 8.334 -45.199 1.00 84.06 388 GLU A CA 1
ATOM 3007 C C . GLU A 1 388 ? 18.824 8.916 -43.790 1.00 84.06 388 GLU A C 1
ATOM 3009 O O . GLU A 1 388 ? 18.022 8.694 -42.886 1.00 84.06 388 GLU A O 1
ATOM 3014 N N . TRP A 1 389 ? 19.825 9.783 -43.609 1.00 82.75 389 TRP A N 1
ATOM 3015 C CA . TRP A 1 389 ? 20.060 10.449 -42.328 1.00 82.75 389 TRP A CA 1
ATOM 3016 C C . TRP A 1 389 ? 18.914 11.375 -41.907 1.00 82.75 389 TRP A C 1
ATOM 3018 O O . TRP A 1 389 ? 18.571 11.440 -40.727 1.00 82.75 389 TRP A O 1
ATOM 3028 N N . ARG A 1 390 ? 18.284 12.083 -42.853 1.00 87.00 390 ARG A N 1
ATOM 3029 C CA . ARG A 1 390 ? 17.101 12.906 -42.555 1.00 87.00 390 ARG A CA 1
ATOM 3030 C C . ARG A 1 390 ? 15.926 12.045 -42.103 1.00 87.00 390 ARG A C 1
ATOM 3032 O O . ARG A 1 390 ? 15.255 12.428 -41.149 1.00 87.00 390 ARG A O 1
ATOM 3039 N N . GLU A 1 391 ? 15.712 10.896 -42.736 1.00 88.31 391 GLU A N 1
ATOM 3040 C CA . GLU A 1 391 ? 14.672 9.936 -42.348 1.00 88.31 391 GLU A CA 1
ATOM 3041 C C . GLU A 1 391 ? 14.934 9.370 -40.942 1.00 88.31 391 GLU A C 1
ATOM 3043 O O . GLU A 1 391 ? 14.031 9.355 -40.104 1.00 88.31 391 GLU A O 1
ATOM 3048 N N . VAL A 1 392 ? 16.188 9.019 -40.625 1.00 87.81 392 VAL A N 1
ATOM 3049 C CA . VAL A 1 392 ? 16.594 8.588 -39.274 1.00 87.81 392 VAL A CA 1
ATOM 3050 C C . VAL A 1 392 ? 16.343 9.687 -38.237 1.00 87.81 392 VAL A C 1
ATOM 3052 O O . VAL A 1 392 ? 15.758 9.419 -37.188 1.00 87.81 392 VAL A O 1
ATOM 3055 N N . GLN A 1 393 ? 16.720 10.938 -38.520 1.00 88.44 393 GLN A N 1
ATOM 3056 C CA . GLN A 1 393 ? 16.481 12.059 -37.602 1.00 88.44 393 GLN A CA 1
ATOM 3057 C C . GLN A 1 393 ? 14.987 12.333 -37.394 1.00 88.44 393 GLN A C 1
ATOM 3059 O O . GLN A 1 393 ? 14.555 12.556 -36.262 1.00 88.44 393 GLN A O 1
ATOM 3064 N N . GLN A 1 394 ? 14.177 12.266 -38.454 1.00 92.12 394 GLN A N 1
ATOM 3065 C CA . GLN A 1 394 ? 12.721 12.380 -38.346 1.00 92.12 394 GLN A CA 1
ATOM 3066 C C . GLN A 1 394 ? 12.140 11.261 -37.477 1.00 92.12 394 GLN A C 1
ATOM 3068 O O . GLN A 1 394 ? 11.339 11.539 -36.582 1.00 92.12 394 GLN A O 1
ATOM 3073 N N . ARG A 1 395 ? 12.595 10.016 -37.670 1.00 92.69 395 ARG A N 1
ATOM 3074 C CA . ARG A 1 395 ? 12.166 8.873 -36.860 1.00 92.69 395 ARG A CA 1
ATOM 3075 C C . ARG A 1 395 ? 12.554 9.030 -35.391 1.00 92.69 395 ARG A C 1
ATOM 3077 O O . ARG A 1 395 ? 11.724 8.781 -34.522 1.00 92.69 395 ARG A O 1
ATOM 3084 N N . ILE A 1 396 ? 13.765 9.509 -35.102 1.00 91.06 396 ILE A N 1
ATOM 3085 C CA . ILE A 1 396 ? 14.218 9.812 -33.735 1.00 91.06 396 ILE A CA 1
ATOM 3086 C C . ILE A 1 396 ? 13.299 10.846 -33.070 1.00 91.06 396 ILE A C 1
ATOM 3088 O O . ILE A 1 396 ? 12.895 10.659 -31.921 1.00 91.06 396 ILE A O 1
ATOM 3092 N N . GLN A 1 397 ? 12.944 11.926 -33.772 1.00 93.06 397 GLN A N 1
ATOM 3093 C CA . GLN A 1 397 ? 12.044 12.952 -33.230 1.00 93.06 397 GLN A CA 1
ATOM 3094 C C . GLN A 1 397 ? 10.631 12.408 -32.996 1.00 93.06 397 GLN A C 1
ATOM 3096 O O . GLN A 1 397 ? 10.033 12.671 -31.951 1.00 93.06 397 GLN A O 1
ATOM 3101 N N . GLN A 1 398 ? 10.120 11.599 -33.926 1.00 95.50 398 GLN A N 1
ATOM 3102 C CA . GLN A 1 398 ? 8.833 10.928 -33.773 1.00 95.50 398 GLN A CA 1
ATOM 3103 C C . GLN A 1 398 ? 8.824 10.004 -32.547 1.00 95.50 398 GLN A C 1
ATOM 3105 O O . GLN A 1 398 ? 7.932 10.114 -31.708 1.00 95.50 398 GLN A O 1
ATOM 3110 N N . LEU A 1 399 ? 9.835 9.143 -32.398 1.00 93.00 399 LEU A N 1
ATOM 3111 C CA . LEU A 1 399 ? 9.944 8.225 -31.262 1.00 93.00 399 LEU A CA 1
ATOM 3112 C C . LEU A 1 399 ? 10.023 8.972 -29.932 1.00 93.00 399 LEU A C 1
ATOM 3114 O O . LEU A 1 399 ? 9.360 8.577 -28.978 1.00 93.00 399 LEU A O 1
ATOM 3118 N N . ARG A 1 400 ? 10.772 10.080 -29.859 1.00 93.75 400 ARG A N 1
ATOM 3119 C CA . ARG A 1 400 ? 10.823 10.922 -28.651 1.00 93.75 400 ARG A CA 1
ATOM 3120 C C . ARG A 1 400 ? 9.446 11.450 -28.260 1.00 93.75 400 ARG A C 1
ATOM 3122 O O . ARG A 1 400 ? 9.103 11.416 -27.080 1.00 93.75 400 ARG A O 1
ATOM 3129 N N . LYS A 1 401 ? 8.658 11.911 -29.236 1.00 95.06 401 LYS A N 1
ATOM 3130 C CA . LYS A 1 401 ? 7.287 12.374 -28.995 1.00 95.06 401 LYS A CA 1
ATOM 3131 C C . LYS A 1 401 ? 6.408 11.238 -28.471 1.00 95.06 401 LYS A C 1
ATOM 3133 O O . LYS A 1 401 ? 5.788 11.391 -27.426 1.00 95.06 401 LYS A O 1
ATOM 3138 N N . GLU A 1 402 ? 6.427 10.090 -29.144 1.00 94.81 402 GLU A N 1
ATOM 3139 C CA . GLU A 1 402 ? 5.635 8.916 -28.765 1.00 94.81 402 GLU A CA 1
ATOM 3140 C C . GLU A 1 402 ? 6.020 8.370 -27.378 1.00 94.81 402 GLU A C 1
ATOM 3142 O O . GLU A 1 402 ? 5.148 7.987 -26.601 1.00 94.81 402 GLU A O 1
ATOM 3147 N N . ILE A 1 403 ? 7.311 8.364 -27.030 1.00 91.06 403 ILE A N 1
ATOM 3148 C CA . ILE A 1 403 ? 7.787 8.014 -25.682 1.00 91.06 403 ILE A CA 1
ATOM 3149 C C . ILE A 1 403 ? 7.266 9.026 -24.654 1.00 91.06 403 ILE A C 1
ATOM 3151 O O . ILE A 1 403 ? 6.809 8.626 -23.586 1.00 91.06 403 ILE A O 1
ATOM 3155 N N . GLY A 1 404 ? 7.288 10.323 -24.973 1.00 88.56 404 GLY A N 1
ATOM 3156 C CA . GLY A 1 404 ? 6.729 11.371 -24.116 1.00 88.56 404 GLY A CA 1
ATOM 3157 C C . GLY A 1 404 ? 5.225 11.209 -23.871 1.00 88.56 404 GLY A C 1
ATOM 3158 O O . GLY A 1 404 ? 4.771 11.362 -22.738 1.00 88.56 404 GLY A O 1
ATOM 3159 N N . ASP A 1 405 ? 4.463 10.849 -24.905 1.00 92.25 405 ASP A N 1
ATOM 3160 C CA . ASP A 1 405 ? 3.030 10.548 -24.800 1.00 92.25 405 ASP A CA 1
ATOM 3161 C C . ASP A 1 405 ? 2.774 9.337 -23.891 1.00 92.25 405 ASP A C 1
ATOM 3163 O O . ASP A 1 405 ? 1.951 9.409 -22.977 1.00 92.25 405 ASP A O 1
ATOM 3167 N N . LEU A 1 406 ? 3.532 8.251 -24.076 1.00 91.38 406 LEU A N 1
ATOM 3168 C CA . LEU A 1 406 ? 3.427 7.052 -23.238 1.00 91.38 406 LEU A CA 1
ATOM 3169 C C . LEU A 1 406 ? 3.834 7.321 -21.785 1.00 91.38 406 LEU A C 1
ATOM 3171 O O . LEU A 1 406 ? 3.191 6.809 -20.874 1.00 91.38 406 LEU A O 1
ATOM 3175 N N . ASN A 1 407 ? 4.858 8.144 -21.548 1.00 88.69 407 ASN A N 1
ATOM 3176 C CA . ASN A 1 407 ? 5.258 8.541 -20.197 1.00 88.69 407 ASN A CA 1
ATOM 3177 C C . ASN A 1 407 ? 4.153 9.322 -19.483 1.00 88.69 407 ASN A C 1
ATOM 3179 O O . ASN A 1 407 ? 3.921 9.083 -18.303 1.00 88.69 407 ASN A O 1
ATOM 3183 N N . ARG A 1 408 ? 3.434 10.206 -20.189 1.00 87.44 408 ARG A N 1
ATOM 3184 C CA . ARG A 1 408 ? 2.263 10.895 -19.625 1.00 87.44 408 ARG A CA 1
ATOM 3185 C C . ARG A 1 408 ? 1.133 9.925 -19.290 1.00 87.44 408 ARG A C 1
ATOM 3187 O O . ARG A 1 408 ? 0.531 10.054 -18.231 1.00 87.44 408 ARG A O 1
ATOM 3194 N N . GLU A 1 409 ? 0.866 8.948 -20.157 1.00 89.94 409 GLU A N 1
ATOM 3195 C CA . GLU A 1 409 ? -0.152 7.921 -19.897 1.00 89.94 409 GLU A CA 1
ATOM 3196 C C . GLU A 1 409 ? 0.206 7.056 -18.675 1.00 89.94 409 GLU A C 1
ATOM 3198 O O . GLU A 1 409 ? -0.654 6.757 -17.851 1.00 89.94 409 GLU A O 1
ATOM 3203 N N . ILE A 1 410 ? 1.477 6.665 -18.545 1.00 87.31 410 ILE A N 1
ATOM 3204 C CA . ILE A 1 410 ? 2.005 5.907 -17.401 1.00 87.31 410 ILE A CA 1
ATOM 3205 C C . ILE A 1 410 ? 1.907 6.744 -16.124 1.00 87.31 410 ILE A C 1
ATOM 3207 O O . ILE A 1 410 ? 1.357 6.266 -15.134 1.00 87.31 410 ILE A O 1
ATOM 3211 N N . ALA A 1 411 ? 2.368 7.997 -16.159 1.00 83.50 411 ALA A N 1
ATOM 3212 C CA . ALA A 1 411 ? 2.302 8.908 -15.020 1.00 83.50 411 ALA A CA 1
ATOM 3213 C C . ALA A 1 411 ? 0.857 9.114 -14.554 1.00 83.50 411 ALA A C 1
ATOM 3215 O O . ALA A 1 411 ? 0.588 8.964 -13.375 1.00 83.50 411 ALA A O 1
ATOM 3216 N N . ALA A 1 412 ? -0.106 9.318 -15.458 1.00 83.62 412 ALA A N 1
ATOM 3217 C CA . ALA A 1 412 ? -1.518 9.459 -15.088 1.00 83.62 412 ALA A CA 1
ATOM 3218 C C . ALA A 1 412 ? -2.103 8.229 -14.358 1.00 83.62 412 ALA A C 1
ATOM 3220 O O . ALA A 1 412 ? -3.090 8.354 -13.638 1.00 83.62 412 ALA A O 1
ATOM 3221 N N . ARG A 1 413 ? -1.512 7.040 -14.538 1.00 80.81 413 ARG A N 1
ATOM 3222 C CA . ARG A 1 413 ? -1.929 5.797 -13.867 1.00 80.81 413 ARG A CA 1
ATOM 3223 C C . ARG A 1 413 ? -1.210 5.562 -12.534 1.00 80.81 413 ARG A C 1
ATOM 3225 O O . ARG A 1 413 ? -1.762 4.868 -11.688 1.00 80.81 413 ARG A O 1
ATOM 3232 N N . ILE A 1 414 ? 0.001 6.100 -12.363 1.00 74.94 414 ILE A N 1
ATOM 3233 C CA . ILE A 1 414 ? 0.794 5.999 -11.124 1.00 74.94 414 ILE A CA 1
ATOM 3234 C C . ILE A 1 414 ? 0.490 7.171 -10.175 1.00 74.94 414 ILE A C 1
ATOM 3236 O O . ILE A 1 414 ? 0.333 6.964 -8.978 1.00 74.94 414 ILE A O 1
ATOM 3240 N N . ASP A 1 415 ? 0.376 8.390 -10.702 1.00 64.94 415 ASP A N 1
ATOM 3241 C CA . ASP A 1 415 ? 0.190 9.646 -9.961 1.00 64.94 415 ASP A CA 1
ATOM 3242 C C . ASP A 1 415 ? -1.288 9.991 -9.720 1.00 64.94 415 ASP A C 1
ATOM 3244 O O . ASP A 1 415 ? -1.645 11.158 -9.540 1.00 64.94 415 ASP A O 1
ATOM 3248 N N . LEU A 1 416 ? -2.171 8.989 -9.645 1.00 49.94 416 LEU A N 1
ATOM 3249 C CA . LEU A 1 416 ? -3.405 9.196 -8.888 1.00 49.94 416 LEU A CA 1
ATOM 3250 C C . LEU A 1 416 ? -2.969 9.614 -7.481 1.00 49.94 416 LEU A C 1
ATOM 3252 O O . LEU A 1 416 ? -2.156 8.886 -6.904 1.00 49.94 416 LEU A O 1
ATOM 3256 N N . PRO A 1 417 ? -3.419 10.766 -6.949 1.00 36.56 417 PRO A N 1
ATOM 3257 C CA . PRO A 1 417 ? -2.937 11.261 -5.673 1.00 36.56 417 PRO A CA 1
ATOM 3258 C C . PRO A 1 417 ? -3.185 10.190 -4.610 1.00 36.56 417 PRO A C 1
ATOM 3260 O O . PRO A 1 417 ? -4.290 10.030 -4.100 1.00 36.56 417 PRO A O 1
ATOM 3263 N N . ILE A 1 418 ? -2.131 9.445 -4.269 1.00 42.66 418 ILE A N 1
ATOM 3264 C CA . ILE A 1 418 ? -1.968 8.912 -2.928 1.00 42.66 418 ILE A CA 1
ATOM 3265 C C . ILE A 1 418 ? -1.836 10.190 -2.136 1.00 42.66 418 ILE A C 1
ATOM 3267 O O . ILE A 1 418 ? -0.784 10.826 -2.208 1.00 42.66 418 ILE A O 1
ATOM 3271 N N . ASP A 1 419 ? -2.952 10.634 -1.567 1.00 32.22 419 ASP A N 1
ATOM 3272 C CA . ASP A 1 419 ? -3.056 11.880 -0.834 1.00 32.22 419 ASP A CA 1
ATOM 3273 C C . ASP A 1 419 ? -1.734 12.144 -0.102 1.00 32.22 419 ASP A C 1
ATOM 3275 O O . ASP A 1 419 ? -1.305 11.341 0.741 1.00 32.22 419 ASP A O 1
ATOM 3279 N N . ARG A 1 420 ? -1.009 13.180 -0.551 1.00 32.78 420 ARG A N 1
ATOM 3280 C CA . ARG A 1 420 ? 0.335 13.485 -0.047 1.00 32.78 420 ARG A CA 1
ATOM 3281 C C . ARG A 1 420 ? 0.271 13.802 1.445 1.00 32.78 420 ARG A C 1
ATOM 3283 O O . ARG A 1 420 ? 1.270 13.596 2.130 1.00 32.78 420 ARG A O 1
ATOM 3290 N N . GLU A 1 421 ? -0.903 14.179 1.952 1.00 34.53 421 GLU A N 1
ATOM 3291 C CA . GLU A 1 421 ? -1.152 14.337 3.381 1.00 34.53 421 GLU A CA 1
ATOM 3292 C C . GLU A 1 421 ? -1.159 12.986 4.108 1.00 34.53 421 GLU A C 1
ATOM 3294 O O . GLU A 1 421 ? -0.523 12.855 5.148 1.00 34.53 421 GLU A O 1
ATOM 3299 N N . SER A 1 422 ? -1.710 11.923 3.515 1.00 34.44 422 SER A N 1
ATOM 3300 C CA . SER A 1 422 ? -1.723 10.589 4.138 1.00 34.44 422 SER A CA 1
ATOM 3301 C C . SER A 1 422 ? -0.354 9.907 4.219 1.00 34.44 422 SER A C 1
ATOM 3303 O O . SER A 1 422 ? -0.175 9.017 5.036 1.00 34.44 422 SER A O 1
ATOM 3305 N N . THR A 1 423 ? 0.626 10.296 3.392 1.00 34.75 423 THR A N 1
ATOM 3306 C CA . THR A 1 423 ? 2.006 9.767 3.506 1.00 34.75 423 THR A CA 1
ATOM 3307 C C . THR A 1 423 ? 2.849 10.598 4.478 1.00 34.75 423 THR A C 1
ATOM 3309 O O . THR A 1 423 ? 3.856 10.114 4.983 1.00 34.75 423 THR A O 1
ATOM 3312 N N . GLN A 1 424 ? 2.433 11.841 4.751 1.00 33.25 424 GLN A N 1
ATOM 3313 C CA . GLN A 1 424 ? 2.998 12.681 5.810 1.00 33.25 424 GLN A CA 1
ATOM 3314 C C . GLN A 1 424 ? 2.345 12.424 7.182 1.00 33.25 424 GLN A C 1
ATOM 3316 O O . GLN A 1 424 ? 2.933 12.794 8.192 1.00 33.25 424 GLN A O 1
ATOM 3321 N N . ARG A 1 425 ? 1.180 11.758 7.220 1.00 36.91 425 ARG A N 1
ATOM 3322 C CA . ARG A 1 425 ? 0.416 11.406 8.434 1.00 36.91 425 ARG A CA 1
ATOM 3323 C C . ARG A 1 425 ? 0.199 9.889 8.634 1.00 36.91 425 ARG A C 1
ATOM 3325 O O . ARG A 1 425 ? -0.715 9.494 9.353 1.00 36.91 425 ARG A O 1
ATOM 3332 N N . ALA A 1 426 ? 1.001 9.033 7.982 1.00 34.22 426 ALA A N 1
ATOM 3333 C CA . ALA A 1 426 ? 0.989 7.571 8.174 1.00 34.22 426 ALA A CA 1
ATOM 3334 C C . ALA A 1 426 ? 2.143 7.085 9.043 1.00 34.22 426 ALA A C 1
ATOM 3336 O O . ALA A 1 426 ? 3.318 7.393 8.739 1.00 34.22 426 ALA A O 1
#